Protein AF-I1R8L7-F1 (afdb_monomer)

Structure (mmCIF, N/CA/C/O backbone):
data_AF-I1R8L7-F1
#
_entry.id   AF-I1R8L7-F1
#
loop_
_atom_site.group_PDB
_atom_site.id
_atom_site.type_symbol
_atom_site.label_atom_id
_atom_site.label_alt_id
_atom_site.label_comp_id
_atom_site.label_asym_id
_atom_site.label_entity_id
_atom_site.label_seq_id
_atom_site.pdbx_PDB_ins_code
_atom_site.Cartn_x
_atom_site.Cartn_y
_atom_site.Cartn_z
_atom_site.occupancy
_atom_site.B_iso_or_equiv
_atom_site.auth_seq_id
_atom_site.auth_comp_id
_atom_site.auth_asym_id
_atom_site.auth_atom_id
_atom_site.pdbx_PDB_model_num
ATOM 1 N N . ASP A 1 1 ? -25.380 24.419 4.194 1.00 56.62 1 ASP A N 1
ATOM 2 C CA . ASP A 1 1 ? -24.292 23.497 4.570 1.00 56.62 1 ASP A CA 1
ATOM 3 C C . ASP A 1 1 ? -24.714 22.057 4.341 1.00 56.62 1 ASP A C 1
ATOM 5 O O . ASP A 1 1 ? -25.683 21.620 4.941 1.00 56.62 1 ASP A O 1
ATOM 9 N N . SER A 1 2 ? -24.036 21.341 3.439 1.00 80.56 2 SER A N 1
ATOM 10 C CA . SER A 1 2 ? -24.295 19.921 3.131 1.00 80.56 2 SER A CA 1
ATOM 11 C C . SER A 1 2 ? -23.604 18.944 4.094 1.00 80.56 2 SER A C 1
ATOM 13 O O . SER A 1 2 ? -23.828 17.738 4.009 1.00 80.56 2 SER A O 1
ATOM 15 N N . LEU A 1 3 ? -22.758 19.451 4.999 1.00 86.12 3 LEU A N 1
ATOM 16 C CA . LEU A 1 3 ? -22.021 18.658 5.979 1.00 86.12 3 LEU A CA 1
ATOM 17 C C . LEU A 1 3 ? -22.866 18.420 7.235 1.00 86.12 3 LEU A C 1
ATOM 19 O O . LEU A 1 3 ? -23.141 19.354 7.990 1.00 86.12 3 LEU A O 1
ATOM 23 N N . LEU A 1 4 ? -23.190 17.156 7.490 1.00 86.50 4 LEU A N 1
ATOM 24 C CA . LEU A 1 4 ? -23.992 16.711 8.630 1.00 86.50 4 LEU A CA 1
ATOM 25 C C . LEU A 1 4 ? -23.162 16.061 9.744 1.00 86.50 4 LEU A C 1
ATOM 27 O O . LEU A 1 4 ? -23.645 15.945 10.868 1.00 86.50 4 LEU A O 1
ATOM 31 N N . TYR A 1 5 ? -21.930 15.633 9.455 1.00 88.12 5 TYR A N 1
ATOM 32 C CA . TYR A 1 5 ? -21.085 14.926 10.419 1.00 88.12 5 TYR A CA 1
ATOM 33 C C . TYR A 1 5 ? -19.592 15.167 10.157 1.00 88.12 5 TYR A C 1
ATOM 35 O O . TYR A 1 5 ? -19.156 15.071 9.011 1.00 88.12 5 TYR A O 1
ATOM 43 N N . GLY A 1 6 ? -18.812 15.453 11.200 1.00 87.25 6 GLY A N 1
ATOM 44 C CA . GLY A 1 6 ? -17.361 15.663 11.118 1.00 87.25 6 GLY A CA 1
ATOM 45 C C . GLY A 1 6 ? -16.967 17.098 10.747 1.00 87.25 6 GLY A C 1
ATOM 46 O O . GLY A 1 6 ? -17.663 18.041 11.121 1.00 87.25 6 GLY A O 1
ATOM 47 N N . SER A 1 7 ? -15.830 17.306 10.075 1.00 85.56 7 SER A N 1
ATOM 48 C CA . SER A 1 7 ? -15.250 18.647 9.881 1.00 85.56 7 SER A CA 1
ATOM 49 C C . SER A 1 7 ? -14.568 18.833 8.524 1.00 85.56 7 SER A C 1
ATOM 51 O O . SER A 1 7 ? -13.854 17.955 8.048 1.00 85.56 7 SER A O 1
ATOM 53 N N . VAL A 1 8 ? -14.724 20.022 7.923 1.00 83.12 8 VAL A N 1
ATOM 54 C CA . VAL A 1 8 ? -13.956 20.445 6.730 1.00 83.12 8 VAL A CA 1
ATOM 55 C C . VAL A 1 8 ? -12.687 21.222 7.104 1.00 83.12 8 VAL A C 1
ATOM 57 O O . VAL A 1 8 ? -11.701 21.174 6.376 1.00 83.12 8 VAL A O 1
ATOM 60 N N . ASP A 1 9 ? -12.678 21.881 8.265 1.00 81.06 9 ASP A N 1
ATOM 61 C CA . ASP A 1 9 ? -11.648 22.856 8.652 1.00 81.06 9 ASP A CA 1
ATOM 62 C C . ASP A 1 9 ? -10.661 22.295 9.682 1.00 81.06 9 ASP A C 1
ATOM 64 O O . ASP A 1 9 ? -10.224 23.004 10.592 1.00 81.06 9 ASP A O 1
ATOM 68 N N . ASN A 1 10 ? -10.342 21.001 9.578 1.00 76.19 10 ASN A N 1
ATOM 69 C CA . ASN A 1 10 ? -9.488 20.293 10.532 1.00 76.19 10 ASN A CA 1
ATOM 70 C C . ASN A 1 10 ? -9.929 20.527 11.989 1.00 76.19 10 ASN A C 1
ATOM 72 O O . ASN A 1 10 ? -9.122 20.925 12.824 1.00 76.19 10 ASN A O 1
ATOM 76 N N . GLY A 1 11 ? -11.207 20.303 12.300 1.00 73.25 11 GLY A N 1
ATOM 77 C CA . GLY A 1 11 ? -11.725 20.319 13.672 1.00 73.25 11 GLY A CA 1
ATOM 78 C C . GLY A 1 11 ? -12.078 21.696 14.240 1.00 73.25 11 GLY A C 1
ATOM 79 O O . GLY A 1 11 ? -12.562 21.760 15.364 1.00 73.25 11 GLY A O 1
ATOM 80 N N . LYS A 1 12 ? -11.905 22.797 13.489 1.00 78.50 12 LYS A N 1
ATOM 81 C CA . LYS A 1 12 ? -12.332 24.134 13.953 1.00 78.50 12 LYS A CA 1
ATOM 82 C C . LYS A 1 12 ? -13.843 24.216 14.168 1.00 78.50 12 LYS A C 1
ATOM 84 O O . LYS A 1 12 ? -14.284 24.654 15.223 1.00 78.50 12 LYS A O 1
ATOM 89 N N . LYS A 1 13 ? -14.615 2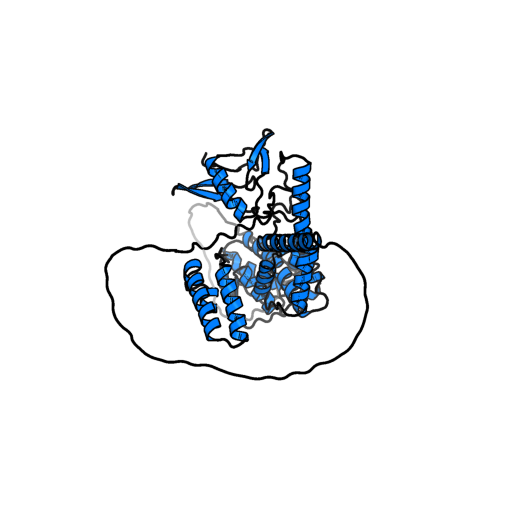3.766 13.177 1.00 82.94 13 LYS A N 1
ATOM 90 C CA . LYS A 1 13 ? -16.070 23.597 13.248 1.00 82.94 13 LYS A CA 1
ATOM 91 C C . LYS A 1 13 ? -16.383 22.127 13.010 1.00 82.94 13 LYS A C 1
ATOM 93 O O . LYS A 1 13 ? -15.984 21.580 11.978 1.00 82.94 13 LYS A O 1
ATOM 98 N N . ILE A 1 14 ? -17.060 21.494 13.960 1.00 83.94 14 ILE A N 1
ATOM 99 C CA . ILE A 1 14 ? -17.494 20.101 13.853 1.00 83.94 14 ILE A CA 1
ATOM 100 C C . ILE A 1 14 ? -19.013 20.108 13.692 1.00 83.94 14 ILE A C 1
ATOM 102 O O . ILE A 1 14 ? -19.733 20.564 14.576 1.00 83.94 14 ILE A O 1
ATOM 106 N N . SER A 1 15 ? -19.491 19.635 12.545 1.00 85.75 15 SER A N 1
ATOM 107 C CA . SER A 1 15 ? -20.911 19.377 12.322 1.00 85.75 15 SER A CA 1
ATOM 108 C C . SER A 1 15 ? -21.284 18.048 12.966 1.00 85.75 15 SER A C 1
ATOM 110 O O . SER A 1 15 ? -20.552 17.063 12.853 1.00 85.75 15 SER A O 1
ATOM 112 N N . TRP A 1 16 ? -22.442 18.008 13.614 1.00 89.62 16 TRP A N 1
ATOM 113 C CA . TRP A 1 16 ? -22.954 16.803 14.247 1.00 89.62 16 TRP A CA 1
ATOM 114 C C . TRP A 1 16 ? -24.470 16.723 14.089 1.00 89.62 16 TRP A C 1
ATOM 116 O O . TRP A 1 16 ? -25.177 17.717 14.259 1.00 89.62 16 TRP A O 1
ATOM 126 N N . ASN A 1 17 ? -24.962 15.531 13.763 1.00 91.00 17 ASN A N 1
ATOM 127 C CA . ASN A 1 17 ? -26.377 15.226 13.626 1.00 91.00 17 ASN A CA 1
ATOM 128 C C . ASN A 1 17 ? -26.656 13.857 14.250 1.00 91.00 17 ASN A C 1
ATOM 130 O O . ASN A 1 17 ? -25.975 12.886 13.924 1.00 91.00 17 ASN A O 1
ATOM 134 N N . GLU A 1 18 ? -27.676 13.778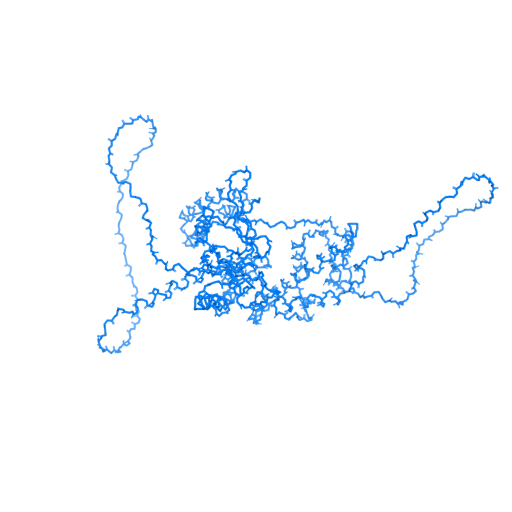 15.100 1.00 89.69 18 GLU A N 1
ATOM 135 C CA . GLU A 1 18 ? -28.021 12.574 15.859 1.00 89.69 18 GLU A CA 1
ATOM 136 C C . GLU A 1 18 ? -28.397 11.386 14.961 1.00 89.69 18 GLU A C 1
ATOM 138 O O . GLU A 1 18 ? -27.826 10.304 15.088 1.00 89.69 18 GLU A O 1
ATOM 143 N N . SER A 1 19 ? -29.284 11.597 13.982 1.00 88.56 19 SER A N 1
ATOM 144 C CA . SER A 1 19 ? -29.730 10.533 13.070 1.00 88.56 19 SER A CA 1
ATOM 145 C C . SER A 1 19 ? -28.588 9.969 12.218 1.00 88.56 19 SER A C 1
ATOM 147 O O . SER A 1 19 ? -28.521 8.766 11.957 1.00 88.56 19 SER A O 1
ATOM 149 N N . PHE A 1 20 ? -27.657 10.837 11.808 1.00 90.19 20 PHE A N 1
ATOM 150 C CA . PHE A 1 20 ? -26.463 10.432 11.078 1.00 90.19 20 PHE A CA 1
ATOM 151 C C . PHE A 1 20 ? -25.499 9.691 12.009 1.00 90.19 20 PHE A C 1
ATOM 153 O O . PHE A 1 20 ? -24.962 8.649 11.643 1.00 90.19 20 PHE A O 1
ATOM 160 N N . HIS A 1 21 ? -25.322 10.187 13.235 1.00 90.75 21 HIS A N 1
ATOM 161 C CA . HIS A 1 21 ? -24.439 9.598 14.229 1.00 90.75 21 HIS A CA 1
ATOM 162 C C . HIS A 1 21 ? -24.811 8.153 14.569 1.00 90.75 21 HIS A C 1
ATOM 164 O O . HIS A 1 21 ? -23.918 7.310 14.584 1.00 90.75 21 HIS A O 1
ATOM 170 N N . SER A 1 22 ? -26.096 7.833 14.752 1.00 91.00 22 SER A N 1
ATOM 171 C CA . SER A 1 22 ? -26.537 6.453 15.012 1.00 91.00 22 SER A CA 1
ATOM 172 C C . SER A 1 22 ? -26.107 5.486 13.903 1.00 91.00 22 SER A C 1
ATOM 174 O O . SER A 1 22 ? -25.618 4.394 14.192 1.00 91.00 22 SER A O 1
ATOM 176 N N . LYS A 1 23 ? -26.200 5.908 12.633 1.00 90.62 23 LYS A N 1
ATOM 177 C CA . LYS A 1 23 ? -25.726 5.117 11.482 1.00 90.62 23 LYS A CA 1
ATOM 178 C C . LYS A 1 23 ? -24.203 4.971 11.478 1.00 90.62 23 LYS A C 1
ATOM 180 O O . LYS A 1 23 ? -23.685 3.897 11.184 1.00 90.62 23 LYS A O 1
ATOM 185 N N . VAL A 1 24 ? -23.478 6.038 11.828 1.00 89.75 24 VAL A N 1
ATOM 186 C CA . VAL A 1 24 ? -22.011 5.998 11.944 1.00 89.75 24 VAL A CA 1
ATOM 187 C C . VAL A 1 24 ? -21.584 5.044 13.055 1.00 89.75 24 VAL A C 1
ATOM 189 O O . VAL A 1 24 ? -20.639 4.298 12.849 1.00 89.75 24 VAL A O 1
ATOM 192 N N . VAL A 1 25 ? -22.274 5.020 14.198 1.00 90.12 25 VAL A N 1
ATOM 193 C CA . VAL A 1 25 ? -21.976 4.098 15.307 1.00 90.12 25 VAL A CA 1
ATOM 194 C C . VAL A 1 25 ? -22.152 2.642 14.872 1.00 90.12 25 VAL A C 1
ATOM 196 O O . VAL A 1 25 ? -21.301 1.809 15.174 1.00 90.12 25 VAL A O 1
ATOM 199 N N . GLU A 1 26 ? -23.206 2.325 14.117 1.00 90.12 26 GLU A N 1
ATOM 200 C CA . GLU A 1 26 ? -23.405 0.974 13.579 1.00 90.12 26 GLU A CA 1
ATOM 201 C C . GLU A 1 26 ? -22.275 0.559 12.618 1.00 90.12 26 GLU A C 1
ATOM 203 O O . GLU A 1 26 ? -21.771 -0.565 12.679 1.00 90.12 26 GLU A O 1
ATOM 208 N N . ALA A 1 27 ? -21.830 1.479 11.758 1.00 88.31 27 ALA A N 1
ATOM 209 C CA . ALA A 1 27 ? -20.686 1.249 10.878 1.00 88.31 27 ALA A CA 1
ATOM 210 C C . ALA A 1 27 ? -19.361 1.144 11.660 1.00 88.31 27 ALA A C 1
ATOM 212 O O . ALA A 1 27 ? -18.524 0.300 11.349 1.00 88.31 27 ALA A O 1
ATOM 213 N N . ALA A 1 28 ? -19.182 1.966 12.695 1.00 87.38 28 ALA A N 1
ATOM 214 C CA . ALA A 1 28 ? -17.986 2.022 13.529 1.00 87.38 28 ALA A CA 1
ATOM 215 C C . ALA A 1 28 ? -17.741 0.708 14.273 1.00 87.38 28 ALA A C 1
ATOM 217 O O . ALA A 1 28 ? -16.599 0.257 14.330 1.00 87.38 28 ALA A O 1
ATOM 218 N N . LYS A 1 29 ? -18.802 0.043 14.752 1.00 86.88 29 LYS A N 1
ATOM 219 C CA . LYS A 1 29 ? -18.706 -1.293 15.365 1.00 86.88 29 LYS A CA 1
ATOM 220 C C . LYS A 1 29 ? -18.066 -2.314 14.424 1.00 86.88 29 LYS A C 1
ATOM 222 O O . LYS A 1 29 ? -17.128 -2.999 14.815 1.00 86.88 29 LYS A O 1
ATOM 227 N N . ARG A 1 30 ? -18.494 -2.345 13.155 1.00 84.00 30 ARG A N 1
ATOM 228 C CA . ARG A 1 30 ? -17.922 -3.237 12.124 1.00 84.00 30 ARG A CA 1
ATOM 229 C C . ARG A 1 30 ? -16.482 -2.886 11.740 1.00 84.00 30 ARG A C 1
ATOM 231 O O . ARG A 1 30 ? -15.777 -3.721 11.190 1.00 84.00 30 ARG A O 1
ATOM 238 N N . LEU A 1 31 ? -16.054 -1.653 12.000 1.00 84.19 31 LEU A N 1
ATOM 239 C CA . LEU A 1 31 ? -14.703 -1.160 11.719 1.00 84.19 31 LEU A CA 1
ATOM 240 C C . LEU A 1 31 ? -13.800 -1.158 12.964 1.00 84.19 31 LEU A C 1
ATOM 242 O O . LEU A 1 31 ? -12.667 -0.686 12.885 1.00 84.19 31 LEU A O 1
ATOM 246 N N . HIS A 1 32 ? -14.294 -1.661 14.101 1.00 86.12 32 HIS A N 1
ATOM 247 C CA . HIS A 1 32 ? -13.622 -1.629 15.402 1.00 86.12 32 HIS A CA 1
ATOM 248 C C . HIS A 1 32 ? -13.222 -0.214 15.856 1.00 86.12 32 HIS A C 1
ATOM 250 O O . HIS A 1 32 ? -12.179 -0.009 16.479 1.00 86.12 32 HIS A O 1
ATOM 256 N N . VAL A 1 33 ? -14.052 0.784 15.550 1.00 87.56 33 VAL A N 1
ATOM 257 C CA . VAL A 1 33 ? -13.832 2.188 15.912 1.00 87.56 33 VAL A CA 1
ATOM 258 C C . VAL A 1 33 ? -14.628 2.539 17.169 1.00 87.56 33 VAL A C 1
ATOM 260 O O . VAL A 1 33 ? -15.844 2.369 17.225 1.00 87.56 33 VAL A O 1
ATOM 263 N N . LYS A 1 34 ? -13.932 3.064 18.181 1.00 87.31 34 LYS A N 1
ATOM 264 C CA . LYS A 1 34 ? -14.505 3.515 19.451 1.00 87.31 34 LYS A CA 1
ATOM 265 C C . LYS A 1 34 ? -15.176 4.873 19.282 1.00 87.31 34 LYS A C 1
ATOM 267 O O . LYS A 1 34 ? -14.618 5.804 18.691 1.00 87.31 34 LYS A O 1
ATOM 272 N N . GLU A 1 35 ? -16.350 5.005 19.879 1.00 88.19 35 GLU A N 1
ATOM 273 C CA . GLU A 1 35 ? -16.992 6.295 20.076 1.00 88.19 35 GLU A CA 1
ATOM 274 C C . GLU A 1 35 ? -16.224 7.115 21.124 1.00 88.19 35 GLU A C 1
ATOM 276 O O . GLU A 1 35 ? -15.928 6.640 22.219 1.00 88.19 35 GLU A O 1
ATOM 281 N N . HIS A 1 36 ? -15.865 8.345 20.784 1.00 86.94 36 HIS A N 1
ATOM 282 C CA . HIS A 1 36 ? -14.993 9.187 21.594 1.00 86.94 36 HIS A CA 1
ATOM 283 C C . HIS A 1 36 ? -15.408 10.654 21.488 1.00 86.94 36 HIS A C 1
ATOM 285 O O . HIS A 1 36 ? -16.078 11.070 20.542 1.00 86.94 36 HIS A O 1
ATOM 291 N N . VAL A 1 37 ? -15.014 11.454 22.477 1.00 86.19 37 VAL A N 1
ATOM 292 C CA . VAL A 1 37 ? -15.381 12.871 22.548 1.00 86.19 37 VAL A CA 1
ATOM 293 C C . VAL A 1 37 ? -14.187 13.735 22.157 1.00 86.19 37 VAL A C 1
ATOM 295 O O . VAL A 1 37 ? -13.090 13.590 22.702 1.00 86.19 37 VAL A O 1
ATOM 298 N N . VAL A 1 38 ? -14.404 14.645 21.213 1.00 85.06 38 VAL A N 1
ATOM 299 C CA . VAL A 1 38 ? -13.412 15.610 20.725 1.00 85.06 38 VAL A CA 1
ATOM 300 C C . VAL A 1 38 ? -13.868 17.027 21.040 1.00 85.06 38 VAL A C 1
ATOM 302 O O . VAL A 1 38 ? -15.064 17.299 21.052 1.00 85.06 38 VAL A O 1
ATOM 305 N N . LEU A 1 39 ? -12.928 17.934 21.286 1.00 82.31 39 LEU A N 1
ATOM 306 C CA . LEU A 1 39 ? -13.227 19.357 21.425 1.00 82.31 39 LEU A CA 1
ATOM 307 C C . LEU A 1 39 ? -13.156 20.039 20.056 1.00 82.31 39 LEU A C 1
ATOM 309 O O . LEU A 1 39 ? -12.192 19.839 19.311 1.00 82.31 39 LEU A O 1
ATOM 313 N N . ASP A 1 40 ? -14.156 20.858 19.739 1.00 83.31 40 ASP A N 1
ATOM 314 C CA . ASP A 1 40 ? -14.099 21.756 18.585 1.00 83.31 40 ASP A CA 1
ATOM 315 C C . ASP A 1 40 ? -13.110 22.925 18.817 1.00 83.31 40 ASP A C 1
ATOM 317 O O . ASP A 1 40 ? -12.516 23.081 19.891 1.00 83.31 40 ASP A O 1
ATOM 321 N N . GLY A 1 41 ? -12.925 23.784 17.808 1.00 75.75 41 GLY A N 1
ATOM 322 C CA . GLY A 1 41 ? -12.065 24.970 17.913 1.00 75.75 41 GLY A CA 1
ATOM 323 C C . GLY A 1 41 ? -12.534 26.005 18.947 1.00 75.75 41 GLY A C 1
ATOM 324 O O . GLY A 1 41 ? -11.754 26.879 19.323 1.00 75.75 41 GLY A O 1
ATOM 325 N N . SER A 1 42 ? -13.778 25.899 19.414 1.00 77.44 42 SER A N 1
ATOM 326 C CA . SER A 1 42 ? -14.390 26.730 20.452 1.00 77.44 42 SER A CA 1
ATOM 327 C C . SER A 1 42 ? -14.374 26.070 21.839 1.00 77.44 42 SER A C 1
ATOM 329 O O . SER A 1 42 ? -14.767 26.710 22.811 1.00 77.44 42 SER A O 1
ATOM 331 N N . GLY A 1 43 ? -13.877 24.834 21.956 1.00 78.81 43 GLY A N 1
ATOM 332 C CA . GLY A 1 43 ? -13.814 24.074 23.203 1.00 78.81 43 GLY A CA 1
ATOM 333 C C . GLY A 1 43 ? -15.090 23.304 23.561 1.00 78.81 43 GLY A C 1
ATOM 334 O O . GLY A 1 43 ? -15.183 22.814 24.683 1.00 78.81 43 GLY A O 1
ATOM 335 N N . ASN A 1 44 ? -16.060 23.169 22.652 1.00 82.88 44 ASN A N 1
ATOM 336 C CA . ASN A 1 44 ? -17.268 22.381 22.892 1.00 82.88 44 ASN A CA 1
ATOM 337 C C . ASN A 1 44 ? -17.000 20.884 22.661 1.00 82.88 44 ASN A C 1
ATOM 339 O O . ASN A 1 44 ? -16.426 20.521 21.628 1.00 82.88 44 ASN A O 1
ATOM 343 N N . PRO A 1 45 ? -17.437 20.000 23.575 1.00 85.69 45 PRO A N 1
ATOM 344 C CA . PRO A 1 45 ? -17.317 18.559 23.400 1.00 85.69 45 PRO A CA 1
ATOM 345 C C . PRO A 1 45 ? -18.330 18.033 22.376 1.00 85.69 45 PRO A C 1
ATOM 347 O O . PRO A 1 45 ? -19.536 18.221 22.522 1.00 85.69 45 PRO A O 1
ATOM 350 N N . VAL A 1 46 ? -17.842 17.318 21.363 1.00 85.38 46 VAL A N 1
ATOM 351 C CA . VAL A 1 46 ? -18.648 16.638 20.343 1.00 85.38 46 VAL A CA 1
ATOM 352 C C . VAL A 1 46 ? -18.318 15.151 20.343 1.00 85.38 46 VAL A C 1
ATOM 354 O O . VAL A 1 46 ? -17.152 14.757 20.281 1.00 85.38 46 VAL A O 1
ATOM 357 N N . LYS A 1 47 ? -19.352 14.310 20.405 1.00 88.62 47 LYS A N 1
ATOM 358 C CA . LYS A 1 47 ? -19.216 12.852 20.426 1.00 88.62 47 LYS A CA 1
ATOM 359 C C . LYS A 1 47 ? -19.175 12.299 19.002 1.00 88.62 47 LYS A C 1
ATOM 361 O O . LYS A 1 47 ? -20.126 12.463 18.237 1.00 88.62 47 LYS A O 1
ATOM 366 N N . LEU A 1 48 ? -18.066 11.661 18.636 1.00 87.44 48 LEU A N 1
ATOM 367 C CA . LEU A 1 48 ? -17.836 11.108 17.307 1.00 87.44 48 LEU A CA 1
ATOM 368 C C . LEU A 1 48 ? -17.515 9.611 17.363 1.00 87.44 48 LEU A C 1
ATOM 370 O O . LEU A 1 48 ? -16.808 9.140 18.244 1.00 87.44 48 LEU A O 1
ATOM 374 N N . ALA A 1 49 ? -17.990 8.867 16.369 1.00 85.94 49 ALA A N 1
ATOM 375 C CA . ALA A 1 49 ? -17.648 7.463 16.123 1.00 85.94 49 ALA A CA 1
ATOM 376 C C . ALA A 1 49 ? -16.822 7.301 14.831 1.00 85.94 49 ALA A C 1
ATOM 378 O O . ALA A 1 49 ? -16.753 6.229 14.241 1.00 85.94 49 ALA A O 1
ATOM 379 N N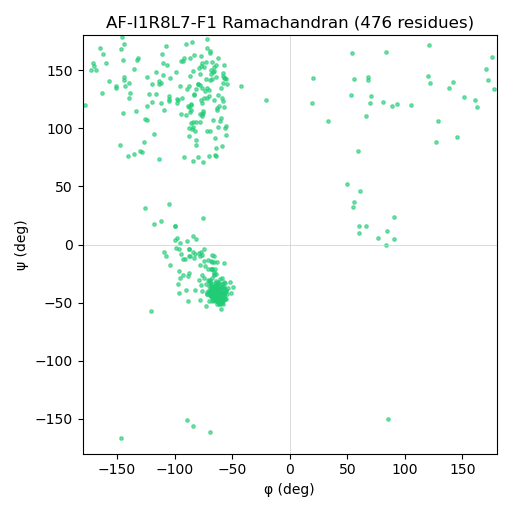 . ALA A 1 50 ? -16.203 8.391 14.373 1.00 86.75 50 ALA A N 1
ATOM 380 C CA . ALA A 1 50 ? -15.314 8.438 13.220 1.00 86.75 50 ALA A CA 1
ATOM 381 C C . ALA A 1 50 ? -14.202 9.473 13.458 1.00 86.75 50 ALA A C 1
ATOM 383 O O . ALA A 1 50 ? -14.153 10.146 14.489 1.00 86.75 50 ALA A O 1
ATOM 384 N N . THR A 1 51 ? -13.286 9.611 12.506 1.00 86.19 51 THR A N 1
ATOM 385 C CA . THR A 1 51 ? -12.223 10.621 12.562 1.00 86.19 51 THR A CA 1
ATOM 386 C C . THR A 1 51 ? -12.799 12.036 12.486 1.00 86.19 51 THR A C 1
ATOM 388 O O . THR A 1 51 ? -13.804 12.266 11.820 1.00 86.19 51 THR A O 1
ATOM 391 N N . VAL A 1 52 ? -12.141 13.021 13.110 1.00 85.75 52 VAL A N 1
ATOM 392 C CA . VAL A 1 52 ? -12.606 14.428 13.062 1.00 85.75 52 VAL A CA 1
ATOM 393 C C . VAL A 1 52 ? -12.684 14.961 11.626 1.00 85.75 52 VAL A C 1
ATOM 395 O O . VAL A 1 52 ? -13.553 15.760 11.300 1.00 85.75 52 VAL A O 1
ATOM 398 N N . GLU A 1 53 ? -11.775 14.501 10.768 1.00 86.44 53 GLU A N 1
ATOM 399 C CA . GLU A 1 53 ? -11.646 14.918 9.366 1.00 86.44 53 GLU A CA 1
ATOM 400 C C . GLU A 1 53 ? -12.675 14.264 8.435 1.00 86.44 53 GLU A C 1
ATOM 402 O O . GLU A 1 53 ? -12.718 14.611 7.258 1.00 86.44 53 GLU A O 1
ATOM 407 N N . CYS A 1 54 ? -13.469 13.300 8.918 1.00 88.38 54 CYS A N 1
ATOM 408 C CA . CYS A 1 54 ? -14.478 12.674 8.073 1.00 88.38 54 CYS A CA 1
ATOM 409 C C . CYS A 1 54 ? -15.555 13.690 7.675 1.00 88.38 54 CYS A C 1
ATOM 411 O O . CYS A 1 54 ? -15.819 14.659 8.394 1.00 88.38 54 CYS A O 1
ATOM 413 N N . LYS A 1 55 ? -16.193 13.461 6.526 1.00 90.06 55 LYS A N 1
ATOM 414 C CA . LYS A 1 55 ? -17.299 14.300 6.056 1.00 90.06 55 LYS A CA 1
ATOM 415 C C . LYS A 1 55 ? -18.529 13.453 5.794 1.00 90.06 55 LYS A C 1
ATOM 417 O O . LYS A 1 55 ? -18.572 12.711 4.817 1.00 90.06 55 LYS A O 1
ATOM 422 N N . GLY A 1 56 ? -19.522 13.576 6.665 1.00 91.38 56 GLY A N 1
ATOM 423 C CA . GLY A 1 56 ? -20.843 12.992 6.481 1.00 91.38 56 GLY A CA 1
ATOM 424 C C . GLY A 1 56 ? -21.737 13.908 5.659 1.00 91.38 56 GLY A C 1
ATOM 425 O O . GLY A 1 56 ? -21.988 15.042 6.072 1.00 91.38 56 GLY A O 1
ATOM 426 N N . ILE A 1 57 ? -22.219 13.425 4.519 1.00 92.38 57 ILE A N 1
ATOM 427 C CA . ILE A 1 57 ? -23.134 14.147 3.628 1.00 92.38 57 ILE A CA 1
ATOM 428 C C . ILE A 1 57 ? -24.310 13.250 3.228 1.00 92.38 57 ILE A C 1
ATOM 430 O O . ILE A 1 57 ? -24.221 12.023 3.302 1.00 92.38 57 ILE A O 1
ATOM 434 N N . VAL A 1 58 ? -25.400 13.861 2.768 1.00 91.81 58 VAL A N 1
ATOM 435 C CA . VAL A 1 58 ? -26.489 13.159 2.074 1.00 91.81 58 VAL A CA 1
ATOM 436 C C . VAL A 1 58 ? -26.370 13.473 0.586 1.00 91.81 58 VAL A C 1
ATOM 438 O O . VAL A 1 58 ? -26.253 14.638 0.204 1.00 91.81 58 VAL A O 1
ATOM 441 N N . GLY A 1 59 ? -26.300 12.425 -0.233 1.00 88.62 59 GLY A N 1
ATOM 442 C CA . GLY A 1 59 ? -26.227 12.539 -1.685 1.00 88.62 59 GLY A CA 1
ATOM 443 C C . GLY A 1 59 ? -27.556 12.983 -2.291 1.00 88.62 59 GLY A C 1
ATOM 444 O O . GLY A 1 59 ? -28.592 12.977 -1.634 1.00 88.62 59 GLY A O 1
ATOM 445 N N . SER A 1 60 ? -27.539 13.335 -3.577 1.00 89.81 60 SER A N 1
ATOM 446 C CA . SER A 1 60 ? -28.756 13.661 -4.340 1.00 89.81 60 SER A CA 1
ATOM 447 C C . SER A 1 60 ? -29.709 12.474 -4.523 1.00 89.81 60 SER A C 1
ATOM 449 O O . SER A 1 60 ? -30.804 12.639 -5.042 1.00 89.81 60 SER A O 1
ATOM 451 N N . ASP A 1 61 ? -29.258 11.277 -4.167 1.00 92.19 61 ASP A N 1
ATOM 452 C CA . ASP A 1 61 ? -29.998 10.020 -4.179 1.00 92.19 61 ASP A CA 1
ATOM 453 C C . ASP A 1 61 ? -30.514 9.627 -2.784 1.00 92.19 61 ASP A C 1
ATOM 455 O O . ASP A 1 61 ? -30.823 8.460 -2.545 1.00 92.19 61 ASP A O 1
ATOM 459 N N . ASP A 1 62 ? -30.533 10.579 -1.847 1.00 88.56 62 ASP A N 1
ATOM 460 C CA . ASP A 1 62 ? -30.948 10.423 -0.449 1.00 88.56 62 ASP A CA 1
ATOM 461 C C . ASP A 1 62 ? -30.123 9.402 0.363 1.00 88.56 62 ASP A C 1
ATOM 463 O O . ASP A 1 62 ? -30.429 9.087 1.522 1.00 88.56 62 ASP A O 1
ATOM 467 N N . ARG A 1 63 ? -29.008 8.908 -0.195 1.00 90.44 63 ARG A N 1
ATOM 468 C CA . ARG A 1 63 ? -28.093 8.009 0.514 1.00 90.44 63 ARG A CA 1
ATOM 469 C C . ARG A 1 63 ? -27.106 8.792 1.368 1.00 90.44 63 ARG A C 1
ATOM 471 O O . ARG A 1 63 ? -26.723 9.921 1.073 1.00 90.44 63 ARG A O 1
ATOM 478 N N . HIS A 1 64 ? -26.705 8.172 2.472 1.00 90.06 64 HIS A N 1
ATOM 479 C CA . HIS A 1 64 ? -25.791 8.764 3.443 1.00 90.06 64 HIS A CA 1
ATOM 480 C C . HIS A 1 64 ? -24.364 8.333 3.110 1.00 90.06 64 HIS A C 1
ATOM 482 O O . HIS A 1 64 ? -24.085 7.139 3.013 1.00 90.06 64 HIS A O 1
ATOM 488 N N . TYR A 1 65 ? -23.465 9.298 2.956 1.00 90.94 65 TYR A N 1
ATOM 489 C CA . TYR A 1 65 ? -22.075 9.065 2.585 1.00 90.94 65 TYR A CA 1
ATOM 490 C C . TYR A 1 65 ? -21.139 9.587 3.660 1.00 90.94 65 TYR A C 1
ATOM 492 O O . TYR A 1 65 ? -21.329 10.691 4.166 1.00 90.94 65 TYR A O 1
ATOM 500 N N . ILE A 1 66 ? -20.095 8.815 3.955 1.00 90.19 66 ILE A N 1
ATOM 501 C CA . ILE A 1 66 ? -18.953 9.271 4.744 1.00 90.19 66 ILE A CA 1
ATOM 502 C C . ILE A 1 66 ? -17.748 9.335 3.813 1.00 90.19 66 ILE A C 1
ATOM 504 O O . ILE A 1 66 ? -17.367 8.341 3.196 1.00 90.19 66 ILE A O 1
ATOM 508 N N . LEU A 1 67 ? -17.162 10.519 3.710 1.00 89.44 67 LEU A N 1
ATOM 509 C CA . LEU A 1 67 ? -15.974 10.800 2.916 1.00 89.44 67 LEU A CA 1
ATOM 510 C C . LEU A 1 67 ? -14.762 11.008 3.836 1.00 89.44 67 LEU A C 1
ATOM 512 O O . LEU A 1 67 ? -14.900 11.123 5.055 1.00 89.44 67 LEU A O 1
ATOM 516 N N . ASP A 1 68 ? -13.574 11.077 3.234 1.00 87.94 68 ASP A N 1
ATOM 517 C CA . ASP A 1 68 ? -12.297 11.328 3.917 1.00 87.94 68 ASP A CA 1
ATOM 518 C C . ASP A 1 68 ? -11.931 10.265 4.974 1.00 87.94 68 ASP A C 1
ATOM 520 O O . ASP A 1 68 ? -11.440 10.537 6.069 1.00 87.94 68 ASP A O 1
ATOM 524 N N . LEU A 1 69 ? -12.097 8.996 4.588 1.00 87.19 69 LEU A N 1
ATOM 525 C CA . LEU A 1 69 ? -11.831 7.792 5.388 1.00 87.19 69 LEU A CA 1
ATOM 526 C C . LEU A 1 69 ? -10.334 7.442 5.553 1.00 87.19 69 LEU A C 1
ATOM 528 O O . LEU A 1 69 ? -9.972 6.296 5.815 1.00 87.19 69 LEU A O 1
ATOM 532 N N . MET A 1 70 ? -9.429 8.410 5.405 1.00 84.19 70 MET A N 1
ATOM 533 C CA . MET A 1 70 ? -7.981 8.150 5.360 1.00 84.19 70 MET A CA 1
ATOM 534 C C . MET A 1 70 ? -7.400 7.586 6.667 1.00 84.19 70 MET A C 1
ATOM 536 O O . MET A 1 70 ? -6.318 7.001 6.646 1.00 84.19 70 MET A O 1
ATOM 540 N N . ARG A 1 71 ? -8.086 7.785 7.801 1.00 86.75 71 ARG A N 1
ATOM 541 C CA . ARG A 1 71 ? -7.655 7.338 9.137 1.00 86.75 71 ARG A CA 1
ATOM 542 C C . ARG A 1 71 ? -8.698 6.476 9.858 1.00 86.75 71 ARG A C 1
ATOM 544 O O . ARG A 1 71 ? -8.822 6.557 11.072 1.00 86.75 71 ARG A O 1
ATOM 551 N N . VAL A 1 72 ? -9.486 5.702 9.109 1.00 86.06 72 VAL A N 1
ATOM 552 C CA . VAL A 1 72 ? -10.519 4.829 9.699 1.00 86.06 72 VAL A CA 1
ATOM 553 C C . VAL A 1 72 ? -9.921 3.793 10.647 1.00 86.06 72 VAL A C 1
ATOM 555 O O . VAL A 1 72 ? -10.506 3.521 11.687 1.00 86.06 72 VAL A O 1
ATOM 558 N N . THR A 1 73 ? -8.758 3.239 10.312 1.00 88.75 73 THR A N 1
ATOM 559 C CA . THR A 1 73 ? -8.058 2.289 11.176 1.00 88.75 73 THR A CA 1
ATOM 560 C C . THR A 1 73 ? -7.157 2.989 12.197 1.00 88.75 73 THR A C 1
ATOM 562 O O . THR A 1 73 ? -6.782 4.153 12.002 1.00 88.75 73 THR A O 1
ATOM 565 N N . PRO A 1 74 ? -6.776 2.294 13.287 1.00 89.50 74 PRO A N 1
ATOM 566 C CA . PRO A 1 74 ? -5.944 2.868 14.338 1.00 89.50 74 PRO A CA 1
ATOM 567 C C . PRO A 1 74 ? -4.608 3.374 13.798 1.00 89.50 74 PRO A C 1
ATOM 569 O O . PRO A 1 74 ? -4.035 2.813 12.856 1.00 89.50 74 PRO A O 1
ATOM 572 N N . ARG A 1 75 ? -4.089 4.439 14.412 1.00 90.19 75 ARG A N 1
ATOM 573 C CA . ARG A 1 75 ? -2.780 4.979 14.047 1.00 90.19 75 ARG A CA 1
ATOM 574 C C . ARG A 1 75 ? -1.671 4.002 14.435 1.00 90.19 75 ARG A C 1
ATOM 576 O O . ARG A 1 75 ? -1.749 3.317 15.445 1.00 90.19 75 ARG A O 1
ATOM 583 N N . ASP A 1 76 ? -0.618 3.981 13.636 1.00 90.56 76 ASP A N 1
ATOM 584 C CA . ASP A 1 76 ? 0.600 3.252 13.941 1.00 90.56 76 ASP A CA 1
ATOM 585 C C . ASP A 1 76 ? 1.421 4.001 15.004 1.00 90.56 76 ASP A C 1
ATOM 587 O O . ASP A 1 76 ? 1.971 5.075 14.743 1.00 90.56 76 ASP A O 1
ATOM 591 N N . SER A 1 77 ? 1.500 3.443 16.214 1.00 89.25 77 SER A N 1
ATOM 592 C CA . SER A 1 77 ? 2.249 4.034 17.330 1.00 89.25 77 SER A CA 1
ATOM 593 C C . SER A 1 77 ? 3.761 4.072 17.101 1.00 89.25 77 SER A C 1
ATOM 595 O O . SER A 1 77 ? 4.459 4.787 17.813 1.00 89.25 77 SER A O 1
ATOM 597 N N . ASN A 1 78 ? 4.283 3.329 16.121 1.00 88.75 78 ASN A N 1
ATOM 598 C CA . ASN A 1 78 ? 5.709 3.324 15.794 1.00 88.75 78 ASN A CA 1
ATOM 599 C C . ASN A 1 78 ? 6.107 4.490 14.873 1.00 88.75 78 ASN A C 1
ATOM 601 O O . ASN A 1 78 ? 7.293 4.758 14.692 1.00 88.75 78 ASN A O 1
ATOM 605 N N . TYR A 1 79 ? 5.126 5.195 14.298 1.00 86.81 79 TYR A N 1
ATOM 606 C CA . TYR A 1 79 ? 5.328 6.327 13.395 1.00 86.81 79 TYR A CA 1
ATOM 607 C C . TYR A 1 79 ? 4.478 7.517 13.853 1.00 86.81 79 TYR A C 1
ATOM 609 O O . TYR A 1 79 ? 3.396 7.786 13.328 1.00 86.81 79 TYR A O 1
ATOM 617 N N . ILE A 1 80 ? 4.985 8.245 14.849 1.00 83.06 80 ILE A N 1
ATOM 618 C CA . ILE A 1 80 ? 4.323 9.417 15.436 1.00 83.06 80 ILE A CA 1
ATOM 619 C C . ILE A 1 80 ? 4.909 10.704 14.843 1.00 83.06 80 ILE A C 1
ATOM 621 O O . ILE A 1 80 ? 6.085 10.774 14.496 1.00 83.06 80 ILE A O 1
ATOM 625 N N . GLY A 1 81 ? 4.081 11.741 14.735 1.00 79.50 81 GLY A N 1
ATOM 626 C CA . GLY A 1 81 ? 4.488 13.080 14.317 1.00 79.50 81 GLY A CA 1
ATOM 627 C C . GLY A 1 81 ? 3.755 13.568 13.072 1.00 79.50 81 GLY A C 1
ATOM 628 O O . GLY A 1 81 ? 3.028 12.827 12.409 1.00 79.50 81 GLY A O 1
ATOM 629 N N . LEU A 1 82 ? 3.965 14.843 12.747 1.00 77.06 82 LEU A N 1
ATOM 630 C CA . LEU A 1 82 ? 3.308 15.530 11.631 1.00 77.06 82 LEU A CA 1
ATOM 631 C C . LEU A 1 82 ? 3.544 14.840 10.281 1.00 77.06 82 LEU A C 1
ATOM 633 O O . LEU A 1 82 ? 2.604 14.642 9.511 1.00 77.06 82 LEU A O 1
ATOM 637 N N . GLN A 1 83 ? 4.775 14.384 10.038 1.00 80.44 83 GLN A N 1
ATOM 638 C CA . GLN A 1 83 ? 5.156 13.682 8.805 1.00 80.44 83 GLN A CA 1
ATOM 639 C C . GLN A 1 83 ? 4.505 12.297 8.672 1.00 80.44 83 GLN A C 1
ATOM 641 O O . GLN A 1 83 ? 4.488 11.701 7.594 1.00 80.44 83 GLN A O 1
ATOM 646 N N . HIS A 1 84 ? 3.940 11.786 9.766 1.00 84.44 84 HIS A N 1
ATOM 647 C CA . HIS A 1 84 ? 3.349 10.461 9.862 1.00 84.44 84 HIS A CA 1
ATOM 648 C C . HIS A 1 84 ? 1.846 10.496 10.174 1.00 84.44 84 HIS A C 1
ATOM 650 O O . HIS A 1 84 ? 1.270 9.466 10.510 1.00 84.44 84 HIS A O 1
ATOM 656 N N . ARG A 1 85 ? 1.173 11.642 9.976 1.00 81.44 85 ARG A N 1
ATOM 657 C CA . ARG A 1 85 ? -0.267 11.830 10.257 1.00 81.44 85 ARG A CA 1
ATOM 658 C C . ARG A 1 85 ? -1.167 10.731 9.671 1.00 81.44 85 ARG A C 1
ATOM 660 O O . ARG A 1 85 ? -2.143 10.346 10.310 1.00 81.44 85 ARG A O 1
ATOM 667 N N . PHE A 1 86 ? -0.826 10.226 8.483 1.00 85.94 86 PHE A N 1
ATOM 668 C CA . PHE A 1 86 ? -1.569 9.187 7.750 1.00 85.94 86 PHE A CA 1
ATOM 669 C C . PHE A 1 86 ? -0.970 7.779 7.895 1.00 85.94 86 PHE A C 1
ATOM 671 O O . PHE A 1 86 ? -1.267 6.874 7.113 1.00 85.94 86 PHE A O 1
ATOM 678 N N . CYS A 1 87 ? -0.087 7.574 8.872 1.00 90.38 87 CYS A N 1
ATOM 679 C CA . CYS A 1 87 ? 0.453 6.259 9.176 1.00 90.38 87 CYS A CA 1
ATOM 680 C C . CYS A 1 87 ? -0.541 5.490 10.042 1.00 90.38 87 CYS A C 1
ATOM 682 O O . CYS A 1 87 ? -0.510 5.582 11.261 1.00 90.38 87 CYS A O 1
ATOM 684 N N . VAL A 1 88 ? -1.441 4.758 9.391 1.00 92.25 88 VAL A N 1
ATOM 685 C CA . VAL A 1 88 ? -2.394 3.861 10.052 1.00 92.25 88 VAL A CA 1
ATOM 686 C C . VAL A 1 88 ? -2.023 2.397 9.852 1.00 92.25 88 VAL A C 1
ATOM 688 O O . VAL A 1 88 ? -1.352 2.049 8.867 1.00 92.25 88 VAL A O 1
ATOM 691 N N . LEU A 1 89 ? -2.469 1.576 10.799 1.00 92.75 89 LEU A N 1
ATOM 692 C CA . LEU A 1 89 ? -2.374 0.121 10.793 1.00 92.75 89 LEU A CA 1
ATOM 693 C C . LEU A 1 89 ? -3.392 -0.477 9.815 1.00 92.75 89 LEU A C 1
ATOM 695 O O . LEU A 1 89 ? -4.423 0.136 9.523 1.00 92.75 89 LEU A O 1
ATOM 699 N N . ARG A 1 90 ? -3.106 -1.661 9.266 1.00 91.69 90 ARG A N 1
ATOM 700 C CA . ARG A 1 90 ? -4.021 -2.318 8.320 1.00 91.69 90 ARG A CA 1
ATOM 701 C C . ARG A 1 90 ? -5.197 -2.991 9.053 1.00 91.69 90 ARG A C 1
ATOM 703 O O . ARG A 1 90 ? -4.982 -3.503 10.150 1.00 91.69 90 ARG A O 1
ATOM 710 N N . PRO A 1 91 ? -6.405 -3.043 8.460 1.00 89.38 91 PRO A N 1
ATOM 711 C CA . PRO A 1 91 ? -7.547 -3.758 9.043 1.00 89.38 91 PRO A CA 1
ATOM 712 C C . PRO A 1 91 ? -7.245 -5.222 9.386 1.00 89.38 91 PRO A C 1
ATOM 714 O O . PRO A 1 91 ? -7.675 -5.713 10.421 1.00 89.38 91 PRO A O 1
ATOM 717 N N . GLU A 1 92 ? -6.454 -5.899 8.556 1.00 90.50 92 GLU A N 1
ATOM 718 C CA . GLU A 1 92 ? -6.083 -7.306 8.722 1.00 90.50 92 GLU A CA 1
ATOM 719 C C . GLU A 1 92 ? -5.248 -7.529 9.997 1.00 90.50 92 GLU A C 1
ATOM 721 O O . GLU A 1 92 ? -5.424 -8.529 10.686 1.00 90.50 92 GLU A O 1
ATOM 726 N N . LEU A 1 93 ? -4.401 -6.559 10.373 1.00 92.81 93 LEU A N 1
ATOM 727 C CA . LEU A 1 93 ? -3.671 -6.595 11.647 1.00 92.81 93 LEU A CA 1
ATOM 728 C C . LEU A 1 93 ? -4.615 -6.411 12.836 1.00 92.81 93 LEU A C 1
ATOM 730 O O . LEU A 1 93 ? -4.450 -7.067 13.859 1.00 92.81 93 LEU A O 1
ATOM 734 N N . VAL A 1 94 ? -5.583 -5.499 12.708 1.00 90.69 94 VAL A N 1
ATOM 735 C CA . VAL A 1 94 ? -6.570 -5.236 13.761 1.00 90.69 94 VAL A CA 1
ATOM 736 C C . VAL A 1 94 ? -7.406 -6.488 14.015 1.00 90.69 94 VAL A C 1
ATOM 738 O O . VAL A 1 94 ? -7.530 -6.894 15.164 1.00 90.69 94 VAL A O 1
ATOM 741 N N . ALA A 1 95 ? -7.898 -7.138 12.956 1.00 88.88 95 ALA A N 1
ATOM 742 C CA . ALA A 1 95 ? -8.635 -8.395 13.058 1.00 88.88 95 ALA A CA 1
ATOM 743 C C . ALA A 1 95 ? -7.797 -9.490 13.744 1.00 88.88 95 ALA A C 1
ATOM 745 O O . ALA A 1 95 ? -8.217 -10.040 14.760 1.00 88.88 95 ALA A O 1
ATOM 746 N N . SER A 1 96 ? -6.564 -9.715 13.273 1.00 90.06 96 SER A N 1
ATOM 747 C CA . SER A 1 96 ? -5.655 -10.712 13.857 1.00 90.06 96 SER A CA 1
ATOM 748 C C . SER A 1 96 ? -5.325 -10.435 15.333 1.00 90.06 96 SER A C 1
ATOM 750 O O . SER A 1 96 ? -5.253 -11.362 16.139 1.00 90.06 96 SER A O 1
ATOM 752 N N . PHE A 1 97 ? -5.169 -9.167 15.723 1.00 91.38 97 PHE A N 1
ATOM 753 C CA . PHE A 1 97 ? -4.947 -8.792 17.120 1.00 91.38 97 PHE A CA 1
ATOM 754 C C . PHE A 1 97 ? -6.166 -9.084 18.006 1.00 91.38 97 PHE A C 1
ATOM 756 O O . PHE A 1 97 ? -6.008 -9.564 19.129 1.00 91.38 97 PHE A O 1
ATOM 763 N N . ILE A 1 98 ? -7.379 -8.811 17.515 1.00 89.00 98 ILE A N 1
ATOM 764 C CA . ILE A 1 98 ? -8.620 -9.078 18.254 1.00 89.00 98 ILE A CA 1
ATOM 765 C C . ILE A 1 98 ? -8.782 -10.582 18.506 1.00 89.00 98 ILE A C 1
ATOM 767 O O . ILE A 1 98 ? -9.097 -10.980 19.629 1.00 89.00 98 ILE A O 1
ATOM 771 N N . GLU A 1 99 ? -8.501 -11.410 17.499 1.00 87.44 99 GLU A N 1
ATOM 772 C CA . GLU A 1 99 ? -8.506 -12.875 17.610 1.00 87.44 99 GLU A CA 1
ATOM 773 C C . GLU A 1 99 ? -7.443 -13.399 18.593 1.00 87.44 99 GLU A C 1
ATOM 775 O O . GLU A 1 99 ? -7.695 -14.306 19.392 1.00 87.44 99 GLU A O 1
ATOM 780 N N . ALA A 1 100 ? -6.244 -12.811 18.588 1.00 87.44 100 ALA A N 1
ATOM 781 C CA . ALA A 1 100 ? -5.191 -13.183 19.530 1.00 87.44 100 ALA A CA 1
ATOM 782 C C . ALA A 1 100 ? -5.569 -12.833 20.983 1.00 87.44 100 ALA A C 1
ATOM 784 O O . ALA A 1 100 ? -5.372 -13.633 21.901 1.00 87.44 100 ALA A O 1
ATOM 785 N N . GLU A 1 101 ? -6.152 -11.655 21.209 1.00 86.88 101 GLU A N 1
ATOM 786 C CA . GLU A 1 101 ? -6.590 -11.223 22.539 1.00 86.88 101 GLU A CA 1
ATOM 787 C C . GLU A 1 101 ? -7.777 -12.037 23.066 1.00 86.88 101 GLU A C 1
ATOM 789 O O . GLU A 1 101 ? -7.830 -12.324 24.265 1.00 86.88 101 GLU A O 1
ATOM 794 N N . SER A 1 102 ? -8.719 -12.433 22.204 1.00 83.56 102 SER A N 1
ATOM 795 C CA . SER A 1 102 ? -9.842 -13.290 22.604 1.00 83.56 102 SER A CA 1
ATOM 796 C C . SER A 1 102 ? -9.359 -14.685 23.019 1.00 83.56 102 SER A C 1
ATOM 798 O O . SER A 1 102 ? -9.766 -15.195 24.067 1.00 83.56 102 SER A O 1
ATOM 800 N N . THR A 1 103 ? -8.401 -15.250 22.279 1.00 83.12 103 THR A N 1
ATOM 801 C CA . THR A 1 103 ? -7.769 -16.543 22.592 1.00 83.12 103 THR A CA 1
ATOM 802 C C . THR A 1 103 ? -7.003 -16.500 23.920 1.00 83.12 103 THR A C 1
ATOM 804 O O . THR A 1 103 ? -7.124 -17.407 24.752 1.00 83.12 103 THR A O 1
ATOM 807 N N . ASN A 1 104 ? -6.263 -15.416 24.176 1.00 78.94 104 ASN A N 1
ATOM 808 C CA . ASN A 1 104 ? -5.529 -15.233 25.430 1.00 78.94 104 ASN A CA 1
ATOM 809 C C . ASN A 1 104 ? -6.472 -15.101 26.639 1.00 78.94 104 ASN A C 1
ATOM 811 O O . ASN A 1 104 ? -6.237 -15.720 27.681 1.00 78.94 104 ASN A O 1
ATOM 815 N N . LYS A 1 105 ? -7.574 -14.350 26.506 1.00 72.88 105 LYS A N 1
ATOM 816 C CA . LYS A 1 105 ? -8.589 -14.212 27.567 1.00 72.88 105 LYS A CA 1
ATOM 817 C C . LYS A 1 105 ? -9.283 -15.541 27.886 1.00 72.88 105 LYS A C 1
ATOM 819 O O . LYS A 1 105 ? -9.411 -15.875 29.062 1.00 72.88 105 LYS A O 1
ATOM 824 N N . SER A 1 106 ? -9.649 -16.321 26.866 1.00 61.12 106 SER A N 1
ATOM 825 C CA . SER A 1 106 ? -10.233 -17.665 27.024 1.00 61.12 106 SER A CA 1
ATOM 826 C C . SER A 1 106 ? -9.291 -18.624 27.761 1.00 61.12 106 SER A C 1
ATOM 828 O O . SER A 1 106 ? -9.698 -19.316 28.695 1.00 61.12 106 SER A O 1
ATOM 830 N N . THR A 1 107 ? -8.005 -18.617 27.401 1.00 59.94 107 THR A N 1
ATOM 831 C CA . THR A 1 107 ? -6.992 -19.461 28.054 1.00 59.94 107 THR A CA 1
ATOM 832 C C . THR A 1 107 ? -6.784 -19.056 29.514 1.00 59.94 107 THR A C 1
ATOM 834 O O . THR A 1 107 ? -6.652 -19.917 30.376 1.00 59.94 107 THR A O 1
ATOM 837 N N . THR A 1 108 ? -6.832 -17.757 29.821 1.00 49.22 108 THR A N 1
ATOM 838 C CA . THR A 1 108 ? -6.654 -17.252 31.193 1.00 49.22 108 THR A CA 1
ATOM 839 C C . THR A 1 108 ? -7.871 -17.556 32.077 1.00 49.22 108 THR A C 1
ATOM 841 O O . THR A 1 108 ? -7.712 -17.861 33.255 1.00 49.22 108 THR A O 1
ATOM 844 N N . GLN A 1 109 ? -9.084 -17.556 31.513 1.00 48.19 109 GLN A N 1
ATOM 845 C CA . GLN A 1 109 ? -10.302 -17.960 32.227 1.00 48.19 109 GLN A CA 1
ATOM 846 C C . GLN A 1 109 ? -10.371 -19.469 32.501 1.00 48.19 109 GLN A C 1
ATOM 848 O O . GLN A 1 109 ? -10.883 -19.864 33.543 1.00 48.19 109 GLN A O 1
ATOM 853 N N . LYS A 1 110 ? -9.792 -20.320 31.641 1.00 44.72 110 LYS A N 1
ATOM 854 C CA . LYS A 1 110 ? -9.723 -21.776 31.882 1.00 44.72 110 LYS A CA 1
ATOM 855 C C . LYS A 1 110 ? -8.757 -22.188 33.001 1.00 44.72 110 LYS A C 1
ATOM 857 O O . LYS A 1 110 ? -8.823 -23.324 33.450 1.00 44.72 110 LYS A O 1
ATOM 862 N N . VAL A 1 111 ? -7.879 -21.293 33.460 1.00 45.22 111 VAL A N 1
ATOM 863 C CA . VAL A 1 111 ? -6.922 -21.569 34.553 1.00 45.22 111 VAL A CA 1
ATOM 864 C C . VAL A 1 111 ? -7.465 -21.120 35.924 1.00 45.22 111 VAL A C 1
ATOM 866 O O . VAL A 1 111 ? -6.885 -21.457 36.951 1.00 45.22 111 VAL A O 1
ATOM 869 N N . ALA A 1 112 ? -8.597 -20.407 35.973 1.00 35.81 112 ALA A N 1
ATOM 870 C CA . ALA A 1 112 ? -9.172 -19.894 37.221 1.00 35.81 112 ALA A CA 1
ATOM 871 C C . ALA A 1 112 ? -10.123 -20.868 37.950 1.00 35.81 112 ALA A C 1
ATOM 873 O O . ALA A 1 112 ? -10.542 -20.554 39.060 1.00 35.81 112 ALA A O 1
ATOM 874 N N . ASP A 1 113 ? -10.423 -22.040 37.377 1.00 34.12 113 ASP A N 1
ATOM 875 C CA . ASP A 1 113 ? -11.257 -23.075 38.008 1.00 34.12 113 ASP A CA 1
ATOM 876 C C . ASP A 1 113 ? -10.543 -24.437 37.994 1.00 34.12 113 ASP A C 1
ATOM 878 O O . ASP A 1 113 ? -10.780 -25.309 37.158 1.00 34.12 113 ASP A O 1
ATOM 882 N N . ALA A 1 114 ? -9.624 -24.619 38.939 1.00 29.42 114 ALA A N 1
ATOM 883 C CA . ALA A 1 114 ? -9.163 -25.935 39.364 1.00 29.42 114 ALA A CA 1
ATOM 884 C C . ALA A 1 114 ? -8.878 -25.888 40.876 1.00 29.42 114 ALA A C 1
ATOM 886 O O . ALA A 1 114 ? -7.950 -25.187 41.292 1.00 29.42 114 ALA A O 1
ATOM 887 N N . PRO A 1 115 ? -9.643 -26.601 41.726 1.00 35.47 115 PRO A N 1
ATOM 888 C CA . PRO A 1 115 ? -9.273 -26.785 43.121 1.00 35.47 115 PRO A CA 1
ATOM 889 C C . PRO A 1 115 ? -8.083 -27.744 43.201 1.00 35.47 115 PRO A C 1
ATOM 891 O O . PRO A 1 115 ? -8.049 -28.774 42.527 1.00 35.47 115 PRO A O 1
ATOM 894 N N . GLY A 1 116 ? -7.098 -27.380 44.019 1.00 28.02 116 GLY A N 1
ATOM 895 C CA . GLY A 1 116 ? -5.904 -28.179 44.255 1.00 28.02 116 GLY A CA 1
ATOM 896 C C . GLY A 1 116 ? -6.125 -29.368 45.190 1.00 28.02 116 GLY A C 1
ATOM 897 O O . GLY A 1 116 ? -6.990 -29.330 46.057 1.00 28.02 116 GLY A O 1
ATOM 898 N N . GLU A 1 117 ? -5.273 -30.376 44.974 1.00 28.61 117 GLU A N 1
ATOM 899 C CA . GLU A 1 117 ? -4.711 -31.416 45.863 1.00 28.61 117 GLU A CA 1
ATOM 900 C C . GLU A 1 117 ? -4.634 -32.739 45.075 1.00 28.61 117 GLU A C 1
ATOM 902 O O . GLU A 1 117 ? -5.559 -33.088 44.359 1.00 28.61 117 GLU A O 1
ATOM 907 N N . SER A 1 118 ? -3.619 -33.594 45.148 1.00 25.56 118 SER A N 1
ATOM 908 C CA . SER A 1 118 ? -2.224 -33.538 45.580 1.00 25.56 118 SER A CA 1
ATOM 909 C C . SER A 1 118 ? -1.572 -34.855 45.100 1.00 25.56 118 SER A C 1
ATOM 911 O O . SER A 1 118 ? -2.245 -35.875 45.008 1.00 25.56 118 SER A O 1
ATOM 913 N N . ASN A 1 119 ? -0.266 -34.806 44.816 1.00 24.66 119 ASN A N 1
ATOM 914 C CA . ASN A 1 119 ? 0.723 -35.901 44.787 1.00 24.66 119 ASN A CA 1
ATOM 915 C C . ASN A 1 119 ? 0.507 -37.199 43.970 1.00 24.66 119 ASN A C 1
ATOM 917 O O . ASN A 1 119 ? -0.367 -38.005 44.261 1.00 24.66 119 ASN A O 1
ATOM 921 N N . GLY A 1 120 ? 1.529 -37.537 43.163 1.00 23.58 120 GLY A N 1
ATOM 922 C CA . GLY A 1 120 ? 2.058 -38.912 43.156 1.00 23.58 120 GLY A CA 1
ATOM 923 C C . GLY A 1 120 ? 2.560 -39.508 41.834 1.00 23.58 120 GLY A C 1
ATOM 924 O O . GLY A 1 120 ? 1.830 -40.230 41.177 1.00 23.58 120 GLY A O 1
ATOM 925 N N . GLN A 1 121 ? 3.866 -39.348 41.588 1.00 25.67 121 GLN A N 1
ATOM 926 C CA . GLN A 1 121 ? 4.796 -40.332 40.992 1.00 25.67 121 GLN A CA 1
ATOM 927 C C . GLN A 1 121 ? 4.912 -40.584 39.468 1.00 25.67 121 GLN A C 1
ATOM 929 O O . GLN A 1 121 ? 4.013 -41.026 38.766 1.00 25.67 121 GLN A O 1
ATOM 934 N N . LEU A 1 122 ? 6.171 -40.391 39.045 1.00 26.33 122 LEU A N 1
ATOM 935 C CA . LEU A 1 122 ? 6.909 -40.933 37.901 1.00 26.33 122 LEU A CA 1
ATOM 936 C C . LEU A 1 122 ? 6.678 -42.439 37.658 1.00 26.33 122 LEU A C 1
ATOM 938 O O . LEU A 1 122 ? 6.885 -43.229 38.577 1.00 26.33 122 LEU A O 1
ATOM 942 N N . ALA A 1 123 ? 6.483 -42.829 36.393 1.00 25.81 123 ALA A N 1
ATOM 943 C CA . ALA A 1 123 ? 7.144 -43.991 35.785 1.00 25.81 123 ALA A CA 1
ATOM 944 C C . ALA A 1 123 ? 7.055 -43.954 34.245 1.00 25.81 123 ALA A C 1
ATOM 946 O O . ALA A 1 123 ? 5.999 -43.753 33.657 1.00 25.81 123 ALA A O 1
ATOM 947 N N . THR A 1 124 ? 8.209 -44.153 33.617 1.00 22.91 124 THR A N 1
ATOM 948 C CA . THR A 1 124 ? 8.479 -44.364 32.186 1.00 22.91 124 THR A CA 1
ATOM 949 C C . THR A 1 124 ? 8.148 -45.783 31.704 1.00 22.91 124 THR A C 1
ATOM 951 O O . THR A 1 124 ? 8.191 -46.699 32.522 1.00 22.91 124 THR A O 1
ATOM 954 N N . THR A 1 125 ? 8.013 -45.939 30.370 1.00 23.23 125 THR A N 1
ATOM 955 C CA . THR A 1 125 ? 8.069 -47.134 29.461 1.00 23.23 125 THR A CA 1
ATOM 956 C C . THR A 1 125 ? 6.751 -47.334 28.694 1.00 23.23 125 THR A C 1
ATOM 958 O O . THR A 1 125 ? 5.699 -47.065 29.251 1.00 23.23 125 THR A O 1
ATOM 961 N N . ALA A 1 126 ? 6.656 -47.800 27.444 1.00 25.14 126 ALA A N 1
ATOM 962 C CA . ALA A 1 126 ? 7.513 -47.967 26.263 1.00 25.14 126 ALA A CA 1
ATOM 963 C C . ALA A 1 126 ? 6.560 -48.367 25.092 1.00 25.14 126 ALA A C 1
ATOM 965 O O . ALA A 1 126 ? 5.487 -48.893 25.360 1.00 25.14 126 ALA A O 1
ATOM 966 N N . GLU A 1 127 ? 6.956 -48.061 23.850 1.00 22.70 127 GLU A N 1
ATOM 967 C CA . GLU A 1 127 ? 6.605 -48.601 22.504 1.00 22.70 127 GLU A CA 1
ATOM 968 C C . GLU A 1 127 ? 5.305 -49.422 22.212 1.00 22.70 127 GLU A C 1
ATOM 970 O O . GLU A 1 127 ? 4.878 -50.273 22.981 1.00 22.70 127 GLU A O 1
ATOM 975 N N . GLY A 1 128 ? 4.721 -49.191 21.011 1.00 21.11 128 GLY A N 1
ATOM 976 C CA . GLY A 1 128 ? 3.529 -49.865 20.418 1.00 21.11 128 GLY A CA 1
ATOM 977 C C . GLY A 1 128 ? 3.728 -51.345 20.002 1.00 21.11 128 GLY A C 1
ATOM 978 O O . GLY A 1 128 ? 4.705 -51.932 20.460 1.00 21.11 128 GLY A O 1
ATOM 979 N N . PRO A 1 129 ? 2.888 -51.989 19.132 1.00 35.22 129 PRO A N 1
ATOM 980 C CA . PRO A 1 129 ? 2.251 -51.462 17.905 1.00 35.22 129 PRO A CA 1
ATOM 981 C C . PRO A 1 129 ? 0.823 -52.020 17.547 1.00 35.22 129 PRO A C 1
ATOM 983 O O . PRO A 1 129 ? 0.138 -52.626 18.360 1.00 35.22 129 PRO A O 1
ATOM 986 N N . ALA A 1 130 ? 0.395 -51.755 16.299 1.00 24.61 130 ALA A N 1
ATOM 987 C CA . ALA A 1 130 ? -0.923 -51.839 15.628 1.00 24.61 130 ALA A CA 1
ATOM 988 C C . ALA A 1 130 ? -1.591 -53.215 15.328 1.00 24.61 130 ALA A C 1
ATOM 990 O O . ALA A 1 130 ? -0.886 -54.219 15.241 1.00 24.61 130 ALA A O 1
ATOM 991 N N . LYS A 1 131 ? -2.918 -53.190 15.011 1.00 25.17 131 LYS A N 1
ATOM 992 C CA . LYS A 1 131 ? -3.675 -53.817 13.862 1.00 25.17 131 LYS A CA 1
ATOM 993 C C . LYS A 1 131 ? -5.210 -53.891 14.137 1.00 25.17 131 LYS A C 1
ATOM 995 O O . LYS A 1 131 ? -5.582 -54.271 15.236 1.00 25.17 131 LYS A O 1
ATOM 1000 N N . SER A 1 132 ? -6.083 -53.242 13.341 1.00 22.97 132 SER A N 1
ATOM 1001 C CA . SER A 1 132 ? -6.917 -53.705 12.184 1.00 22.97 132 SER A CA 1
A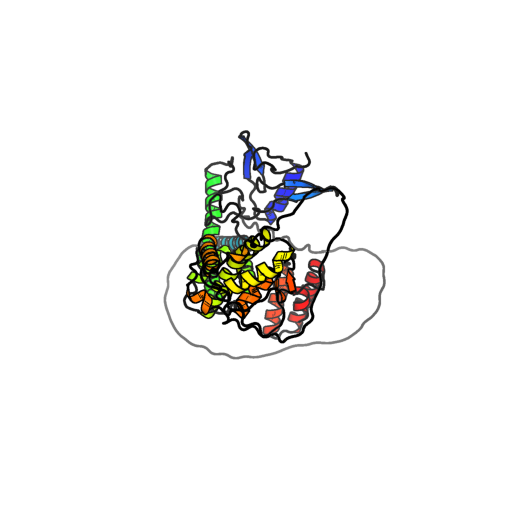TOM 1002 C C . SER A 1 132 ? -8.090 -54.663 12.495 1.00 22.97 132 SER A C 1
ATOM 1004 O O . SER A 1 132 ? -7.832 -55.742 13.010 1.00 22.97 132 SER A O 1
ATOM 1006 N N . ASP A 1 133 ? -9.339 -54.295 12.139 1.00 23.73 133 ASP A N 1
ATOM 1007 C CA . ASP A 1 133 ? -10.226 -55.053 11.214 1.00 23.73 133 ASP A CA 1
ATOM 1008 C C . ASP A 1 133 ? -11.656 -54.472 11.040 1.00 23.73 133 ASP A C 1
ATOM 1010 O O . ASP A 1 133 ? -12.121 -53.628 11.802 1.00 23.73 133 ASP A O 1
ATOM 1014 N N . GLU A 1 134 ? -12.274 -54.914 9.939 1.00 24.34 134 GLU A N 1
ATOM 1015 C CA . GLU A 1 134 ? -13.342 -54.373 9.083 1.00 24.34 134 GLU A CA 1
ATOM 1016 C C . GLU A 1 134 ? -14.831 -54.611 9.470 1.00 24.34 134 GLU A C 1
ATOM 1018 O O . GLU A 1 134 ? -15.172 -55.462 10.286 1.00 24.34 134 GLU A O 1
ATOM 1023 N N . ASN A 1 135 ? -15.696 -53.959 8.662 1.00 23.98 135 ASN A N 1
ATOM 1024 C CA . ASN A 1 135 ? -16.982 -54.408 8.075 1.00 23.98 135 ASN A CA 1
ATOM 1025 C C . ASN A 1 135 ? -18.317 -54.227 8.830 1.00 23.98 135 ASN A C 1
ATOM 1027 O O . ASN A 1 135 ? -18.621 -54.919 9.794 1.00 23.98 135 ASN A O 1
ATOM 1031 N N . SER A 1 136 ? -19.248 -53.463 8.232 1.00 25.66 136 SER A N 1
ATOM 1032 C CA . SER A 1 136 ? -20.306 -54.025 7.352 1.00 25.66 136 SER A CA 1
ATOM 1033 C C . SER A 1 136 ? -21.370 -52.989 6.926 1.00 25.66 136 SER A C 1
ATOM 1035 O O . SER A 1 136 ? -21.788 -52.125 7.690 1.00 25.66 136 SER A O 1
ATOM 1037 N N . VAL A 1 137 ? -21.798 -53.102 5.663 1.00 27.92 137 VAL A N 1
ATOM 1038 C CA . VAL A 1 137 ? -22.893 -52.373 4.984 1.00 27.92 137 VAL A CA 1
ATOM 1039 C C . VAL A 1 137 ? -24.180 -53.215 5.075 1.00 27.92 137 VAL A C 1
ATOM 1041 O O . VAL A 1 137 ? -24.076 -54.437 5.198 1.00 27.92 137 VAL A O 1
ATOM 1044 N N . PRO A 1 138 ? -25.389 -52.629 4.951 1.00 29.36 138 PRO A N 1
ATOM 1045 C CA . PRO A 1 138 ? -26.210 -52.998 3.782 1.00 29.36 138 PRO A CA 1
ATOM 1046 C C . PRO A 1 138 ? -27.059 -51.852 3.168 1.00 29.36 138 PRO A C 1
ATOM 1048 O O . PRO A 1 138 ? -27.625 -51.021 3.874 1.00 29.36 138 PRO A O 1
ATOM 1051 N N . ARG A 1 139 ? -27.193 -51.870 1.827 1.00 26.00 139 ARG A N 1
ATOM 1052 C CA . ARG A 1 139 ? -28.283 -51.252 1.021 1.00 26.00 139 ARG A CA 1
ATOM 1053 C C . ARG A 1 139 ? -29.506 -52.199 0.963 1.00 26.00 139 ARG A C 1
ATOM 1055 O O . ARG A 1 139 ? -29.320 -53.385 1.240 1.00 26.00 139 ARG A O 1
ATOM 1062 N N . PRO A 1 140 ? -30.724 -51.736 0.599 1.00 34.06 140 PRO A N 1
ATOM 1063 C CA . PRO A 1 140 ? -31.194 -51.690 -0.814 1.00 34.06 140 PRO A CA 1
ATOM 1064 C C . PRO A 1 140 ? -31.989 -50.389 -1.145 1.00 34.06 140 PRO A C 1
ATOM 1066 O O . PRO A 1 140 ? -32.611 -49.821 -0.261 1.00 34.06 140 PRO A O 1
ATOM 1069 N N . ASP A 1 141 ? -31.857 -49.707 -2.292 1.00 25.50 141 ASP A N 1
ATOM 1070 C CA . ASP A 1 141 ? -32.253 -49.986 -3.696 1.00 25.50 141 ASP A CA 1
ATOM 1071 C C . ASP A 1 141 ? -33.646 -49.407 -4.100 1.00 25.50 141 ASP A C 1
ATOM 1073 O O . ASP A 1 141 ? -34.660 -49.826 -3.551 1.00 25.50 141 ASP A O 1
ATOM 1077 N N . LYS A 1 142 ? -33.637 -48.533 -5.139 1.00 28.41 142 LYS A N 1
ATOM 1078 C CA . LYS A 1 142 ? -34.638 -48.283 -6.226 1.00 28.41 142 LYS A CA 1
ATOM 1079 C C . LYS A 1 142 ? -35.575 -47.036 -6.280 1.00 28.41 142 LYS A C 1
ATOM 1081 O O . LYS A 1 142 ? -36.463 -46.916 -5.451 1.00 28.41 142 LYS A O 1
ATOM 1086 N N . PHE A 1 143 ? -35.396 -46.276 -7.396 1.00 24.47 143 PHE A N 1
ATOM 1087 C CA . PHE A 1 143 ? -36.334 -45.594 -8.353 1.00 24.47 143 PHE A CA 1
ATOM 1088 C C . PHE A 1 143 ? -37.377 -44.573 -7.801 1.00 24.47 143 PHE A C 1
ATOM 1090 O O . PHE A 1 143 ? -37.895 -44.780 -6.717 1.00 24.47 143 PHE A O 1
ATOM 1097 N N . ASP A 1 144 ? -37.760 -43.434 -8.409 1.00 24.89 144 ASP A N 1
ATOM 1098 C CA . ASP A 1 144 ? -37.883 -42.963 -9.810 1.00 24.89 144 ASP A CA 1
ATOM 1099 C C . ASP A 1 144 ? -37.970 -41.404 -9.884 1.00 24.89 144 ASP A C 1
ATOM 1101 O O . ASP A 1 144 ? -38.268 -40.744 -8.885 1.00 24.89 144 ASP A O 1
ATOM 1105 N N . GLU A 1 145 ? -37.747 -40.830 -11.076 1.00 25.05 145 GLU A N 1
ATOM 1106 C CA . GLU A 1 145 ? -38.001 -39.424 -11.471 1.00 25.05 145 GLU A CA 1
ATOM 1107 C C . GLU A 1 145 ? -39.492 -39.144 -11.798 1.00 25.05 145 GLU A C 1
ATOM 1109 O O . GLU A 1 145 ? -40.181 -40.021 -12.309 1.00 25.05 145 GLU A O 1
ATOM 1114 N N . ASP A 1 146 ? -39.936 -37.887 -11.596 1.00 24.86 146 ASP A N 1
ATOM 1115 C CA . ASP A 1 146 ? -40.667 -37.025 -12.568 1.00 24.86 146 ASP A CA 1
ATOM 1116 C C . ASP A 1 146 ? -41.868 -36.191 -12.025 1.00 24.86 146 ASP A C 1
ATOM 1118 O O . ASP A 1 146 ? -42.791 -36.694 -11.391 1.00 24.86 146 ASP A O 1
ATOM 1122 N N . SER A 1 147 ? -41.878 -34.912 -12.442 1.00 27.55 147 SER A N 1
ATOM 1123 C CA . SER A 1 147 ? -43.000 -33.970 -12.688 1.00 27.55 147 SER A CA 1
ATOM 1124 C C . SER A 1 147 ? -43.866 -33.354 -11.548 1.00 27.55 147 SER A C 1
ATOM 1126 O O . SER A 1 147 ? -44.450 -34.029 -10.711 1.00 27.55 147 SER A O 1
ATOM 1128 N N . GLY A 1 148 ? -43.997 -32.006 -11.555 1.00 23.33 148 GLY A N 1
ATOM 1129 C CA . GLY A 1 148 ? -44.923 -31.186 -10.717 1.00 23.33 148 GLY A CA 1
ATOM 1130 C C . GLY A 1 148 ? -46.357 -31.065 -11.298 1.00 23.33 148 GLY A C 1
ATOM 1131 O O . GLY A 1 148 ? -46.686 -31.903 -12.131 1.00 23.33 148 GLY A O 1
ATOM 1132 N N . PRO A 1 149 ? -47.216 -30.036 -11.010 1.00 35.56 149 PRO A N 1
ATOM 1133 C CA . PRO A 1 149 ? -47.181 -28.919 -10.029 1.00 35.56 149 PRO A CA 1
ATOM 1134 C C . PRO A 1 149 ? -48.512 -28.622 -9.225 1.00 35.56 149 PRO A C 1
ATOM 1136 O O . PRO A 1 149 ? -49.587 -28.703 -9.799 1.00 35.56 149 PRO A O 1
ATOM 1139 N N . ARG A 1 150 ? -48.408 -28.090 -7.972 1.00 27.97 150 ARG A N 1
ATOM 1140 C CA . ARG A 1 150 ? -49.362 -27.238 -7.143 1.00 27.97 150 ARG A CA 1
ATOM 1141 C C . ARG A 1 150 ? -50.832 -27.721 -6.882 1.00 27.97 150 ARG A C 1
ATOM 1143 O O . ARG A 1 150 ? -51.305 -28.542 -7.649 1.00 27.97 150 ARG A O 1
ATOM 1150 N N . PRO A 1 151 ? -51.651 -27.175 -5.923 1.00 32.78 151 PRO A N 1
ATOM 1151 C CA . PRO A 1 151 ? -51.446 -26.250 -4.777 1.00 32.78 151 PRO A CA 1
ATOM 1152 C C . PRO A 1 151 ? -52.087 -26.673 -3.403 1.00 32.78 151 PRO A C 1
ATOM 1154 O O . PRO A 1 151 ? -53.086 -27.372 -3.363 1.00 32.78 151 PRO A O 1
ATOM 1157 N N . GLY A 1 152 ? -51.567 -26.112 -2.295 1.00 22.41 152 GLY A N 1
ATOM 1158 C CA . GLY A 1 152 ? -52.288 -25.640 -1.084 1.00 22.41 152 GLY A CA 1
ATOM 1159 C C . GLY A 1 152 ? -53.024 -26.610 -0.135 1.00 22.41 152 GLY A C 1
ATOM 1160 O O . GLY 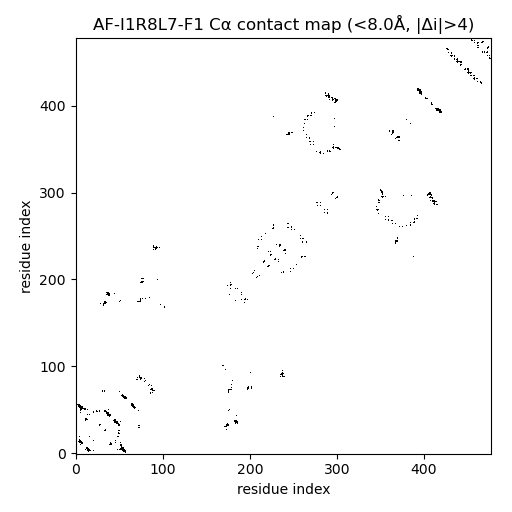A 1 152 ? -54.123 -27.027 -0.454 1.00 22.41 152 GLY A O 1
ATOM 1161 N N . THR A 1 153 ? -52.506 -26.793 1.091 1.00 25.27 153 THR A N 1
ATOM 1162 C CA . THR A 1 153 ? -53.148 -26.443 2.390 1.00 25.27 153 THR A CA 1
ATOM 1163 C C . THR A 1 153 ? -52.151 -26.639 3.544 1.00 25.27 153 THR A C 1
ATOM 1165 O O . THR A 1 153 ? -51.232 -27.444 3.447 1.00 25.27 153 THR A O 1
ATOM 1168 N N . SER A 1 154 ? -52.326 -25.835 4.589 1.00 24.81 154 SER A N 1
ATOM 1169 C CA . SER A 1 154 ? -51.551 -25.701 5.829 1.00 24.81 154 SER A CA 1
ATOM 1170 C C . SER A 1 154 ? -51.375 -26.991 6.637 1.00 24.81 154 SER A C 1
ATOM 1172 O O . SER A 1 154 ? -52.333 -27.743 6.767 1.00 24.81 154 SER A O 1
ATOM 1174 N N . ASP A 1 155 ? -50.199 -27.186 7.246 1.00 22.94 155 ASP A N 1
ATOM 1175 C CA . ASP A 1 155 ? -50.076 -27.210 8.711 1.00 22.94 155 ASP A CA 1
ATOM 1176 C C . ASP A 1 155 ? -48.612 -27.216 9.198 1.00 22.94 155 ASP A C 1
ATOM 1178 O O . ASP A 1 155 ? -47.662 -27.532 8.487 1.00 22.94 155 ASP A O 1
ATOM 1182 N N . ASP A 1 156 ? -48.512 -26.736 10.427 1.00 22.06 156 ASP A N 1
ATOM 1183 C CA . ASP A 1 156 ? -47.419 -26.276 11.276 1.00 22.06 156 ASP A CA 1
ATOM 1184 C C . ASP A 1 156 ? -46.286 -27.294 11.563 1.00 22.06 156 ASP A C 1
ATOM 1186 O O . ASP A 1 156 ? -46.555 -28.463 11.835 1.00 22.06 156 ASP A O 1
ATOM 1190 N N . SER A 1 157 ? -45.015 -26.849 11.555 1.00 24.36 157 SER A N 1
ATOM 1191 C CA . SER A 1 157 ? -44.029 -27.051 12.649 1.00 24.36 157 SER A CA 1
ATOM 1192 C C . SER A 1 157 ? -42.550 -26.858 12.235 1.00 24.36 157 SER A C 1
ATOM 1194 O O . SER A 1 157 ? -42.004 -27.505 11.347 1.00 24.36 157 SER A O 1
ATOM 1196 N N . SER A 1 158 ? -41.892 -25.954 12.972 1.00 24.52 158 SER A N 1
ATOM 1197 C CA . SER A 1 158 ? -40.441 -25.818 13.210 1.00 24.52 158 SER A CA 1
ATOM 1198 C C . SER A 1 158 ? -39.487 -25.604 12.021 1.00 24.52 158 SER A C 1
ATOM 1200 O O . SER A 1 158 ? -38.717 -26.484 11.645 1.00 24.52 158 SER A O 1
ATOM 1202 N N . ALA A 1 159 ? -39.408 -24.358 11.544 1.00 23.94 159 ALA A N 1
ATOM 1203 C CA . ALA A 1 159 ? -38.179 -23.825 10.955 1.00 23.94 159 ALA A CA 1
ATOM 1204 C C . ALA A 1 159 ? -37.268 -23.298 12.078 1.00 23.94 159 ALA A C 1
ATOM 1206 O O . ALA A 1 159 ? -37.519 -22.242 12.668 1.00 23.94 159 ALA A O 1
ATOM 1207 N N . THR A 1 160 ? -36.213 -24.047 12.390 1.00 24.50 160 THR A N 1
ATOM 1208 C CA . THR A 1 160 ? -35.139 -23.620 13.290 1.00 24.50 160 THR A CA 1
ATOM 1209 C C . THR A 1 160 ? -34.383 -22.471 12.627 1.00 24.50 160 THR A C 1
ATOM 1211 O O . THR A 1 160 ? -33.659 -22.661 11.652 1.00 24.50 160 THR A O 1
ATOM 1214 N N . LYS A 1 161 ? -34.588 -21.255 13.138 1.00 24.95 161 LYS A N 1
ATOM 1215 C CA . LYS A 1 161 ? -33.759 -20.085 12.825 1.00 24.95 161 LYS A CA 1
ATOM 1216 C C . LYS A 1 161 ? -32.291 -20.434 13.125 1.00 24.95 161 LYS A C 1
ATOM 1218 O O . LYS A 1 161 ? -32.054 -21.045 14.170 1.00 24.95 161 LYS A O 1
ATOM 1223 N N . PRO A 1 162 ? -31.313 -20.056 12.283 1.00 26.83 162 PRO A N 1
ATOM 1224 C CA . PRO A 1 162 ? -29.915 -20.192 12.657 1.00 26.83 162 PRO A CA 1
ATOM 1225 C C . PRO A 1 162 ? -29.696 -19.320 13.890 1.00 26.83 162 PRO A C 1
ATOM 1227 O O . PRO A 1 162 ? -29.976 -18.120 13.865 1.00 26.83 162 PRO A O 1
ATOM 1230 N N . ALA A 1 163 ? -29.289 -19.955 14.984 1.00 24.73 163 ALA A N 1
ATOM 1231 C CA . ALA A 1 163 ? -28.977 -19.284 16.225 1.00 24.73 163 ALA A CA 1
ATOM 1232 C C . ALA A 1 163 ? -27.886 -18.242 15.961 1.00 24.73 163 ALA A C 1
ATOM 1234 O O . ALA A 1 163 ? -26.775 -18.573 15.545 1.00 24.73 163 ALA A O 1
ATOM 1235 N N . GLU A 1 164 ? -28.225 -16.981 16.206 1.00 29.03 164 GLU A N 1
ATOM 1236 C CA . GLU A 1 164 ? -27.253 -15.931 16.453 1.00 29.03 164 GLU A CA 1
ATOM 1237 C C . GLU A 1 164 ? -26.391 -16.385 17.636 1.00 29.03 164 GLU A C 1
ATOM 1239 O O . GLU A 1 164 ? -26.803 -16.301 18.795 1.00 29.03 164 GLU A O 1
ATOM 1244 N N . HIS A 1 165 ? -25.193 -16.894 17.354 1.00 27.23 165 HIS A N 1
ATOM 1245 C CA . HIS A 1 165 ? -24.138 -17.000 18.353 1.00 27.23 165 HIS A CA 1
ATOM 1246 C C . HIS A 1 165 ? -23.648 -15.580 18.673 1.00 27.23 165 HIS A C 1
ATOM 1248 O O . HIS A 1 165 ? -22.595 -15.139 18.228 1.00 27.23 165 HIS A O 1
ATOM 1254 N N . ASN A 1 166 ? -24.445 -14.849 19.455 1.00 34.66 166 ASN A N 1
ATOM 1255 C CA . ASN A 1 166 ? -23.984 -13.717 20.250 1.00 34.66 166 ASN A CA 1
ATOM 1256 C C . ASN A 1 166 ? -23.220 -14.275 21.458 1.00 34.66 166 ASN A C 1
ATOM 1258 O O . ASN A 1 166 ? -23.690 -14.229 22.594 1.00 34.66 166 ASN A O 1
ATOM 1262 N N . GLU A 1 167 ? -22.034 -14.831 21.216 1.00 34.06 167 GLU A N 1
ATOM 1263 C CA . GLU A 1 167 ? -21.023 -14.867 22.264 1.00 34.06 167 GLU A CA 1
ATOM 1264 C C . GLU A 1 167 ? -20.463 -13.453 22.356 1.00 34.06 167 GLU A C 1
ATOM 1266 O O . GLU A 1 167 ? -19.863 -12.945 21.412 1.00 34.06 167 GLU A O 1
ATOM 1271 N N . SER A 1 168 ? -20.721 -12.786 23.479 1.00 41.66 168 SER A N 1
ATOM 1272 C CA . SER A 1 168 ? -20.200 -11.461 23.792 1.00 41.66 168 SER A CA 1
ATOM 1273 C C . SER A 1 168 ? -18.675 -11.515 23.912 1.00 41.66 168 SER A C 1
ATOM 1275 O O . SER A 1 168 ? -18.112 -11.509 25.009 1.00 41.66 168 SER A O 1
ATOM 1277 N N . THR A 1 169 ? -17.983 -11.578 22.777 1.00 43.12 169 THR A N 1
ATOM 1278 C CA . THR A 1 169 ? -16.577 -11.218 22.680 1.00 43.12 169 THR A CA 1
ATOM 1279 C C . THR A 1 169 ? -16.485 -9.778 23.155 1.00 43.12 169 THR A C 1
ATOM 1281 O O . THR A 1 169 ? -17.198 -8.925 22.631 1.00 43.12 169 THR A O 1
ATOM 1284 N N . ALA A 1 170 ? -15.670 -9.490 24.169 1.00 52.62 170 ALA A N 1
ATOM 1285 C CA . ALA A 1 170 ? -15.428 -8.114 24.585 1.00 52.62 170 ALA A CA 1
ATOM 1286 C C . ALA A 1 170 ? -14.929 -7.323 23.363 1.00 52.62 170 ALA A C 1
ATOM 1288 O O . ALA A 1 170 ? -13.779 -7.501 22.962 1.00 52.62 170 ALA A O 1
ATOM 1289 N N . GLU A 1 171 ? -15.808 -6.525 22.746 1.00 68.31 171 GLU A N 1
ATOM 1290 C CA . GLU A 1 171 ? -15.523 -5.793 21.513 1.00 68.31 171 GLU A CA 1
ATOM 1291 C C . GLU A 1 171 ? -14.359 -4.836 21.781 1.00 68.31 171 GLU A C 1
ATOM 1293 O O . GLU A 1 171 ? -14.492 -3.833 22.484 1.00 68.31 171 GLU A O 1
ATOM 1298 N N . ILE A 1 172 ? -13.177 -5.171 21.265 1.00 82.00 172 ILE A N 1
ATOM 1299 C CA . ILE A 1 172 ? -12.018 -4.287 21.343 1.00 82.00 172 ILE A CA 1
ATOM 1300 C C . ILE A 1 172 ? -12.243 -3.191 20.303 1.00 82.00 172 ILE A C 1
ATOM 1302 O O . ILE A 1 172 ? -12.241 -3.451 19.100 1.00 82.00 172 ILE A O 1
ATOM 1306 N N . LEU A 1 173 ? -12.455 -1.968 20.779 1.00 85.19 173 LEU A N 1
ATOM 1307 C CA . LEU A 1 173 ? -12.686 -0.790 19.950 1.00 85.19 173 LEU A CA 1
ATOM 1308 C C . LEU A 1 173 ? -11.522 0.189 20.101 1.00 85.19 173 LEU A C 1
ATOM 1310 O O . LEU A 1 173 ? -11.023 0.417 21.202 1.00 85.19 173 LEU A O 1
ATOM 1314 N N . PHE A 1 174 ? -11.122 0.814 18.998 1.00 86.75 174 PHE A N 1
ATOM 1315 C CA . PHE A 1 174 ? -9.971 1.707 18.948 1.00 86.75 174 PHE A CA 1
ATOM 1316 C C . PHE A 1 174 ? -10.377 3.147 18.678 1.00 86.75 174 PHE A C 1
ATOM 1318 O O . PHE A 1 174 ? -11.190 3.424 17.798 1.00 86.75 174 PHE A O 1
ATOM 1325 N N . ASN A 1 175 ? -9.755 4.088 19.381 1.00 85.06 175 ASN A N 1
ATOM 1326 C CA . ASN A 1 175 ? -9.945 5.507 19.116 1.00 85.06 175 ASN A CA 1
ATOM 1327 C C . ASN A 1 175 ? -8.969 5.987 18.010 1.00 85.06 175 ASN A C 1
ATOM 1329 O O . ASN A 1 175 ? -7.753 6.016 18.225 1.00 85.06 175 ASN A O 1
ATOM 1333 N N . PRO A 1 176 ? -9.463 6.390 16.822 1.00 81.25 176 PRO A N 1
ATOM 1334 C CA . PRO A 1 176 ? -8.625 6.730 15.670 1.00 81.25 176 PRO A CA 1
ATOM 1335 C C . PRO A 1 176 ? -7.983 8.122 15.778 1.00 81.25 176 PRO A C 1
ATOM 1337 O O . PRO A 1 176 ? -7.126 8.478 14.962 1.00 81.25 176 PRO A O 1
ATOM 1340 N N . ASN A 1 177 ? -8.397 8.937 16.755 1.00 81.38 177 ASN A N 1
ATOM 1341 C CA . ASN A 1 177 ? -7.854 10.277 16.983 1.00 81.38 177 ASN A CA 1
ATOM 1342 C C . ASN A 1 177 ? -6.779 10.321 18.078 1.00 81.38 177 ASN A C 1
ATOM 1344 O O . ASN A 1 177 ? -6.244 11.386 18.385 1.00 81.38 177 ASN A O 1
ATOM 1348 N N . VAL A 1 178 ? -6.388 9.168 18.610 1.00 81.88 178 VAL A N 1
ATOM 1349 C CA . VAL A 1 178 ? -5.232 9.049 19.497 1.00 81.88 178 VAL A CA 1
ATOM 1350 C C . VAL A 1 178 ? -3.936 9.413 18.754 1.00 81.88 178 VAL A C 1
ATOM 1352 O O . VAL A 1 178 ? -3.794 9.167 17.552 1.00 81.88 178 VAL A O 1
ATOM 1355 N N . PHE A 1 179 ? -2.997 10.053 19.461 1.00 79.88 179 PHE A N 1
ATOM 1356 C CA . PHE A 1 179 ? -1.758 10.639 18.923 1.00 79.88 179 PHE A CA 1
ATOM 1357 C C . PHE A 1 179 ? -1.961 11.731 17.854 1.00 79.88 179 PHE A C 1
ATOM 1359 O O . PHE A 1 179 ? -1.025 12.061 17.124 1.00 79.88 179 PHE A O 1
ATOM 1366 N N . THR A 1 180 ? -3.161 12.300 17.710 1.00 78.31 180 THR A N 1
ATOM 1367 C CA . THR A 1 180 ? -3.403 13.441 16.810 1.00 78.31 180 THR A CA 1
ATOM 1368 C C . THR A 1 180 ? -3.207 14.785 17.516 1.00 78.31 180 THR A C 1
ATOM 1370 O O . THR A 1 180 ? -3.026 14.851 18.724 1.00 78.31 180 THR A O 1
ATOM 1373 N N . GLU A 1 181 ? -3.261 15.872 16.748 1.00 76.38 181 GLU A N 1
ATOM 1374 C CA . GLU A 1 181 ? -3.244 17.246 17.273 1.00 76.38 181 GLU A CA 1
ATOM 1375 C C . GLU A 1 181 ? -4.600 17.669 17.867 1.00 76.38 181 GLU A C 1
ATOM 1377 O O . GLU A 1 181 ? -4.724 18.764 18.417 1.00 76.38 181 GLU A O 1
ATOM 1382 N N . TYR A 1 182 ? -5.634 16.831 17.729 1.00 77.25 182 TYR A N 1
ATOM 1383 C CA . TYR A 1 182 ? -6.975 17.126 18.217 1.00 77.25 182 TYR A CA 1
ATOM 1384 C C . TYR A 1 182 ? -7.044 16.952 19.730 1.00 77.25 182 TYR A C 1
ATOM 1386 O O . TYR A 1 182 ? -6.593 15.946 20.277 1.00 77.25 182 TYR A O 1
ATOM 1394 N N . LYS A 1 183 ? -7.659 17.922 20.410 1.00 73.00 183 LYS A N 1
ATOM 1395 C CA . LYS A 1 183 ? -7.897 17.835 21.850 1.00 73.00 183 LYS A CA 1
ATOM 1396 C C . LYS A 1 183 ? -9.047 16.863 22.110 1.00 73.00 183 LYS A C 1
ATOM 1398 O O . LYS A 1 183 ? -10.183 17.117 21.711 1.00 73.00 183 LYS A O 1
ATOM 1403 N N . LEU A 1 184 ? -8.741 15.750 22.765 1.00 78.81 184 LEU A N 1
ATOM 1404 C CA . LEU A 1 184 ? -9.730 14.790 23.249 1.00 78.81 184 LEU A CA 1
ATOM 1405 C C . LEU A 1 184 ? -10.340 15.318 24.555 1.00 78.81 184 LEU A C 1
ATOM 1407 O O . LEU A 1 184 ? -9.623 15.858 25.393 1.00 78.81 184 LEU A O 1
ATOM 1411 N N . ALA A 1 185 ? -11.657 15.182 24.712 1.00 72.00 185 ALA A N 1
ATOM 1412 C CA . ALA A 1 185 ? -12.392 15.667 25.886 1.00 72.00 185 ALA A CA 1
ATOM 1413 C C . ALA A 1 185 ? -12.615 14.587 26.966 1.00 72.00 185 ALA A C 1
ATOM 1415 O O . ALA A 1 185 ? -13.302 14.850 27.950 1.00 72.00 185 ALA A O 1
ATOM 1416 N N . GLY A 1 186 ? -12.109 13.365 26.754 1.00 70.19 186 GLY A N 1
ATOM 1417 C CA . GLY A 1 186 ? -12.262 12.242 27.687 1.00 70.19 186 GLY A CA 1
ATOM 1418 C C . GLY A 1 186 ? -11.472 12.427 28.984 1.00 70.19 186 GLY A C 1
ATOM 1419 O O . GLY A 1 186 ? -10.588 13.285 29.067 1.00 70.19 186 GLY A O 1
ATOM 1420 N N . SER A 1 187 ? -11.773 11.606 29.995 1.00 77.38 187 SER A N 1
ATOM 1421 C CA . SER A 1 187 ? -10.959 11.566 31.212 1.00 77.38 187 SER A CA 1
ATOM 1422 C C . SER A 1 187 ? -9.499 11.224 30.852 1.00 77.38 187 SER A C 1
ATOM 1424 O O . SER A 1 187 ? -9.254 10.466 29.906 1.00 77.38 187 SER A O 1
ATOM 1426 N N . PRO A 1 188 ? -8.495 11.780 31.558 1.00 78.38 188 PRO A N 1
ATOM 1427 C CA . PRO A 1 188 ? -7.089 11.510 31.244 1.00 78.38 188 PRO A CA 1
ATOM 1428 C C . PRO A 1 188 ? -6.751 10.013 31.332 1.00 78.38 188 PRO A C 1
ATOM 1430 O O . PRO A 1 188 ? -5.890 9.533 30.598 1.00 78.38 188 PRO A O 1
ATOM 1433 N N . GLU A 1 189 ? -7.466 9.269 32.177 1.00 82.88 189 GLU A N 1
ATOM 1434 C CA . GLU A 1 189 ? -7.347 7.816 32.317 1.00 82.88 189 GLU A CA 1
ATOM 1435 C C . GLU A 1 189 ? -7.875 7.066 31.086 1.00 82.88 189 GLU A C 1
ATOM 1437 O O . GLU A 1 189 ? -7.202 6.166 30.587 1.00 82.88 189 GLU A O 1
ATOM 1442 N N . GLU A 1 190 ? -9.026 7.465 30.533 1.00 81.50 190 GLU A N 1
ATOM 1443 C CA . GLU A 1 190 ? -9.564 6.879 29.296 1.00 81.50 190 GLU A CA 1
ATOM 1444 C C . GLU A 1 190 ? -8.655 7.134 28.093 1.00 81.50 190 GLU A C 1
ATOM 1446 O O . GLU A 1 190 ? -8.436 6.234 27.282 1.00 81.50 190 GLU A O 1
ATOM 1451 N N . ILE A 1 191 ? -8.105 8.347 27.980 1.00 82.12 191 ILE A N 1
ATOM 1452 C CA . ILE A 1 191 ? -7.180 8.697 26.894 1.00 82.12 191 ILE A CA 1
ATOM 1453 C C . ILE A 1 191 ? -5.897 7.870 27.018 1.00 82.12 191 ILE A C 1
ATOM 1455 O O . ILE A 1 191 ? -5.426 7.318 26.024 1.00 82.12 191 ILE A O 1
ATOM 1459 N N . ALA A 1 192 ? -5.356 7.731 28.232 1.00 85.62 192 ALA A N 1
ATOM 1460 C CA . ALA A 1 192 ? -4.178 6.907 28.482 1.00 85.62 192 ALA A CA 1
ATOM 1461 C C . ALA A 1 192 ? -4.436 5.418 28.189 1.00 85.62 192 ALA A C 1
ATOM 1463 O O . ALA A 1 192 ? -3.565 4.746 27.634 1.00 85.62 192 ALA A O 1
ATOM 1464 N N . ALA A 1 193 ? -5.629 4.905 28.506 1.00 86.88 193 ALA A N 1
ATOM 1465 C CA . ALA A 1 193 ? -6.029 3.540 28.175 1.00 86.88 193 ALA A CA 1
ATOM 1466 C C . ALA A 1 193 ? -6.141 3.326 26.655 1.00 86.88 193 ALA A C 1
ATOM 1468 O O . ALA A 1 193 ? -5.622 2.335 26.136 1.00 86.88 193 ALA A O 1
ATOM 1469 N N . ASP A 1 194 ? -6.743 4.273 25.929 1.00 85.19 194 ASP A N 1
ATOM 1470 C CA . ASP A 1 194 ? -6.837 4.230 24.466 1.00 85.19 194 ASP A CA 1
ATOM 1471 C C . ASP A 1 194 ? -5.439 4.306 23.812 1.00 85.19 194 ASP A C 1
ATOM 1473 O O . ASP A 1 194 ? -5.140 3.561 22.875 1.00 85.19 194 ASP A O 1
ATOM 1477 N N . GLU A 1 195 ? -4.543 5.149 24.336 1.00 87.94 195 GLU A N 1
ATOM 1478 C CA . GLU A 1 195 ? -3.134 5.213 23.924 1.00 87.94 195 GLU A CA 1
ATOM 1479 C C . GLU A 1 195 ? -2.379 3.912 24.170 1.00 87.94 195 GLU A C 1
ATOM 1481 O O . GLU A 1 195 ? -1.622 3.463 23.303 1.00 87.94 195 GLU A O 1
ATOM 1486 N N . ALA A 1 196 ? -2.565 3.307 25.343 1.00 89.62 196 ALA A N 1
ATOM 1487 C CA . ALA A 1 196 ? -1.944 2.041 25.694 1.00 89.62 196 ALA A CA 1
ATOM 1488 C C . ALA A 1 196 ? -2.432 0.914 24.777 1.00 89.62 196 ALA A C 1
ATOM 1490 O O . ALA A 1 196 ? -1.623 0.105 24.326 1.00 89.62 196 ALA A O 1
ATOM 1491 N N . LEU A 1 197 ? -3.723 0.895 24.437 1.00 89.50 197 LEU A N 1
ATOM 1492 C CA . LEU A 1 197 ? -4.296 -0.092 23.528 1.00 89.50 197 LEU A CA 1
ATOM 1493 C C . LEU A 1 197 ? -3.713 0.035 22.112 1.00 89.50 197 LEU A C 1
ATOM 1495 O O . LEU A 1 197 ? -3.272 -0.961 21.542 1.00 89.50 197 LEU A O 1
ATOM 1499 N N . VAL A 1 198 ? -3.637 1.250 21.557 1.00 89.31 198 VAL A N 1
ATOM 1500 C CA . VAL A 1 198 ? -3.027 1.478 20.232 1.00 89.31 198 VAL A CA 1
ATOM 1501 C C . VAL A 1 198 ? -1.538 1.106 20.237 1.00 89.31 198 VAL A C 1
ATOM 1503 O O . VAL A 1 198 ? -1.067 0.452 19.305 1.00 89.31 198 VAL A O 1
ATOM 1506 N N . LYS A 1 199 ? -0.803 1.447 21.306 1.00 91.38 199 LYS A N 1
ATOM 1507 C CA . LYS A 1 199 ? 0.595 1.022 21.492 1.00 91.38 199 LYS A CA 1
ATOM 1508 C C . LYS A 1 199 ? 0.728 -0.498 21.556 1.00 91.38 199 LYS A C 1
ATOM 1510 O O . LYS A 1 199 ? 1.633 -1.042 20.934 1.00 91.38 199 LYS A O 1
ATOM 1515 N N . LYS A 1 200 ? -0.191 -1.187 22.238 1.00 92.25 200 LYS A N 1
ATOM 1516 C CA . LYS A 1 200 ? -0.202 -2.652 22.342 1.00 92.25 200 LYS A CA 1
ATOM 1517 C C . LYS A 1 200 ? -0.313 -3.317 20.967 1.00 92.25 200 LYS A C 1
ATOM 1519 O O . LYS A 1 200 ? 0.434 -4.254 20.701 1.00 92.25 200 LYS A O 1
ATOM 1524 N N . VAL A 1 201 ? -1.161 -2.805 20.068 1.00 91.81 201 VAL A N 1
ATOM 1525 C CA . VAL A 1 201 ? -1.244 -3.314 18.680 1.00 91.81 201 VAL A CA 1
ATOM 1526 C C . VAL A 1 201 ? 0.034 -3.015 17.895 1.00 91.81 201 VAL A C 1
ATOM 1528 O O . VAL A 1 201 ? 0.529 -3.871 17.163 1.00 91.81 201 VAL A O 1
ATOM 1531 N N . GLY A 1 202 ? 0.601 -1.818 18.061 1.00 91.44 202 GLY A N 1
ATOM 1532 C CA . GLY A 1 202 ? 1.870 -1.454 17.429 1.00 91.44 202 GLY A CA 1
ATOM 1533 C C . GLY A 1 202 ? 3.041 -2.341 17.866 1.00 91.44 202 GLY A C 1
ATOM 1534 O O . GLY A 1 202 ? 3.862 -2.708 17.025 1.00 91.44 202 GLY A O 1
ATOM 1535 N N . SER A 1 203 ? 3.093 -2.726 19.144 1.00 93.56 203 SER A N 1
ATOM 1536 C CA . SER A 1 203 ? 4.050 -3.705 19.674 1.00 93.56 203 SER A CA 1
ATOM 1537 C C . SER A 1 203 ? 3.758 -5.115 19.170 1.00 93.56 203 SER A C 1
ATOM 1539 O O . SER A 1 203 ? 4.670 -5.787 18.706 1.00 93.56 203 SER A O 1
ATOM 1541 N N . TYR A 1 204 ? 2.493 -5.546 19.144 1.00 94.00 204 TYR A N 1
ATOM 1542 C CA . TYR A 1 204 ? 2.101 -6.851 18.595 1.00 94.00 204 TYR A CA 1
ATOM 1543 C C . TYR A 1 204 ? 2.570 -7.043 17.142 1.00 94.00 204 TYR A C 1
ATOM 1545 O O . TYR A 1 204 ? 3.076 -8.108 16.777 1.00 94.00 204 TYR A O 1
ATOM 1553 N N . LEU A 1 205 ? 2.488 -5.990 16.322 1.00 94.38 205 LEU A N 1
ATOM 1554 C CA . LEU A 1 205 ? 3.021 -6.003 14.960 1.00 94.38 205 LEU A CA 1
ATOM 1555 C C . LEU A 1 205 ? 4.533 -6.277 14.923 1.00 94.38 205 LEU A C 1
ATOM 1557 O O . LEU A 1 205 ? 4.989 -7.093 14.122 1.00 94.38 205 LEU A O 1
ATOM 1561 N N . LEU A 1 206 ? 5.307 -5.585 15.763 1.00 93.81 206 LEU A N 1
ATOM 1562 C CA . LEU A 1 206 ? 6.770 -5.671 15.785 1.00 93.81 206 LEU A CA 1
ATOM 1563 C C . LEU A 1 206 ? 7.292 -6.951 16.441 1.00 93.81 206 LEU A C 1
ATOM 1565 O O . LEU A 1 206 ? 8.261 -7.524 15.948 1.00 93.81 206 LEU A O 1
ATOM 1569 N N . ASP A 1 207 ? 6.658 -7.376 17.529 1.00 93.56 207 ASP A N 1
ATOM 1570 C CA . ASP A 1 207 ? 7.170 -8.418 18.419 1.00 93.56 207 ASP A CA 1
ATOM 1571 C C . ASP A 1 207 ? 6.597 -9.799 18.089 1.00 93.56 207 ASP A C 1
ATOM 1573 O O . ASP A 1 207 ? 7.201 -10.813 18.425 1.00 93.56 207 ASP A O 1
ATOM 1577 N N . THR A 1 208 ? 5.435 -9.867 17.429 1.00 93.56 208 THR A N 1
ATOM 1578 C CA . THR A 1 208 ? 4.763 -11.138 17.107 1.00 93.56 208 THR A CA 1
ATOM 1579 C C . THR A 1 208 ? 4.570 -11.326 15.607 1.00 93.56 208 THR A C 1
ATOM 1581 O O . THR A 1 208 ? 5.071 -12.297 15.043 1.00 93.56 208 THR A O 1
ATOM 1584 N N . VAL A 1 209 ? 3.887 -10.395 14.934 1.00 94.88 209 VAL A N 1
ATOM 1585 C CA . VAL A 1 209 ? 3.462 -10.590 13.534 1.00 94.88 209 VAL A CA 1
ATOM 1586 C C . VAL A 1 209 ? 4.640 -10.569 12.563 1.00 94.88 209 VAL A C 1
ATOM 1588 O O . VAL A 1 209 ? 4.764 -11.471 11.740 1.00 94.88 209 VAL A O 1
ATOM 1591 N N . ILE A 1 210 ? 5.529 -9.575 12.653 1.00 95.38 210 ILE A N 1
ATOM 1592 C CA . ILE A 1 210 ? 6.703 -9.491 11.770 1.00 95.38 210 ILE A CA 1
ATOM 1593 C C . ILE A 1 210 ? 7.663 -10.677 11.982 1.00 95.38 210 ILE A C 1
ATOM 1595 O O . ILE A 1 210 ? 8.064 -11.271 10.981 1.00 95.38 210 ILE A O 1
ATOM 1599 N N . PRO A 1 211 ? 8.031 -11.067 13.220 1.00 94.94 211 PRO A N 1
ATOM 1600 C CA . PRO A 1 211 ? 8.863 -12.247 13.446 1.00 94.94 211 PRO A CA 1
ATOM 1601 C C . PRO A 1 211 ? 8.235 -13.537 12.918 1.00 94.94 211 PRO A C 1
ATOM 1603 O O . PRO A 1 211 ? 8.927 -14.289 12.235 1.00 94.94 211 PRO A O 1
ATOM 1606 N N . LYS A 1 212 ? 6.933 -13.757 13.154 1.00 94.19 212 LYS A N 1
ATOM 1607 C CA . LYS A 1 212 ? 6.203 -14.905 12.599 1.00 94.19 212 LYS A CA 1
ATOM 1608 C C . LYS A 1 212 ? 6.240 -14.897 11.072 1.00 94.19 212 LYS A C 1
ATOM 1610 O O . LYS A 1 212 ? 6.635 -15.877 10.461 1.00 94.19 212 LYS A O 1
ATOM 1615 N N . PHE A 1 213 ? 5.951 -13.754 10.456 1.00 94.25 213 PHE A N 1
ATOM 1616 C CA . PHE A 1 213 ? 6.012 -13.608 9.005 1.00 94.25 213 PHE A CA 1
ATOM 1617 C C . PHE A 1 213 ? 7.410 -13.903 8.435 1.00 94.25 213 PHE A C 1
ATOM 1619 O O . PHE A 1 213 ? 7.549 -14.542 7.395 1.00 94.25 213 PHE A O 1
ATOM 1626 N N . VAL A 1 214 ? 8.468 -13.451 9.113 1.00 92.81 214 VAL A N 1
ATOM 1627 C CA . VAL A 1 214 ? 9.852 -13.759 8.726 1.00 92.81 214 VAL A CA 1
ATOM 1628 C C . VAL A 1 214 ? 10.139 -15.254 8.857 1.00 92.81 214 VAL A C 1
ATOM 1630 O O . VAL A 1 214 ? 10.804 -15.811 7.984 1.00 92.81 214 VAL A O 1
ATOM 1633 N N . GLN A 1 215 ? 9.636 -15.905 9.906 1.00 92.19 215 GLN A N 1
ATOM 1634 C CA . GLN A 1 215 ? 9.742 -17.351 10.074 1.00 92.19 215 GLN A CA 1
ATOM 1635 C C . GLN A 1 215 ? 9.042 -18.098 8.931 1.00 92.19 215 GLN A C 1
ATOM 1637 O O . GLN A 1 215 ? 9.686 -18.947 8.323 1.00 92.19 215 GLN A O 1
ATOM 1642 N N . ASP A 1 216 ? 7.814 -17.713 8.576 1.00 91.56 216 ASP A N 1
ATOM 1643 C CA . ASP A 1 216 ? 7.027 -18.319 7.487 1.00 91.56 216 ASP A CA 1
ATOM 1644 C C . ASP A 1 216 ? 7.714 -18.159 6.112 1.00 91.56 216 ASP A C 1
ATOM 1646 O O . ASP A 1 216 ? 7.666 -19.036 5.246 1.00 91.56 216 ASP A O 1
ATOM 1650 N N . LEU A 1 217 ? 8.411 -17.035 5.901 1.00 90.25 217 LEU A N 1
ATOM 1651 C CA . LEU A 1 217 ? 9.261 -16.832 4.723 1.00 90.25 217 LEU A CA 1
ATOM 1652 C C . LEU A 1 217 ? 10.500 -17.744 4.732 1.00 90.25 217 LEU A C 1
ATOM 1654 O O . LEU A 1 217 ? 10.963 -18.165 3.672 1.00 90.25 217 LEU A O 1
ATOM 1658 N N . CYS A 1 218 ? 11.069 -18.024 5.908 1.00 88.25 218 CYS A N 1
ATOM 1659 C CA . CYS A 1 218 ? 12.247 -18.884 6.047 1.00 88.25 218 CYS A CA 1
ATOM 1660 C C . CYS A 1 218 ? 11.907 -20.375 5.931 1.00 88.25 218 CYS A C 1
ATOM 1662 O O . CYS A 1 218 ? 12.717 -21.127 5.391 1.00 88.25 218 CYS A O 1
ATOM 1664 N N . SER A 1 219 ? 10.733 -20.795 6.410 1.00 89.44 219 SER A N 1
ATOM 1665 C CA . SER A 1 219 ? 10.213 -22.163 6.272 1.00 89.44 219 SER A CA 1
ATOM 1666 C C . SER A 1 219 ? 9.672 -22.464 4.873 1.00 89.44 219 SER A C 1
ATOM 1668 O O . SER A 1 219 ? 9.430 -23.626 4.564 1.00 89.44 219 SER A O 1
ATOM 1670 N N . LEU A 1 220 ? 9.551 -21.443 4.011 1.00 85.38 220 LEU A N 1
ATOM 1671 C CA . LEU A 1 220 ? 8.954 -21.517 2.673 1.00 85.38 220 LEU A CA 1
ATOM 1672 C C . LEU A 1 220 ? 7.446 -21.812 2.675 1.00 85.38 220 LEU A C 1
ATOM 1674 O O . LEU A 1 220 ? 6.895 -22.104 1.613 1.00 85.38 220 LEU A O 1
ATOM 1678 N N . ASP A 1 221 ? 6.773 -21.649 3.817 1.00 83.56 221 ASP A N 1
ATOM 1679 C CA . ASP A 1 221 ? 5.307 -21.695 3.898 1.00 83.56 221 ASP A CA 1
ATOM 1680 C C . ASP A 1 221 ? 4.692 -20.572 3.057 1.00 83.56 221 ASP A C 1
ATOM 1682 O O . ASP A 1 221 ? 3.656 -20.735 2.409 1.00 83.56 221 ASP A O 1
ATOM 1686 N N . VAL A 1 222 ? 5.393 -19.434 2.996 1.00 84.50 222 VAL A N 1
ATOM 1687 C CA . VAL A 1 222 ? 5.077 -18.344 2.084 1.00 84.50 222 VAL A CA 1
ATOM 1688 C C . VAL A 1 222 ? 6.289 -18.016 1.222 1.00 84.50 222 VAL A C 1
ATOM 1690 O O . VAL A 1 222 ? 7.337 -17.609 1.713 1.00 84.50 222 VAL A O 1
ATOM 1693 N N . SER A 1 223 ? 6.148 -18.149 -0.098 1.00 86.56 223 SER A N 1
ATOM 1694 C CA . SER A 1 223 ? 7.242 -17.899 -1.044 1.00 86.56 223 SER A CA 1
ATOM 1695 C C . SER A 1 223 ? 6.821 -16.901 -2.128 1.00 86.56 223 SER A C 1
ATOM 1697 O O . SER A 1 223 ? 6.285 -17.286 -3.172 1.00 86.56 223 SER A O 1
ATOM 1699 N N . PRO A 1 224 ? 6.999 -15.586 -1.895 1.00 89.00 224 PRO A N 1
ATOM 1700 C CA . PRO A 1 224 ? 6.669 -14.586 -2.896 1.00 89.00 224 PRO A CA 1
ATOM 1701 C C . PRO A 1 224 ? 7.680 -14.621 -4.047 1.00 89.00 224 PRO A C 1
ATOM 1703 O O . PRO A 1 224 ? 8.886 -14.484 -3.848 1.00 89.00 224 PRO A O 1
ATOM 1706 N N . MET A 1 225 ? 7.173 -14.749 -5.273 1.00 86.88 225 MET A N 1
ATOM 1707 C CA . MET A 1 225 ? 8.007 -14.850 -6.478 1.00 86.88 225 MET A CA 1
ATOM 1708 C C . MET A 1 225 ? 8.375 -13.488 -7.077 1.00 86.88 225 MET A C 1
ATOM 1710 O O . MET A 1 225 ? 9.379 -13.357 -7.779 1.00 86.88 225 MET A O 1
ATOM 1714 N N . ASP A 1 226 ? 7.564 -12.464 -6.814 1.00 89.06 226 ASP A N 1
ATOM 1715 C CA . ASP A 1 226 ? 7.757 -11.108 -7.310 1.00 89.06 226 ASP A CA 1
ATOM 1716 C C . ASP A 1 226 ? 7.335 -10.050 -6.277 1.00 89.06 226 ASP A C 1
ATOM 1718 O O . ASP A 1 226 ? 6.792 -10.344 -5.210 1.00 89.06 226 ASP A O 1
ATOM 1722 N N . GLY A 1 227 ? 7.617 -8.784 -6.591 1.00 89.00 227 GLY A N 1
ATOM 1723 C CA . GLY A 1 227 ? 7.333 -7.665 -5.694 1.00 89.00 227 GLY A CA 1
ATOM 1724 C C . GLY A 1 227 ? 5.839 -7.421 -5.451 1.00 89.00 227 GLY A C 1
ATOM 1725 O O . GLY A 1 227 ? 5.467 -6.875 -4.408 1.00 89.00 227 GLY A O 1
ATOM 1726 N N . GLN A 1 228 ? 4.978 -7.824 -6.392 1.00 89.44 228 GLN A N 1
ATOM 1727 C CA . GLN A 1 228 ? 3.527 -7.720 -6.245 1.00 89.44 228 GLN A CA 1
ATOM 1728 C C . GLN A 1 228 ? 3.018 -8.764 -5.250 1.00 89.44 228 GLN A C 1
ATOM 1730 O O . GLN A 1 228 ? 2.433 -8.384 -4.241 1.00 89.44 228 GLN A O 1
ATOM 1735 N N . THR A 1 229 ? 3.362 -10.037 -5.455 1.00 91.19 229 THR A N 1
ATOM 1736 C CA . THR A 1 229 ? 3.028 -11.138 -4.541 1.00 91.19 229 THR A CA 1
ATOM 1737 C C . THR A 1 229 ? 3.568 -10.868 -3.140 1.00 91.19 229 THR A C 1
ATOM 1739 O O . THR A 1 229 ? 2.845 -11.025 -2.164 1.00 91.19 229 THR A O 1
ATOM 1742 N N . LEU A 1 230 ? 4.804 -10.369 -3.027 1.00 93.31 230 LEU A N 1
ATOM 1743 C CA . LEU A 1 230 ? 5.388 -9.959 -1.746 1.00 93.31 230 LEU A CA 1
ATOM 1744 C C . LEU A 1 230 ? 4.542 -8.892 -1.037 1.00 93.31 230 LEU A C 1
ATOM 1746 O O . LEU A 1 230 ? 4.337 -8.959 0.172 1.00 93.31 230 LEU A O 1
ATOM 1750 N N . THR A 1 231 ? 4.052 -7.902 -1.784 1.00 93.06 231 THR A N 1
ATOM 1751 C CA . THR A 1 231 ? 3.198 -6.842 -1.233 1.00 93.06 231 THR A CA 1
ATOM 1752 C C . THR A 1 231 ? 1.859 -7.393 -0.767 1.00 93.06 231 THR A C 1
ATOM 1754 O O . THR A 1 231 ? 1.396 -7.013 0.305 1.00 93.06 231 THR A O 1
ATOM 1757 N N . ASP A 1 232 ? 1.250 -8.265 -1.564 1.00 90.06 232 ASP A N 1
ATOM 1758 C CA . ASP A 1 232 ? -0.061 -8.842 -1.273 1.00 90.06 232 ASP A CA 1
ATOM 1759 C C . ASP A 1 232 ? 0.001 -9.746 -0.038 1.00 90.06 232 ASP A C 1
ATOM 1761 O O . ASP A 1 232 ? -0.855 -9.649 0.834 1.00 90.06 232 ASP A O 1
ATOM 1765 N N . VAL A 1 233 ? 1.077 -10.521 0.095 1.00 92.12 233 VAL A N 1
ATOM 1766 C CA . VAL A 1 233 ? 1.374 -11.355 1.263 1.00 92.12 233 VAL A CA 1
ATOM 1767 C C . VAL A 1 233 ? 1.643 -10.525 2.527 1.00 92.12 233 VAL A C 1
ATOM 1769 O O . VAL A 1 233 ? 1.138 -10.840 3.603 1.00 92.12 233 VAL A O 1
ATOM 1772 N N . LEU A 1 234 ? 2.436 -9.451 2.434 1.00 94.25 234 LEU A N 1
ATOM 1773 C CA . LEU A 1 234 ? 2.646 -8.536 3.567 1.00 94.25 234 LEU A CA 1
ATOM 1774 C C . LEU A 1 234 ? 1.308 -7.969 4.041 1.00 94.25 234 LEU A C 1
ATOM 1776 O O . LEU A 1 234 ? 1.004 -7.952 5.231 1.00 94.25 234 LEU A O 1
ATOM 1780 N N . HIS A 1 235 ? 0.495 -7.534 3.083 1.00 92.69 235 HIS A N 1
ATOM 1781 C CA . HIS A 1 235 ? -0.824 -6.991 3.331 1.00 92.69 235 HIS A CA 1
ATOM 1782 C C . HIS A 1 235 ? -1.770 -8.019 3.962 1.00 92.69 235 HIS A C 1
ATOM 1784 O O . HIS A 1 235 ? -2.399 -7.679 4.964 1.00 92.69 235 HIS A O 1
ATOM 1790 N N . SER A 1 236 ? -1.845 -9.251 3.454 1.00 89.25 236 SER A N 1
ATOM 1791 C CA . SER A 1 236 ? -2.709 -10.290 4.030 1.00 89.25 236 SER A CA 1
ATOM 1792 C C . SER A 1 236 ? -2.344 -10.619 5.479 1.00 89.25 236 SER A C 1
ATOM 1794 O O . SER A 1 236 ? -3.228 -10.918 6.267 1.00 89.25 236 SER A O 1
ATOM 1796 N N . ASN A 1 237 ? -1.068 -10.473 5.854 1.00 91.75 237 ASN A N 1
ATOM 1797 C CA . ASN A 1 237 ? -0.586 -10.602 7.235 1.00 91.75 237 ASN A CA 1
ATOM 1798 C C . ASN A 1 237 ? -0.739 -9.312 8.072 1.00 91.75 237 ASN A C 1
ATOM 1800 O O . ASN A 1 237 ? -0.207 -9.213 9.173 1.00 91.75 237 ASN A O 1
ATOM 1804 N N . GLY A 1 238 ? -1.407 -8.277 7.555 1.00 92.94 238 GLY A N 1
ATOM 1805 C CA . GLY A 1 238 ? -1.607 -7.007 8.260 1.00 92.94 238 GLY A CA 1
ATOM 1806 C C . GLY A 1 238 ? -0.386 -6.078 8.294 1.00 92.94 238 GLY A C 1
ATOM 1807 O O . GLY A 1 238 ? -0.436 -5.006 8.897 1.00 92.94 238 GLY A O 1
ATOM 1808 N N . ILE A 1 239 ? 0.698 -6.419 7.598 1.00 95.62 239 ILE A N 1
ATOM 1809 C CA . ILE A 1 239 ? 1.948 -5.658 7.610 1.00 95.62 239 ILE A CA 1
ATOM 1810 C C . ILE A 1 239 ? 1.907 -4.576 6.525 1.00 95.62 239 ILE A C 1
ATOM 1812 O O . ILE A 1 239 ? 1.816 -4.840 5.324 1.00 95.62 239 ILE A O 1
ATOM 1816 N N . ASN A 1 240 ? 2.014 -3.306 6.921 1.00 94.38 240 ASN A N 1
ATOM 1817 C CA . ASN A 1 240 ? 2.187 -2.219 5.959 1.00 94.38 240 ASN A CA 1
ATOM 1818 C C . ASN A 1 240 ? 3.556 -2.307 5.268 1.00 94.38 240 ASN A C 1
ATOM 1820 O O . ASN A 1 240 ? 4.582 -2.486 5.916 1.00 94.38 240 ASN A O 1
ATOM 1824 N N . VAL A 1 241 ? 3.607 -1.989 3.969 1.00 93.69 241 VAL A N 1
ATOM 1825 C CA . VAL A 1 241 ? 4.860 -1.952 3.182 1.00 93.69 241 VAL A CA 1
ATOM 1826 C C . VAL A 1 241 ? 5.919 -0.995 3.758 1.00 93.69 241 VAL A C 1
ATOM 1828 O O . VAL A 1 241 ? 7.084 -1.096 3.402 1.00 93.69 241 VAL A O 1
ATOM 1831 N N . ARG A 1 242 ? 5.563 -0.072 4.664 1.00 93.62 242 ARG A N 1
ATOM 1832 C CA . ARG A 1 242 ? 6.544 0.754 5.398 1.00 93.62 242 ARG A CA 1
ATOM 1833 C C . ARG A 1 242 ? 7.567 -0.102 6.170 1.00 93.62 242 ARG A C 1
ATOM 1835 O O . ARG A 1 242 ? 8.732 0.261 6.224 1.00 93.62 242 ARG A O 1
ATOM 1842 N N . TYR A 1 243 ? 7.151 -1.273 6.658 1.00 94.69 243 TYR A N 1
ATOM 1843 C CA . TYR A 1 243 ? 7.980 -2.214 7.417 1.00 94.69 243 TYR A CA 1
ATOM 1844 C C . TYR A 1 243 ? 8.871 -3.109 6.547 1.00 94.69 243 TYR A C 1
ATOM 1846 O O . TYR A 1 243 ? 9.569 -3.973 7.071 1.00 94.69 243 TYR A O 1
ATOM 1854 N N . LEU A 1 244 ? 8.892 -2.900 5.226 1.00 93.62 244 LEU A N 1
ATOM 1855 C CA . LEU A 1 244 ? 9.691 -3.705 4.301 1.00 93.62 244 LEU A CA 1
ATOM 1856 C C . LEU A 1 244 ? 11.185 -3.704 4.659 1.00 93.62 244 LEU A C 1
ATOM 1858 O O . LEU A 1 244 ? 11.833 -4.740 4.547 1.00 93.62 244 LEU A O 1
ATOM 1862 N N . GLY A 1 245 ? 11.715 -2.568 5.130 1.00 92.06 245 GLY A N 1
ATOM 1863 C CA . GLY A 1 245 ? 13.102 -2.481 5.588 1.00 92.06 245 GLY A CA 1
ATOM 1864 C C . GLY A 1 245 ? 13.366 -3.308 6.843 1.00 92.06 245 GLY A C 1
ATOM 1865 O O . GLY A 1 245 ? 14.311 -4.086 6.863 1.00 92.06 245 GLY A O 1
ATOM 1866 N N . LYS A 1 246 ? 12.465 -3.253 7.834 1.00 92.62 246 LYS A N 1
ATOM 1867 C CA . LYS A 1 246 ? 12.559 -4.076 9.051 1.00 92.62 246 LYS A CA 1
ATOM 1868 C C . LYS A 1 246 ? 12.558 -5.574 8.728 1.00 92.62 246 LYS A C 1
ATOM 1870 O O . LYS A 1 246 ? 13.377 -6.313 9.265 1.00 92.62 246 LYS A O 1
ATOM 1875 N N . VAL A 1 247 ? 11.684 -6.007 7.816 1.00 93.06 247 VAL A N 1
ATOM 1876 C CA . VAL A 1 247 ? 11.640 -7.399 7.330 1.00 93.06 247 VAL A CA 1
ATOM 1877 C C . VAL A 1 247 ? 12.951 -7.771 6.623 1.00 93.06 247 VAL A C 1
ATOM 1879 O O . VAL A 1 247 ? 13.520 -8.830 6.887 1.00 93.06 247 VAL A O 1
ATOM 1882 N N . ALA A 1 248 ? 13.481 -6.888 5.772 1.00 90.81 248 ALA A N 1
ATOM 1883 C CA . ALA A 1 248 ? 14.753 -7.101 5.078 1.00 90.81 248 ALA A CA 1
ATOM 1884 C C . ALA A 1 248 ? 15.967 -7.178 6.022 1.00 90.81 248 ALA A C 1
ATOM 1886 O O . ALA A 1 248 ? 16.921 -7.906 5.738 1.00 90.81 248 ALA A O 1
ATOM 1887 N N . ASP A 1 249 ? 15.931 -6.465 7.147 1.00 90.44 249 ASP A N 1
ATOM 1888 C CA . ASP A 1 249 ? 16.984 -6.503 8.162 1.00 90.44 249 ASP A CA 1
ATOM 1889 C C . ASP A 1 249 ? 16.968 -7.784 8.993 1.00 90.44 249 ASP A C 1
ATOM 1891 O O . ASP A 1 249 ? 18.023 -8.221 9.456 1.00 90.44 249 ASP A O 1
ATOM 1895 N N . MET A 1 250 ? 15.800 -8.404 9.167 1.00 89.88 250 MET A N 1
ATOM 1896 C CA . MET A 1 250 ? 15.666 -9.686 9.863 1.00 89.88 250 MET A CA 1
ATOM 1897 C C . MET A 1 250 ? 16.070 -10.866 8.966 1.00 89.88 250 MET A C 1
ATOM 1899 O O . MET A 1 250 ? 16.628 -11.849 9.449 1.00 89.88 250 MET A O 1
ATOM 1903 N N . ILE A 1 251 ? 15.885 -10.750 7.647 1.00 86.06 251 ILE A N 1
ATOM 1904 C CA . ILE A 1 251 ? 16.256 -11.781 6.667 1.00 86.06 251 ILE A CA 1
ATOM 1905 C C . ILE A 1 251 ? 17.681 -11.523 6.155 1.00 86.06 251 ILE A C 1
ATOM 1907 O O . ILE A 1 251 ? 17.912 -11.048 5.040 1.00 86.06 251 ILE A O 1
ATOM 1911 N N . LYS A 1 252 ? 18.679 -11.834 6.991 1.00 78.12 252 LYS A N 1
ATOM 1912 C CA . LYS A 1 252 ? 20.103 -11.757 6.597 1.00 78.12 252 LYS A CA 1
ATOM 1913 C C . LYS A 1 252 ? 20.622 -13.044 5.960 1.00 78.12 252 LYS A C 1
ATOM 1915 O O . LYS A 1 252 ? 21.530 -12.992 5.139 1.00 78.12 252 LYS A O 1
ATOM 1920 N N . HIS A 1 253 ? 20.033 -14.184 6.311 1.00 80.44 253 HIS A N 1
ATOM 1921 C CA . HIS A 1 253 ? 20.569 -15.505 5.971 1.00 80.44 253 HIS A CA 1
ATOM 1922 C C . HIS A 1 253 ? 20.110 -16.044 4.606 1.00 80.44 253 HIS A C 1
ATOM 1924 O O . HIS A 1 253 ? 20.673 -17.024 4.128 1.00 80.44 253 HIS A O 1
ATOM 1930 N N . LEU A 1 254 ? 19.131 -15.402 3.952 1.00 83.56 254 LEU A N 1
ATOM 1931 C CA . LEU A 1 254 ? 18.568 -15.836 2.665 1.00 83.56 254 LEU A CA 1
ATOM 1932 C C . LEU A 1 254 ? 18.803 -14.771 1.575 1.00 83.56 254 LEU A C 1
ATOM 1934 O O . LEU A 1 254 ? 18.000 -13.843 1.427 1.00 83.56 254 LEU A O 1
ATOM 1938 N N . PRO A 1 255 ? 19.883 -14.892 0.771 1.00 83.38 255 PRO A N 1
ATOM 1939 C CA . PRO A 1 255 ? 20.254 -13.887 -0.230 1.00 83.38 255 PRO A CA 1
ATOM 1940 C C . PRO A 1 255 ? 19.171 -13.628 -1.283 1.00 83.38 255 PRO A C 1
ATOM 1942 O O . PRO A 1 255 ? 19.001 -12.498 -1.737 1.00 83.38 255 PRO A O 1
ATOM 1945 N N . HIS A 1 256 ? 18.414 -14.660 -1.662 1.00 83.56 256 HIS A N 1
ATOM 1946 C CA . HIS A 1 256 ? 17.374 -14.554 -2.685 1.00 83.56 256 HIS A CA 1
ATOM 1947 C C . HIS A 1 256 ? 16.189 -13.689 -2.222 1.00 83.56 256 HIS A C 1
ATOM 1949 O O . HIS A 1 256 ? 15.766 -12.802 -2.967 1.00 83.56 256 HIS A O 1
ATOM 1955 N N . LEU A 1 257 ? 15.706 -13.875 -0.986 1.00 86.31 257 LEU A N 1
ATOM 1956 C CA . LEU A 1 257 ? 14.646 -13.046 -0.398 1.00 86.31 257 LEU A CA 1
ATOM 1957 C C . LEU A 1 257 ? 15.131 -11.626 -0.124 1.00 86.31 257 LEU A C 1
ATOM 1959 O O . LEU A 1 257 ? 14.434 -10.664 -0.445 1.00 86.31 257 LEU A O 1
ATOM 1963 N N . ARG A 1 258 ? 16.355 -11.475 0.397 1.00 87.44 258 ARG A N 1
ATOM 1964 C CA . ARG A 1 258 ? 16.966 -10.156 0.604 1.00 87.44 258 ARG A CA 1
ATOM 1965 C C . ARG A 1 258 ? 17.076 -9.380 -0.711 1.00 87.44 258 ARG A C 1
ATOM 1967 O O . ARG A 1 258 ? 16.757 -8.194 -0.748 1.00 87.44 258 ARG A O 1
ATOM 1974 N N . GLY A 1 259 ? 17.460 -10.052 -1.797 1.00 87.44 259 GLY A N 1
ATOM 1975 C CA . GLY A 1 259 ? 17.495 -9.472 -3.139 1.00 87.44 259 GLY A CA 1
ATOM 1976 C C . GLY A 1 259 ? 16.116 -9.021 -3.629 1.00 87.44 259 GLY A C 1
ATOM 1977 O O . GLY A 1 259 ? 16.001 -7.929 -4.189 1.00 87.44 259 GLY A O 1
ATOM 1978 N N . LEU A 1 260 ? 15.065 -9.811 -3.383 1.00 89.56 260 LEU A N 1
ATOM 1979 C CA . LEU A 1 260 ? 13.684 -9.451 -3.725 1.00 89.56 260 LEU A CA 1
ATOM 1980 C C . LEU A 1 260 ? 13.190 -8.235 -2.923 1.00 89.56 260 LEU A C 1
ATOM 1982 O O . LEU A 1 260 ? 12.684 -7.281 -3.513 1.00 89.56 260 LEU A O 1
ATOM 1986 N N . LEU A 1 261 ? 13.383 -8.245 -1.601 1.00 91.38 261 LEU A N 1
ATOM 1987 C CA . LEU A 1 261 ? 13.003 -7.157 -0.692 1.00 91.38 261 LEU A CA 1
ATOM 1988 C C . LEU A 1 261 ? 13.723 -5.853 -1.050 1.00 91.38 261 LEU A C 1
ATOM 1990 O O . LEU A 1 261 ? 13.086 -4.813 -1.212 1.00 91.38 261 LEU A O 1
ATOM 1994 N N . SER A 1 262 ? 15.041 -5.924 -1.248 1.00 91.06 262 SER A N 1
ATOM 1995 C CA . SER A 1 262 ? 15.862 -4.785 -1.662 1.00 91.06 262 SER A CA 1
ATOM 1996 C C . SER A 1 262 ? 15.412 -4.235 -3.019 1.00 91.06 262 SER A C 1
ATOM 1998 O O . SER A 1 262 ? 15.181 -3.033 -3.154 1.00 91.06 262 SER A O 1
ATOM 2000 N N . SER A 1 263 ? 15.182 -5.113 -4.002 1.00 91.31 263 SER A N 1
ATOM 2001 C CA . SER A 1 263 ? 14.672 -4.724 -5.323 1.00 91.31 263 SER A CA 1
ATOM 2002 C C . SER A 1 263 ? 13.316 -4.019 -5.228 1.00 91.31 263 SER A C 1
ATOM 2004 O O . SER A 1 263 ? 13.097 -3.013 -5.900 1.00 91.31 263 SER A O 1
ATOM 2006 N N . GLU A 1 264 ? 12.407 -4.504 -4.378 1.00 93.50 264 GLU A N 1
ATOM 2007 C CA . GLU A 1 264 ? 11.091 -3.892 -4.183 1.00 93.50 264 GLU A CA 1
ATOM 2008 C C . GLU A 1 264 ? 11.188 -2.511 -3.509 1.00 93.50 264 GLU A C 1
ATOM 2010 O O . GLU A 1 264 ? 10.482 -1.586 -3.923 1.00 93.50 264 GLU A O 1
ATOM 2015 N N . ILE A 1 265 ? 12.087 -2.333 -2.531 1.00 93.62 265 ILE A N 1
ATOM 2016 C CA . ILE A 1 265 ? 12.380 -1.023 -1.919 1.00 93.62 265 ILE A CA 1
ATOM 2017 C C . ILE A 1 265 ? 12.903 -0.050 -2.983 1.00 93.62 265 ILE A C 1
ATOM 2019 O O . ILE A 1 265 ? 12.350 1.040 -3.146 1.00 93.62 265 ILE A O 1
ATOM 2023 N N . ILE A 1 266 ? 13.913 -0.463 -3.755 1.00 93.31 266 ILE A N 1
ATOM 2024 C CA . ILE A 1 266 ? 14.539 0.355 -4.803 1.00 93.31 266 ILE A CA 1
ATOM 2025 C C . ILE A 1 266 ? 13.506 0.781 -5.846 1.00 93.31 266 ILE A C 1
ATOM 2027 O O . ILE A 1 266 ? 13.384 1.970 -6.134 1.00 93.31 266 ILE A O 1
ATOM 2031 N N . VAL A 1 267 ? 12.710 -0.155 -6.373 1.00 94.62 267 VAL A N 1
ATOM 2032 C CA . VAL A 1 267 ? 11.676 0.137 -7.379 1.00 94.62 267 VAL A CA 1
ATOM 2033 C C . VAL A 1 267 ? 10.625 1.105 -6.834 1.00 94.62 267 VAL A C 1
ATOM 2035 O O . VAL A 1 267 ? 10.183 2.015 -7.541 1.00 94.62 267 VAL A O 1
ATOM 2038 N N . ARG A 1 268 ? 10.206 0.950 -5.572 1.00 94.31 268 ARG A N 1
ATOM 2039 C CA . ARG A 1 268 ? 9.225 1.854 -4.956 1.00 94.31 268 ARG A CA 1
ATOM 2040 C C . ARG A 1 268 ? 9.774 3.257 -4.748 1.00 94.31 268 ARG A C 1
ATOM 2042 O O . ARG A 1 268 ? 9.014 4.202 -4.966 1.00 94.31 268 ARG A O 1
ATOM 2049 N N . SER A 1 269 ? 11.040 3.390 -4.368 1.00 94.88 269 SER A N 1
ATOM 2050 C CA . SER A 1 269 ? 11.727 4.681 -4.268 1.00 94.88 269 SER A CA 1
ATOM 2051 C C . SER A 1 269 ? 11.911 5.315 -5.651 1.00 94.88 269 SER A C 1
ATOM 2053 O O . SER A 1 269 ? 11.488 6.449 -5.865 1.00 94.88 269 SER A O 1
ATOM 2055 N N . ALA A 1 270 ? 12.409 4.556 -6.630 1.00 95.06 270 ALA A N 1
ATOM 2056 C CA . ALA A 1 270 ? 12.586 4.988 -8.019 1.00 95.06 270 ALA A CA 1
ATOM 2057 C C . ALA A 1 270 ? 11.273 5.478 -8.653 1.00 95.06 270 ALA A C 1
ATOM 2059 O O . ALA A 1 270 ? 11.253 6.489 -9.351 1.00 95.06 270 ALA A O 1
ATOM 2060 N N . LYS A 1 271 ? 10.147 4.825 -8.337 1.00 95.12 271 LYS A N 1
ATOM 2061 C CA . LYS A 1 271 ? 8.803 5.256 -8.751 1.00 95.12 271 LYS A CA 1
ATOM 2062 C C . LYS A 1 271 ? 8.470 6.682 -8.290 1.00 95.12 271 LYS A C 1
ATOM 2064 O O . LYS A 1 271 ? 7.767 7.390 -9.002 1.00 95.12 271 LYS A O 1
ATOM 2069 N N . HIS A 1 272 ? 8.901 7.101 -7.100 1.00 93.94 272 HIS A N 1
ATOM 2070 C CA . HIS A 1 272 ? 8.669 8.473 -6.636 1.00 93.94 272 HIS A CA 1
ATOM 2071 C C . HIS A 1 272 ? 9.539 9.471 -7.406 1.00 93.94 272 HIS A C 1
ATOM 2073 O O . HIS A 1 272 ? 9.021 10.497 -7.838 1.00 93.94 272 HIS A O 1
ATOM 2079 N N . VAL A 1 273 ? 10.803 9.121 -7.663 1.00 93.75 273 VAL A N 1
ATOM 2080 C CA . VAL A 1 273 ? 11.737 9.949 -8.442 1.00 93.75 273 VAL A CA 1
ATOM 2081 C C . VAL A 1 273 ? 11.228 10.166 -9.870 1.00 93.75 273 VAL A C 1
ATOM 2083 O O . VAL A 1 273 ? 11.089 11.306 -10.299 1.00 93.75 273 VAL A O 1
ATOM 2086 N N . VAL A 1 274 ? 10.859 9.100 -10.592 1.00 94.31 274 VAL A N 1
ATOM 2087 C CA . VAL A 1 274 ? 10.347 9.233 -11.970 1.00 94.31 274 VAL A CA 1
ATOM 2088 C C . VAL A 1 274 ? 9.029 10.001 -12.027 1.00 94.31 274 VAL A C 1
ATOM 2090 O O . VAL A 1 274 ? 8.828 10.793 -12.938 1.00 94.31 274 VAL A O 1
ATOM 2093 N N . LYS A 1 275 ? 8.135 9.833 -11.043 1.00 93.19 275 LYS A N 1
ATOM 2094 C CA . LYS A 1 275 ? 6.878 10.595 -10.998 1.00 93.19 275 LYS A CA 1
ATOM 2095 C C . LYS A 1 275 ? 7.110 12.088 -10.815 1.00 93.19 275 LYS A C 1
ATOM 2097 O O . LYS A 1 275 ? 6.351 12.870 -11.374 1.00 93.19 275 LYS A O 1
ATOM 2102 N N . GLU A 1 276 ? 8.123 12.472 -10.049 1.00 92.94 276 GLU A N 1
ATOM 2103 C CA . GLU A 1 276 ? 8.478 13.879 -9.887 1.00 92.94 276 GLU A CA 1
ATOM 2104 C C . GLU A 1 276 ? 9.041 14.462 -11.187 1.00 92.94 276 GLU A C 1
ATOM 2106 O O . GLU A 1 276 ? 8.585 15.507 -11.637 1.00 92.94 276 GLU A O 1
ATOM 2111 N N . ILE A 1 277 ? 9.928 13.724 -11.863 1.00 91.81 277 ILE A N 1
ATOM 2112 C CA . ILE A 1 277 ? 10.457 14.109 -13.181 1.00 91.81 277 ILE A CA 1
ATOM 2113 C C . ILE A 1 277 ? 9.318 14.286 -14.192 1.00 91.81 277 ILE A C 1
ATOM 2115 O O . ILE A 1 277 ? 9.267 15.286 -14.904 1.00 91.81 277 ILE A O 1
ATOM 2119 N N . LEU A 1 278 ? 8.372 13.344 -14.225 1.00 92.19 278 LEU A N 1
ATOM 2120 C CA . LEU A 1 278 ? 7.220 13.390 -15.125 1.00 92.19 278 LEU A CA 1
ATOM 2121 C C . LEU A 1 278 ? 6.290 14.576 -14.847 1.00 92.19 278 LEU A C 1
ATOM 2123 O O . LEU A 1 278 ? 5.758 15.143 -15.790 1.00 92.19 278 LEU A O 1
ATOM 2127 N N . ARG A 1 279 ? 6.110 14.980 -13.583 1.00 91.50 279 ARG A N 1
ATOM 2128 C CA . ARG A 1 279 ? 5.301 16.162 -13.225 1.00 91.50 279 ARG A CA 1
ATOM 2129 C C . ARG A 1 279 ? 5.919 17.477 -13.688 1.00 91.50 279 ARG A C 1
ATOM 2131 O O . ARG A 1 279 ? 5.192 18.438 -13.902 1.00 91.50 279 ARG A O 1
ATOM 2138 N N . GLN A 1 280 ? 7.244 17.523 -13.781 1.00 89.88 280 GLN A N 1
ATOM 2139 C CA . GLN A 1 280 ? 7.998 18.712 -14.178 1.00 89.88 280 GLN A CA 1
ATOM 2140 C C . GLN A 1 280 ? 8.279 18.764 -15.687 1.00 89.88 280 GLN A C 1
ATOM 2142 O O . GLN A 1 280 ? 8.724 19.794 -16.190 1.00 89.88 280 GLN A O 1
ATOM 2147 N N . SER A 1 281 ? 8.059 17.659 -16.401 1.00 90.00 281 SER A N 1
ATOM 2148 C CA . SER A 1 281 ? 8.308 17.553 -17.839 1.00 90.00 281 SER A CA 1
ATOM 2149 C C . SER A 1 281 ? 7.093 18.027 -18.635 1.00 90.00 281 SER A C 1
ATOM 2151 O O . SER A 1 281 ? 5.955 17.800 -18.231 1.00 90.00 281 SER A O 1
ATOM 2153 N N . ALA A 1 282 ? 7.330 18.666 -19.780 1.00 90.25 282 ALA A N 1
ATOM 2154 C CA . ALA A 1 282 ? 6.263 18.995 -20.719 1.00 90.25 282 ALA A CA 1
ATOM 2155 C C . ALA A 1 282 ? 5.760 17.733 -21.442 1.00 90.25 282 ALA A C 1
ATOM 2157 O O . ALA A 1 282 ? 6.501 16.762 -21.589 1.00 90.25 282 ALA A O 1
ATOM 2158 N N . ASP A 1 283 ? 4.530 17.763 -21.959 1.00 88.19 283 ASP A N 1
ATOM 2159 C CA . ASP A 1 283 ? 3.889 16.592 -22.580 1.00 88.19 283 ASP A CA 1
ATOM 2160 C C . ASP A 1 283 ? 4.716 15.965 -23.716 1.00 88.19 283 ASP A C 1
ATOM 2162 O O . ASP A 1 283 ? 4.812 14.743 -23.827 1.00 88.19 283 ASP A O 1
ATOM 2166 N N . HIS A 1 284 ? 5.365 16.796 -24.537 1.00 89.00 284 HIS A N 1
ATOM 2167 C CA . HIS A 1 284 ? 6.211 16.345 -25.649 1.00 89.00 284 HIS A CA 1
ATOM 2168 C C . HIS A 1 284 ? 7.553 15.746 -25.195 1.00 89.00 284 HIS A C 1
ATOM 2170 O O . HIS A 1 284 ? 8.181 15.003 -25.947 1.00 89.00 284 HIS A O 1
ATOM 2176 N N . ASP A 1 285 ? 7.964 16.029 -23.960 1.00 90.88 285 ASP A N 1
ATOM 2177 C CA . ASP A 1 285 ? 9.231 15.602 -23.371 1.00 90.88 285 ASP A CA 1
ATOM 2178 C C . ASP A 1 285 ? 9.101 14.330 -22.521 1.00 90.88 285 ASP A C 1
ATOM 2180 O O . ASP A 1 285 ? 10.109 13.790 -22.068 1.00 90.88 285 ASP A O 1
ATOM 2184 N N . ILE A 1 286 ? 7.888 13.798 -22.327 1.00 92.25 286 ILE A N 1
ATOM 2185 C CA . ILE A 1 286 ? 7.639 12.623 -21.475 1.00 92.25 286 ILE A CA 1
ATOM 2186 C C . ILE A 1 286 ? 8.437 11.395 -21.942 1.00 92.25 286 ILE A C 1
ATOM 2188 O O . ILE A 1 286 ? 9.088 10.739 -21.130 1.00 92.25 286 ILE A O 1
ATOM 2192 N N . GLY A 1 287 ? 8.414 11.080 -23.241 1.00 93.81 287 GLY A N 1
ATOM 2193 C CA . GLY A 1 287 ? 9.162 9.947 -23.805 1.00 93.81 287 GLY A CA 1
ATOM 2194 C C . GLY A 1 287 ? 10.676 10.071 -23.574 1.00 93.81 287 GLY A C 1
ATOM 2195 O O . GLY A 1 287 ? 11.267 9.184 -22.947 1.00 93.81 287 GLY A O 1
ATOM 2196 N N . PRO A 1 288 ? 11.308 11.181 -24.007 1.00 94.00 288 PRO A N 1
ATOM 2197 C CA . PRO A 1 288 ? 12.710 11.475 -23.711 1.00 94.00 288 PRO A CA 1
ATOM 2198 C C . PRO A 1 288 ? 13.057 11.456 -22.216 1.00 94.00 288 PRO A C 1
ATOM 2200 O O . PRO A 1 288 ? 14.070 10.865 -21.840 1.00 94.00 288 PRO A O 1
ATOM 2203 N N . ALA A 1 289 ? 12.210 12.027 -21.354 1.00 94.06 289 ALA A N 1
ATOM 2204 C CA . ALA A 1 289 ? 12.427 12.062 -19.910 1.00 94.06 289 ALA A CA 1
ATOM 2205 C C . ALA A 1 289 ? 12.420 10.658 -19.287 1.00 94.06 289 ALA A C 1
ATOM 2207 O O . ALA A 1 289 ? 13.277 10.346 -18.456 1.00 94.06 289 ALA A O 1
ATOM 2208 N N . ILE A 1 290 ? 11.494 9.786 -19.707 1.00 95.19 290 ILE A N 1
ATOM 2209 C CA . ILE A 1 290 ? 11.448 8.388 -19.258 1.00 95.19 290 ILE A CA 1
ATOM 2210 C C . ILE A 1 290 ? 12.693 7.638 -19.732 1.00 95.19 290 ILE A C 1
ATOM 2212 O O . ILE A 1 290 ? 13.325 6.957 -18.926 1.00 95.19 290 ILE A O 1
ATOM 2216 N N . ALA A 1 291 ? 13.070 7.766 -21.008 1.00 94.75 291 ALA A N 1
ATOM 2217 C CA . ALA A 1 291 ? 14.258 7.100 -21.541 1.00 94.75 291 ALA A CA 1
ATOM 2218 C C . ALA A 1 291 ? 15.529 7.535 -20.793 1.00 94.75 291 ALA A C 1
ATOM 2220 O O . ALA A 1 291 ? 16.313 6.688 -20.363 1.00 94.75 291 ALA A O 1
ATOM 2221 N N . HIS A 1 292 ? 15.692 8.841 -20.558 1.00 94.00 292 HIS A N 1
ATOM 2222 C CA . HIS A 1 292 ? 16.811 9.384 -19.785 1.00 94.00 292 HIS A CA 1
ATOM 2223 C C . HIS A 1 292 ? 16.817 8.870 -18.344 1.00 94.00 292 HIS A C 1
ATOM 2225 O O . HIS A 1 292 ? 17.843 8.397 -17.861 1.00 94.00 292 HIS A O 1
ATOM 2231 N N . PHE A 1 293 ? 15.663 8.873 -17.671 1.00 94.81 293 PHE A N 1
ATOM 2232 C CA . PHE A 1 293 ? 15.540 8.312 -16.327 1.00 94.81 293 PHE A CA 1
ATOM 2233 C C . PHE A 1 293 ? 15.945 6.832 -16.283 1.00 94.81 293 PHE A C 1
ATOM 2235 O O . PHE A 1 293 ? 16.711 6.436 -15.406 1.00 94.81 293 PHE A O 1
ATOM 2242 N N . LEU A 1 294 ? 15.466 6.014 -17.226 1.00 94.00 294 LEU A N 1
ATOM 2243 C CA . LEU A 1 294 ? 15.807 4.592 -17.294 1.00 94.00 294 LEU A CA 1
ATOM 2244 C C . LEU A 1 294 ? 17.300 4.371 -17.568 1.00 94.00 294 LEU A C 1
ATOM 2246 O O . LEU A 1 294 ? 17.886 3.452 -16.995 1.00 94.00 294 LEU A O 1
ATOM 2250 N N . ASN A 1 295 ? 17.929 5.231 -18.373 1.00 93.06 295 ASN A N 1
ATOM 2251 C CA . ASN A 1 295 ? 19.374 5.208 -18.601 1.00 93.06 295 ASN A CA 1
ATOM 2252 C C . ASN A 1 295 ? 20.164 5.551 -17.334 1.00 93.06 295 ASN A C 1
ATOM 2254 O O . ASN A 1 295 ? 21.133 4.869 -17.026 1.00 93.06 295 ASN A O 1
ATOM 2258 N N . CYS A 1 296 ? 19.737 6.545 -16.557 1.00 91.38 296 CYS A N 1
ATOM 2259 C CA . CYS A 1 296 ? 20.366 6.860 -15.273 1.00 91.38 296 CYS A CA 1
ATOM 2260 C C . CYS A 1 296 ? 20.107 5.787 -14.199 1.00 91.38 296 CYS A C 1
ATOM 2262 O O . CYS A 1 296 ? 20.932 5.568 -13.310 1.00 91.38 296 CYS A O 1
ATOM 2264 N N . PHE A 1 297 ? 18.948 5.128 -14.254 1.00 91.88 297 PHE A N 1
ATOM 2265 C CA . PHE A 1 297 ? 18.549 4.116 -13.282 1.00 91.88 297 PHE A CA 1
ATOM 2266 C C . PHE A 1 297 ? 19.244 2.769 -13.526 1.00 91.88 297 PHE A C 1
ATOM 2268 O O . PHE A 1 297 ? 19.782 2.193 -12.584 1.00 91.88 297 PHE A O 1
ATOM 2275 N N . ILE A 1 298 ? 19.258 2.281 -14.772 1.00 89.44 298 ILE A N 1
ATOM 2276 C CA . ILE A 1 298 ? 19.827 0.974 -15.145 1.00 89.44 298 ILE A CA 1
ATOM 2277 C C . ILE A 1 298 ? 21.261 1.091 -15.672 1.00 89.44 298 ILE A C 1
ATOM 2279 O O . ILE A 1 298 ? 22.098 0.252 -15.346 1.00 89.44 298 ILE A O 1
ATOM 2283 N N . GLY A 1 299 ? 21.528 2.104 -16.494 1.00 85.19 299 GLY A N 1
ATOM 2284 C CA . GLY A 1 299 ? 22.825 2.333 -17.121 1.00 85.19 299 GLY A CA 1
ATOM 2285 C C . GLY A 1 299 ? 23.761 3.195 -16.270 1.00 85.19 299 GLY A C 1
ATOM 2286 O O . GLY A 1 299 ? 23.724 3.210 -15.032 1.00 85.19 299 GLY A O 1
ATOM 2287 N N . ASN A 1 300 ? 24.645 3.916 -16.956 1.00 83.69 300 ASN A N 1
ATOM 2288 C CA . ASN A 1 300 ? 25.639 4.777 -16.329 1.00 83.69 300 ASN A CA 1
ATOM 2289 C C . ASN A 1 300 ? 25.818 6.084 -17.107 1.00 83.69 300 ASN A C 1
ATOM 2291 O O . ASN A 1 300 ? 26.787 6.278 -17.838 1.00 83.69 300 ASN A O 1
ATOM 2295 N N . VAL A 1 301 ? 24.856 6.985 -16.939 1.00 83.19 301 VAL A N 1
ATOM 2296 C CA . VAL A 1 301 ? 24.907 8.350 -17.466 1.00 83.19 301 VAL A CA 1
ATOM 2297 C C . VAL A 1 301 ? 25.647 9.256 -16.483 1.00 83.19 301 VAL A C 1
ATOM 2299 O O . VAL A 1 301 ? 25.228 9.401 -15.326 1.00 83.19 301 VAL A O 1
ATOM 2302 N N . LEU A 1 302 ? 26.736 9.856 -16.962 1.00 80.81 302 LEU A N 1
ATOM 2303 C CA . LEU A 1 302 ? 27.525 10.874 -16.268 1.00 80.81 302 LEU A CA 1
ATOM 2304 C C . LEU A 1 302 ? 27.031 12.276 -16.643 1.00 80.81 302 LEU A C 1
ATOM 2306 O O . LEU A 1 302 ? 26.420 12.465 -17.696 1.00 80.81 302 LEU A O 1
ATOM 2310 N N . ALA A 1 303 ? 27.305 13.266 -15.789 1.00 69.81 303 ALA A N 1
ATOM 2311 C CA . ALA A 1 303 ? 27.017 14.661 -16.114 1.00 69.81 303 ALA A CA 1
ATOM 2312 C C . ALA A 1 303 ? 27.716 15.055 -17.427 1.00 69.81 303 ALA A C 1
ATOM 2314 O O . ALA A 1 303 ? 28.852 14.623 -17.649 1.00 69.81 303 ALA A O 1
ATOM 2315 N N . PRO A 1 304 ? 27.096 15.897 -18.275 1.00 58.19 304 PRO A N 1
ATOM 2316 C CA . PRO A 1 304 ? 27.792 16.457 -19.421 1.00 58.19 304 PRO A CA 1
ATOM 2317 C C . PRO A 1 304 ? 28.999 17.245 -18.910 1.00 58.19 304 PRO A C 1
ATOM 2319 O O . PRO A 1 304 ? 28.863 18.295 -18.280 1.00 58.19 304 PRO A O 1
ATOM 2322 N N . SER A 1 305 ? 30.196 16.716 -19.150 1.00 40.28 305 SER A N 1
ATOM 2323 C CA . SER A 1 305 ? 31.431 17.432 -18.889 1.00 40.28 305 SER A CA 1
ATOM 2324 C C . SER A 1 305 ? 31.453 18.657 -19.794 1.00 40.28 305 SER A C 1
ATOM 2326 O O . SER A 1 305 ? 31.507 18.536 -21.017 1.00 40.28 305 SER A O 1
ATOM 2328 N N . THR A 1 306 ? 31.437 19.850 -19.208 1.00 38.34 306 THR A N 1
ATOM 2329 C CA . THR A 1 306 ? 31.809 21.097 -19.881 1.00 38.34 306 THR A CA 1
ATOM 2330 C C . THR A 1 306 ? 33.291 21.024 -20.246 1.00 38.34 306 THR A C 1
ATOM 2332 O O . THR A 1 306 ? 34.133 21.564 -19.538 1.00 38.34 306 THR A O 1
ATOM 2335 N N . LYS A 1 307 ? 33.623 20.279 -21.307 1.00 32.84 307 LYS A N 1
ATOM 2336 C CA . LYS A 1 307 ? 34.913 20.258 -22.013 1.00 32.84 307 LYS A CA 1
ATOM 2337 C C . LYS A 1 307 ? 34.828 19.301 -23.206 1.00 32.84 307 LYS A C 1
ATOM 2339 O O . LYS A 1 307 ? 34.664 18.104 -23.010 1.00 32.84 307 LYS A O 1
ATOM 2344 N N . GLY A 1 308 ? 35.039 19.834 -24.410 1.00 27.84 308 GLY A N 1
ATOM 2345 C CA . GLY A 1 308 ? 35.552 19.048 -25.536 1.00 27.84 308 GLY A CA 1
ATOM 2346 C C . GLY A 1 308 ? 34.728 19.103 -26.815 1.00 27.84 308 GLY A C 1
ATOM 2347 O O . GLY A 1 308 ? 33.866 18.269 -27.029 1.00 27.84 308 GLY A O 1
ATOM 2348 N N . SER A 1 309 ? 35.044 20.104 -27.637 1.00 26.06 309 SER A N 1
ATOM 2349 C CA . SER A 1 309 ? 35.169 20.065 -29.099 1.00 26.06 309 SER A CA 1
ATOM 2350 C C . SER A 1 309 ? 34.497 18.922 -29.872 1.00 26.06 309 SER A C 1
ATOM 2352 O O . SER A 1 309 ? 34.857 17.757 -29.749 1.00 26.06 309 SER A O 1
ATOM 2354 N N . VAL A 1 310 ? 33.618 19.353 -30.775 1.00 33.38 310 VAL A N 1
ATOM 2355 C CA . VAL A 1 310 ? 33.291 18.765 -32.079 1.00 33.38 310 VAL A CA 1
ATOM 2356 C C . VAL A 1 310 ? 34.397 17.846 -32.610 1.00 33.38 310 VAL A C 1
ATOM 2358 O O . VAL A 1 310 ? 35.518 18.311 -32.812 1.00 33.38 310 VAL A O 1
ATOM 2361 N N . ASP A 1 311 ? 34.046 16.596 -32.913 1.00 24.17 311 ASP A N 1
ATOM 2362 C CA . ASP A 1 311 ? 34.554 15.937 -34.116 1.00 24.17 311 ASP A CA 1
ATOM 2363 C C . ASP A 1 311 ? 33.490 14.972 -34.663 1.00 24.17 311 ASP A C 1
ATOM 2365 O O . ASP A 1 311 ? 33.411 13.792 -34.316 1.00 24.17 311 ASP A O 1
ATOM 2369 N N . SER A 1 312 ? 32.591 15.530 -35.473 1.00 28.45 312 SER A N 1
ATOM 2370 C CA . SER A 1 312 ? 31.682 14.761 -36.318 1.00 28.45 312 SER A CA 1
ATOM 2371 C C . SER A 1 312 ? 32.449 14.348 -37.571 1.00 28.45 312 SER A C 1
ATOM 2373 O O . SER A 1 312 ? 32.665 15.164 -38.466 1.00 28.45 312 SER A O 1
ATOM 2375 N N . THR A 1 313 ? 32.828 13.077 -37.671 1.00 25.14 313 THR A N 1
ATOM 2376 C CA . THR A 1 313 ? 33.256 12.482 -38.944 1.00 25.14 313 THR A CA 1
ATOM 2377 C C . THR A 1 313 ? 32.022 12.123 -39.773 1.00 25.14 313 THR A C 1
ATOM 2379 O O . THR A 1 313 ? 31.626 10.967 -39.893 1.00 25.14 313 THR A O 1
ATOM 2382 N N . ASP A 1 314 ? 31.395 13.147 -40.354 1.00 29.59 314 ASP A N 1
ATOM 2383 C CA . ASP A 1 314 ? 30.376 12.971 -41.387 1.00 29.59 314 ASP A CA 1
ATOM 2384 C C . ASP A 1 314 ? 31.044 12.648 -42.730 1.00 29.59 314 ASP A C 1
ATOM 2386 O O . ASP A 1 314 ? 31.704 13.473 -43.363 1.00 29.59 314 ASP A O 1
ATOM 2390 N N . THR A 1 315 ? 30.828 11.422 -43.197 1.00 26.23 315 THR A N 1
ATOM 2391 C CA . THR A 1 315 ? 31.072 11.012 -44.579 1.00 26.23 315 THR A CA 1
ATOM 2392 C C . THR A 1 315 ? 29.848 11.354 -45.421 1.00 26.23 315 THR A C 1
ATOM 2394 O O . THR A 1 315 ? 28.897 10.580 -45.455 1.00 26.23 315 THR A O 1
ATOM 2397 N N . LYS A 1 316 ? 29.860 12.471 -46.166 1.00 28.06 316 LYS A N 1
ATOM 2398 C CA . LYS A 1 316 ? 28.984 12.618 -47.343 1.00 28.06 316 LYS A CA 1
ATOM 2399 C C . LYS A 1 316 ? 29.657 13.301 -48.528 1.00 28.06 316 LYS A C 1
ATOM 2401 O O . LYS A 1 316 ? 30.211 14.393 -48.458 1.00 28.06 316 LYS A O 1
ATOM 2406 N N . THR A 1 317 ? 29.557 12.573 -49.627 1.00 25.70 317 THR A N 1
ATOM 2407 C CA . THR A 1 317 ? 29.972 12.829 -50.996 1.00 25.70 317 THR A CA 1
ATOM 2408 C C . THR A 1 317 ? 29.180 13.951 -51.675 1.00 25.70 317 THR A C 1
ATOM 2410 O O . THR A 1 317 ? 28.053 14.283 -51.321 1.00 25.70 317 THR A O 1
ATOM 2413 N N . GLN A 1 318 ? 29.847 14.501 -52.687 1.00 25.83 318 GLN A N 1
ATOM 2414 C CA . GLN A 1 318 ? 29.568 15.660 -53.532 1.00 25.83 318 GLN A CA 1
ATOM 2415 C C . GLN A 1 318 ? 28.239 15.677 -54.311 1.00 25.83 318 GLN A C 1
ATOM 2417 O O . GLN A 1 318 ? 27.766 14.636 -54.766 1.00 25.83 318 GLN A O 1
ATOM 2422 N N . LYS A 1 319 ? 27.790 16.912 -54.606 1.00 27.28 319 LYS A N 1
ATOM 2423 C CA . LYS A 1 319 ? 27.385 17.522 -55.910 1.00 27.28 319 LYS A CA 1
ATOM 2424 C C . LYS A 1 319 ? 26.330 18.603 -55.600 1.00 27.28 319 LYS A C 1
ATOM 2426 O O . LYS A 1 319 ? 25.371 18.304 -54.910 1.00 27.28 319 LYS A O 1
ATOM 2431 N N . GLY A 1 320 ? 26.387 19.873 -55.997 1.00 21.78 320 GLY A N 1
ATOM 2432 C CA . GLY A 1 320 ? 27.130 20.592 -57.030 1.00 21.78 320 GLY A CA 1
ATOM 2433 C C . GLY A 1 320 ? 26.122 21.419 -57.844 1.00 21.78 320 GLY A C 1
ATOM 2434 O O . GLY A 1 320 ? 25.364 20.804 -58.578 1.00 21.78 320 GLY A O 1
ATOM 2435 N N . HIS A 1 321 ? 26.066 22.752 -57.681 1.00 28.03 321 HIS A N 1
ATOM 2436 C CA . HIS A 1 321 ? 26.032 23.773 -58.754 1.00 28.03 321 HIS A CA 1
ATOM 2437 C C . HIS A 1 321 ? 25.733 25.203 -58.252 1.00 28.03 321 HIS A C 1
ATOM 2439 O O . HIS A 1 321 ? 25.096 25.422 -57.228 1.00 28.03 321 HIS A O 1
ATOM 2445 N N . GLU A 1 322 ? 26.270 26.153 -59.016 1.00 23.62 322 GLU A N 1
ATOM 2446 C CA . GLU A 1 322 ? 26.565 27.568 -58.762 1.00 23.62 322 GLU A CA 1
ATOM 2447 C C . GLU A 1 322 ? 25.478 28.612 -59.140 1.00 23.62 322 GLU A C 1
ATOM 2449 O O . GLU A 1 322 ? 24.724 28.385 -60.080 1.00 23.62 322 GLU A O 1
ATOM 2454 N N . LYS A 1 323 ? 25.616 29.819 -58.528 1.00 23.67 323 LYS A N 1
ATOM 2455 C CA . LYS A 1 323 ? 25.358 31.215 -59.022 1.00 23.67 323 LYS A CA 1
ATOM 2456 C C . LYS A 1 323 ? 23.878 31.615 -59.292 1.00 23.67 323 LYS A C 1
ATOM 2458 O O . LYS A 1 323 ? 23.086 30.805 -59.729 1.00 23.67 323 LYS A O 1
ATOM 2463 N N . THR A 1 324 ? 23.366 32.838 -59.071 1.00 24.06 324 THR A N 1
ATOM 2464 C CA . THR A 1 324 ? 23.918 34.212 -59.109 1.00 24.06 324 THR A CA 1
ATOM 2465 C C . THR A 1 324 ? 22.968 35.211 -58.400 1.00 24.06 324 THR A C 1
ATOM 2467 O O . THR A 1 324 ? 21.823 34.900 -58.095 1.00 24.06 324 THR A O 1
ATOM 2470 N N . GLN A 1 325 ? 23.480 36.423 -58.174 1.00 26.11 325 GLN A N 1
ATOM 2471 C CA . GLN A 1 325 ? 22.959 37.602 -57.467 1.00 26.11 325 GLN A CA 1
ATOM 2472 C C . GLN A 1 325 ? 21.671 38.281 -58.002 1.00 26.11 325 GLN A C 1
ATOM 2474 O O . GLN A 1 325 ? 21.408 38.302 -59.199 1.00 26.11 325 GLN A O 1
ATOM 2479 N N . ASN A 1 326 ? 21.064 39.052 -57.084 1.00 23.64 326 ASN A N 1
ATOM 2480 C CA . ASN A 1 326 ? 20.728 40.492 -57.157 1.00 23.64 326 ASN A CA 1
ATOM 2481 C C . ASN A 1 326 ? 19.259 40.952 -57.007 1.00 23.64 326 ASN A C 1
ATOM 2483 O O . ASN A 1 326 ? 18.307 40.364 -57.498 1.00 23.64 326 ASN A O 1
ATOM 2487 N N . GLN A 1 327 ? 19.151 42.054 -56.256 1.00 26.48 327 GLN A N 1
ATOM 2488 C CA . GLN A 1 327 ? 17.996 42.699 -55.622 1.00 26.48 327 GLN A CA 1
ATOM 2489 C C . GLN A 1 327 ? 17.085 43.497 -56.579 1.00 26.48 327 GLN A C 1
ATOM 2491 O O . GLN A 1 327 ? 17.598 44.104 -57.518 1.00 26.48 327 GLN A O 1
ATOM 2496 N N . LYS A 1 328 ? 15.797 43.686 -56.210 1.00 24.08 328 LYS A N 1
ATOM 2497 C CA . LYS A 1 328 ? 15.218 45.003 -55.807 1.00 24.08 328 LYS A CA 1
ATOM 2498 C C . LYS A 1 328 ? 13.702 44.980 -55.480 1.00 24.08 328 LYS A C 1
ATOM 2500 O O . LYS A 1 328 ? 12.913 44.541 -56.301 1.00 24.08 328 LYS A O 1
ATOM 2505 N N . SER A 1 329 ? 13.371 45.629 -54.345 1.00 24.61 329 SER A N 1
ATOM 2506 C CA . SER A 1 329 ? 12.167 46.449 -54.017 1.00 24.61 329 SER A CA 1
ATOM 2507 C C . SER A 1 329 ? 10.785 45.751 -53.891 1.00 24.61 329 SER A C 1
ATOM 2509 O O . SER A 1 329 ? 10.481 44.869 -54.666 1.00 24.61 329 SER A O 1
ATOM 2511 N N . ALA A 1 330 ? 9.847 46.076 -52.983 1.00 25.70 330 ALA A N 1
ATOM 2512 C CA . ALA A 1 330 ? 9.634 47.239 -52.116 1.00 25.70 330 ALA A CA 1
ATOM 2513 C C . ALA A 1 330 ? 8.751 46.918 -50.872 1.00 25.70 330 ALA A C 1
ATOM 2515 O O . ALA A 1 330 ? 7.749 46.223 -50.967 1.00 25.70 330 ALA A O 1
ATOM 2516 N N . LYS A 1 331 ? 9.138 47.501 -49.727 1.00 23.78 331 LYS A N 1
ATOM 2517 C CA . LYS A 1 331 ? 8.337 48.126 -48.643 1.00 23.78 331 LYS A CA 1
ATOM 2518 C C . LYS A 1 331 ? 6.929 47.572 -48.289 1.00 23.78 331 LYS A C 1
ATOM 2520 O O . LYS A 1 331 ? 5.933 47.945 -48.893 1.00 23.78 331 LYS A O 1
ATOM 2525 N N . GLY A 1 332 ? 6.855 46.876 -47.150 1.00 24.67 332 GLY A N 1
ATOM 2526 C CA . GLY A 1 332 ? 5.673 46.706 -46.288 1.00 24.67 332 GLY A CA 1
ATOM 2527 C C . GLY A 1 332 ? 6.140 46.513 -44.836 1.00 24.67 332 GLY A C 1
ATOM 2528 O O . GLY A 1 332 ? 7.173 45.896 -44.608 1.00 24.67 332 GLY A O 1
ATOM 2529 N N . GLN A 1 333 ? 5.486 47.161 -43.875 1.00 29.44 333 GLN A N 1
ATOM 2530 C CA . GLN A 1 333 ? 6.025 47.552 -42.564 1.00 29.44 333 GLN A CA 1
ATOM 2531 C C . GLN A 1 333 ? 6.337 46.416 -41.569 1.00 29.44 333 GLN A C 1
ATOM 2533 O O . GLN A 1 333 ? 5.687 45.379 -41.525 1.00 29.44 333 GLN A O 1
ATOM 2538 N N . LYS A 1 334 ? 7.337 46.690 -40.719 1.00 24.95 334 LYS A N 1
ATOM 2539 C CA . LYS A 1 334 ? 7.808 45.889 -39.583 1.00 24.95 334 LYS A CA 1
ATOM 2540 C C . LYS A 1 334 ? 6.794 45.880 -38.426 1.00 24.95 334 LYS A C 1
ATOM 2542 O O . LYS A 1 334 ? 6.440 46.948 -37.937 1.00 24.95 334 LYS A O 1
ATOM 2547 N N . SER A 1 335 ? 6.509 44.703 -37.872 1.00 24.62 335 SER A N 1
ATOM 2548 C CA . SER A 1 335 ? 6.427 44.510 -36.418 1.00 24.62 335 SER A CA 1
ATOM 2549 C C . SER A 1 335 ? 7.211 43.244 -36.058 1.00 24.62 335 SER A C 1
ATOM 2551 O O . SER A 1 335 ? 6.956 42.142 -36.536 1.00 24.62 335 SER A O 1
ATOM 2553 N N . SER A 1 336 ? 8.285 43.435 -35.301 1.00 24.44 336 SER A N 1
ATOM 2554 C CA . SER A 1 336 ? 9.201 42.387 -34.873 1.00 24.44 336 SER A CA 1
ATOM 2555 C C . SER A 1 336 ? 8.676 41.732 -33.599 1.00 24.44 336 SER A C 1
ATOM 2557 O O . SER A 1 336 ? 8.817 42.292 -32.515 1.00 24.44 336 SER A O 1
ATOM 2559 N N . LEU A 1 337 ? 8.132 40.527 -33.728 1.00 27.62 337 LEU A N 1
ATOM 2560 C CA . LEU A 1 337 ? 8.095 39.538 -32.652 1.00 27.62 337 LEU A CA 1
ATOM 2561 C C . LEU A 1 337 ? 8.981 38.372 -33.091 1.00 27.62 337 LEU A C 1
ATOM 2563 O O . LEU A 1 337 ? 8.517 37.316 -33.506 1.00 27.62 337 LEU A O 1
ATOM 2567 N N . SER A 1 338 ? 10.295 38.600 -33.054 1.00 24.88 338 SER A N 1
ATOM 2568 C CA . SER A 1 338 ? 11.267 37.516 -33.070 1.00 24.88 338 SER A CA 1
ATOM 2569 C C . SER A 1 338 ? 11.152 36.786 -31.734 1.00 24.88 338 SER A C 1
ATOM 2571 O O . SER A 1 338 ? 11.692 37.236 -30.721 1.00 24.88 338 SER A O 1
ATOM 2573 N N . ALA A 1 339 ? 10.417 35.677 -31.724 1.00 31.05 339 ALA A N 1
ATOM 2574 C CA . ALA A 1 339 ? 10.525 34.680 -30.676 1.00 31.05 339 ALA A CA 1
ATOM 2575 C C . ALA A 1 339 ? 11.937 34.088 -30.758 1.00 31.05 339 ALA A C 1
ATOM 2577 O O . ALA A 1 339 ? 12.209 33.172 -31.530 1.00 31.05 339 ALA A O 1
ATOM 2578 N N . SER A 1 340 ? 12.864 34.671 -30.001 1.00 32.25 340 SER A N 1
ATOM 2579 C CA . SER A 1 340 ? 14.151 34.052 -29.732 1.00 32.25 340 SER A CA 1
ATOM 2580 C C . SER A 1 340 ? 13.883 32.756 -28.978 1.00 32.25 340 SER A C 1
ATOM 2582 O O . SER A 1 340 ? 13.628 32.779 -27.773 1.00 32.25 340 SER A O 1
ATOM 2584 N N . SER A 1 341 ? 13.934 31.634 -29.692 1.00 37.94 341 SER A N 1
ATOM 2585 C CA . SER A 1 341 ? 14.054 30.293 -29.133 1.00 37.94 341 SER A CA 1
ATOM 2586 C C . SER A 1 341 ? 15.336 30.227 -28.304 1.00 37.94 341 SER A C 1
ATOM 2588 O O . SER A 1 341 ? 16.399 29.839 -28.781 1.00 37.94 341 SER A O 1
ATOM 2590 N N . LYS A 1 342 ? 15.261 30.659 -27.044 1.00 37.47 342 LYS A N 1
ATOM 2591 C CA . LYS A 1 342 ? 16.215 30.222 -26.032 1.00 37.47 342 LYS A CA 1
ATOM 2592 C C . LYS A 1 342 ? 15.998 28.718 -25.914 1.00 37.47 342 LYS A C 1
ATOM 2594 O O . LYS A 1 342 ? 14.892 28.304 -25.584 1.00 37.47 342 LYS A O 1
ATOM 2599 N N . ASN A 1 343 ? 17.018 27.924 -26.234 1.00 41.09 343 ASN A N 1
ATOM 2600 C CA . ASN A 1 343 ? 17.043 26.491 -25.954 1.00 41.09 343 ASN A CA 1
ATOM 2601 C C . ASN A 1 343 ? 16.809 26.298 -24.450 1.00 41.09 343 ASN A C 1
ATOM 2603 O O . ASN A 1 343 ? 17.742 26.416 -23.656 1.00 41.09 343 ASN A O 1
ATOM 2607 N N . ILE A 1 344 ? 15.556 26.080 -24.050 1.00 51.88 344 ILE A N 1
ATOM 2608 C CA . ILE A 1 344 ? 15.218 25.635 -22.704 1.00 51.88 344 ILE A CA 1
ATOM 2609 C C . ILE A 1 344 ? 15.672 24.184 -22.676 1.00 51.88 344 ILE A C 1
ATOM 2611 O O . ILE A 1 344 ? 15.015 23.309 -23.231 1.00 51.88 344 ILE A O 1
ATOM 2615 N N . VAL A 1 345 ? 16.863 23.950 -22.127 1.00 61.34 345 VAL A N 1
ATOM 2616 C CA . VAL A 1 345 ? 17.343 22.593 -21.883 1.00 61.34 345 VAL A CA 1
ATOM 2617 C C . VAL A 1 345 ? 16.322 21.932 -20.956 1.00 61.34 345 VAL A C 1
ATOM 2619 O O . VAL A 1 345 ? 16.018 22.506 -19.906 1.00 61.34 345 VAL A O 1
ATOM 2622 N N . PRO A 1 346 ? 15.768 20.766 -21.321 1.00 72.19 346 PRO A N 1
ATOM 2623 C CA . PRO A 1 346 ? 14.783 20.110 -20.481 1.00 72.19 346 PRO A CA 1
ATOM 2624 C C . PRO A 1 346 ? 15.384 19.790 -19.110 1.00 72.19 346 PRO A C 1
ATOM 2626 O O . PRO A 1 346 ? 16.494 19.256 -19.038 1.00 72.19 346 PRO A O 1
ATOM 2629 N N . THR A 1 347 ? 14.654 20.073 -18.028 1.00 74.44 347 THR A N 1
ATOM 2630 C CA . THR A 1 347 ? 15.108 19.918 -16.630 1.00 74.44 347 THR A CA 1
ATOM 2631 C C . THR A 1 347 ? 15.669 18.523 -16.329 1.00 74.44 347 THR A C 1
ATOM 2633 O O . THR A 1 347 ? 16.617 18.385 -15.555 1.00 74.44 347 THR A O 1
ATOM 2636 N N . PHE A 1 348 ? 15.144 17.482 -16.986 1.00 77.56 348 PHE A N 1
ATOM 2637 C CA . PHE A 1 348 ? 15.609 16.104 -16.810 1.00 77.56 348 PHE A CA 1
ATOM 2638 C C . PHE A 1 348 ? 17.036 15.864 -17.331 1.00 77.56 348 PHE A C 1
ATOM 2640 O O . PHE A 1 348 ? 17.695 14.933 -16.880 1.00 77.56 348 PHE A O 1
ATOM 2647 N N . SER A 1 349 ? 17.547 16.709 -18.228 1.00 76.75 349 SER A N 1
ATOM 2648 C CA . SER A 1 349 ? 18.860 16.534 -18.869 1.00 76.75 349 SER A CA 1
ATOM 2649 C C . SER A 1 349 ? 20.033 16.715 -17.899 1.00 76.75 349 SER A C 1
ATOM 2651 O O . SER A 1 349 ? 21.132 16.234 -18.156 1.00 76.75 349 SER A O 1
ATOM 2653 N N . HIS A 1 350 ? 19.810 17.396 -16.771 1.00 81.56 350 HIS A N 1
ATOM 2654 C CA . HIS A 1 350 ? 20.808 17.572 -15.713 1.00 81.56 350 HIS A CA 1
ATOM 2655 C C . HIS A 1 350 ?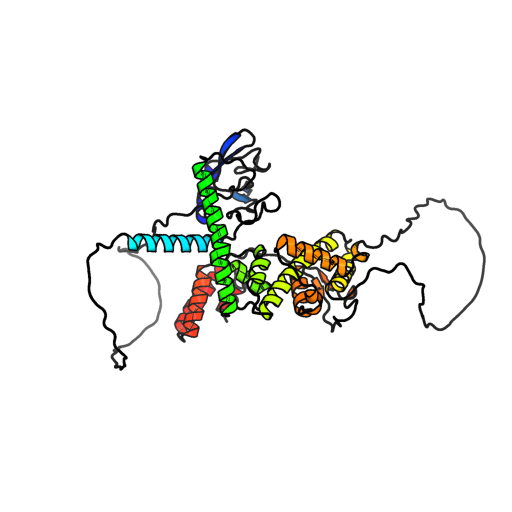 20.892 16.375 -14.756 1.00 81.56 350 HIS A C 1
ATOM 2657 O O . HIS A 1 350 ? 21.783 16.326 -13.908 1.00 81.56 350 HIS A O 1
ATOM 2663 N N . LEU A 1 351 ? 19.972 15.412 -14.867 1.00 85.31 351 LEU A N 1
ATOM 2664 C CA . LEU A 1 351 ? 19.944 14.244 -13.996 1.00 85.31 351 LEU A CA 1
ATOM 2665 C C . LEU A 1 351 ? 21.071 13.282 -14.356 1.00 85.31 351 LEU A C 1
ATOM 2667 O O . LEU A 1 351 ? 21.231 12.903 -15.515 1.00 85.31 351 LEU A O 1
ATOM 2671 N N 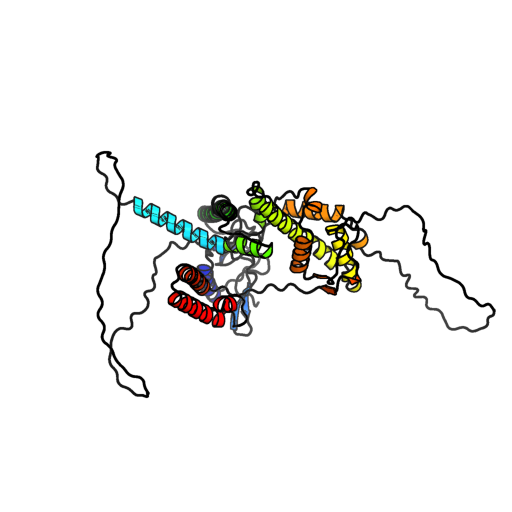. THR A 1 352 ? 21.796 12.843 -13.334 1.00 90.19 352 THR A N 1
ATOM 2672 C CA . THR A 1 352 ? 22.856 11.840 -13.436 1.00 90.19 352 THR A CA 1
ATOM 2673 C C . THR A 1 352 ? 22.443 10.548 -12.746 1.00 90.19 352 THR A C 1
ATOM 2675 O O . THR A 1 352 ? 21.524 10.527 -11.918 1.00 90.19 352 THR A O 1
ATOM 2678 N N . SER A 1 353 ? 23.160 9.465 -13.051 1.00 88.81 353 SER A N 1
ATOM 2679 C CA . SER A 1 353 ? 22.966 8.186 -12.360 1.00 88.81 353 SER A CA 1
ATOM 2680 C C . SER A 1 353 ? 23.171 8.342 -10.851 1.00 88.81 353 SER A C 1
ATOM 2682 O O . SER A 1 353 ? 22.314 7.937 -10.071 1.00 88.81 353 SER A O 1
ATOM 2684 N N . ASP A 1 354 ? 24.250 9.005 -10.431 1.00 89.12 354 ASP A N 1
ATOM 2685 C CA . ASP A 1 354 ? 24.570 9.182 -9.009 1.00 89.12 354 ASP A CA 1
ATOM 2686 C C . ASP A 1 354 ? 23.532 10.039 -8.281 1.00 89.12 354 ASP A C 1
ATOM 2688 O O . ASP A 1 354 ? 23.167 9.729 -7.148 1.00 89.12 354 ASP A O 1
ATOM 2692 N N . GLY A 1 355 ? 22.993 11.072 -8.938 1.00 89.81 355 GLY A N 1
ATOM 2693 C CA . GLY A 1 355 ? 21.923 11.897 -8.378 1.00 89.81 355 GLY A CA 1
ATOM 2694 C C . GLY A 1 355 ? 20.636 11.100 -8.153 1.00 89.81 355 GLY A C 1
ATOM 2695 O O . GLY A 1 355 ? 20.062 11.136 -7.065 1.00 89.81 355 GLY A O 1
ATOM 2696 N N . ILE A 1 356 ? 20.205 10.311 -9.147 1.00 91.19 356 ILE A N 1
ATOM 2697 C CA . ILE A 1 356 ? 19.009 9.463 -9.021 1.00 91.19 356 ILE A CA 1
ATOM 2698 C C . ILE A 1 356 ? 19.202 8.393 -7.943 1.00 91.19 356 ILE A C 1
ATOM 2700 O O . ILE A 1 356 ? 18.311 8.194 -7.116 1.00 91.19 356 ILE A O 1
ATOM 2704 N N . TRP A 1 357 ? 20.358 7.731 -7.908 1.00 91.81 357 TRP A N 1
ATOM 2705 C CA . TRP A 1 357 ? 20.646 6.709 -6.903 1.00 91.81 357 TRP A CA 1
ATOM 2706 C C . TRP A 1 357 ? 20.800 7.289 -5.492 1.00 91.81 357 TRP A C 1
ATOM 2708 O O . TRP A 1 357 ? 20.364 6.650 -4.536 1.00 91.81 357 TRP A O 1
ATOM 2718 N N . SER A 1 358 ? 21.320 8.510 -5.348 1.00 92.19 358 SER A N 1
ATOM 2719 C CA . SER A 1 358 ? 21.349 9.225 -4.063 1.00 92.19 358 SER A CA 1
ATOM 2720 C C . SER A 1 358 ? 19.936 9.520 -3.563 1.00 92.19 358 SER A C 1
ATOM 2722 O O . SER A 1 358 ? 19.611 9.174 -2.429 1.00 92.19 358 SER A O 1
ATOM 2724 N N . ASN A 1 359 ? 19.056 10.024 -4.436 1.00 92.44 359 ASN A N 1
ATOM 2725 C CA . ASN A 1 359 ? 17.648 10.239 -4.097 1.00 92.44 359 ASN A CA 1
ATOM 2726 C C . ASN A 1 359 ? 16.964 8.922 -3.697 1.00 92.44 359 ASN A C 1
ATOM 2728 O O . ASN A 1 359 ? 16.238 8.867 -2.708 1.00 92.44 359 ASN A O 1
ATOM 2732 N N . ILE A 1 360 ? 17.207 7.830 -4.431 1.00 93.25 360 ILE A N 1
ATOM 2733 C CA . ILE A 1 360 ? 16.655 6.504 -4.107 1.00 93.25 360 ILE A CA 1
ATOM 2734 C C . ILE A 1 360 ? 17.114 6.034 -2.721 1.00 93.25 360 ILE A C 1
ATOM 2736 O O . ILE A 1 360 ? 16.282 5.533 -1.960 1.00 93.25 360 ILE A O 1
ATOM 2740 N N . LYS A 1 361 ? 18.401 6.199 -2.390 1.00 93.00 361 LYS A N 1
ATOM 2741 C CA . LYS A 1 361 ? 18.971 5.847 -1.079 1.00 93.00 361 LYS A CA 1
ATOM 2742 C C . LYS A 1 361 ? 18.364 6.684 0.042 1.00 93.00 361 LYS A C 1
ATOM 2744 O O . LYS A 1 361 ? 17.967 6.126 1.062 1.00 93.00 361 LYS A O 1
ATOM 2749 N N . GLU A 1 362 ? 18.229 7.991 -0.158 1.00 93.62 362 GLU A N 1
ATOM 2750 C CA . GLU A 1 362 ? 17.609 8.895 0.813 1.00 93.62 362 GLU A CA 1
ATOM 2751 C C . GLU A 1 362 ? 16.139 8.527 1.060 1.00 93.62 362 GLU A C 1
ATOM 2753 O O . GLU A 1 362 ? 15.726 8.340 2.207 1.00 93.62 362 GLU A O 1
ATOM 2758 N N . PHE A 1 363 ? 15.362 8.308 -0.009 1.00 92.44 363 PHE A N 1
ATOM 2759 C CA . PHE A 1 363 ? 13.980 7.836 0.099 1.00 92.44 363 PHE A CA 1
ATOM 2760 C C . PHE A 1 363 ? 13.890 6.481 0.806 1.00 92.44 363 PHE A C 1
ATOM 2762 O O . PHE A 1 363 ? 12.993 6.281 1.629 1.00 92.44 363 PHE A O 1
ATOM 2769 N N . ALA A 1 364 ? 14.799 5.551 0.498 1.00 93.12 364 ALA A N 1
ATOM 2770 C CA . ALA A 1 364 ? 14.835 4.239 1.130 1.00 93.12 364 ALA A CA 1
ATOM 2771 C C . ALA A 1 364 ? 15.096 4.344 2.639 1.00 93.12 364 ALA A C 1
ATOM 2773 O O . ALA A 1 364 ? 14.350 3.767 3.435 1.00 93.12 364 ALA A O 1
ATOM 2774 N N . LYS A 1 365 ? 16.079 5.160 3.029 1.00 92.94 365 LYS A N 1
ATOM 2775 C CA . LYS A 1 365 ? 16.437 5.409 4.425 1.00 92.94 365 LYS A CA 1
ATOM 2776 C C . LYS A 1 365 ? 15.308 6.094 5.189 1.00 92.94 365 LYS A C 1
ATOM 2778 O O . LYS A 1 365 ? 14.926 5.623 6.252 1.00 92.94 365 LYS A O 1
ATOM 2783 N N . HIS A 1 366 ? 14.718 7.153 4.638 1.00 90.62 366 HIS A N 1
ATOM 2784 C CA . HIS A 1 366 ? 13.671 7.906 5.331 1.00 90.62 366 HIS A CA 1
ATOM 2785 C C . HIS A 1 366 ? 12.355 7.120 5.454 1.00 90.62 366 HIS A C 1
ATOM 2787 O O . HIS A 1 366 ? 11.686 7.172 6.482 1.00 90.62 366 HIS A O 1
ATOM 2793 N N . LYS A 1 367 ? 11.940 6.400 4.402 1.00 90.31 367 LYS A N 1
ATOM 2794 C CA . LYS A 1 367 ? 10.624 5.738 4.366 1.00 90.31 367 LYS A CA 1
ATOM 2795 C C . LYS A 1 367 ? 10.627 4.317 4.914 1.00 90.31 367 LYS A C 1
ATOM 2797 O O . LYS A 1 367 ? 9.642 3.915 5.527 1.00 90.31 367 LYS A O 1
ATOM 2802 N N . TYR A 1 368 ? 11.678 3.556 4.625 1.00 91.69 368 TYR A N 1
ATOM 2803 C CA . TYR A 1 368 ? 11.760 2.134 4.956 1.00 91.69 368 TYR A CA 1
ATOM 2804 C C . TYR A 1 368 ? 12.767 1.846 6.068 1.00 91.69 368 TYR A C 1
ATOM 2806 O O . TYR A 1 368 ? 12.829 0.703 6.504 1.00 91.69 368 TYR A O 1
ATOM 2814 N N . LEU A 1 369 ? 13.534 2.849 6.524 1.00 90.75 369 LEU A N 1
ATOM 2815 C CA . LEU A 1 369 ? 14.634 2.672 7.481 1.00 90.75 369 LEU A CA 1
ATOM 2816 C C . LEU A 1 369 ? 15.655 1.630 6.996 1.00 90.75 369 LEU A C 1
ATOM 2818 O O . LEU A 1 369 ? 16.248 0.918 7.794 1.00 90.75 369 LEU A O 1
ATOM 2822 N N . PHE A 1 370 ? 15.835 1.536 5.675 1.00 89.81 370 PHE A N 1
ATOM 2823 C CA . PHE A 1 370 ? 16.672 0.532 5.028 1.00 89.81 370 PHE A CA 1
ATOM 2824 C C . PHE A 1 370 ? 17.848 1.185 4.309 1.00 89.81 370 PHE A C 1
ATOM 2826 O O . PHE A 1 370 ? 17.658 2.095 3.495 1.00 89.81 370 PHE A O 1
ATOM 2833 N N . GLU A 1 371 ? 19.055 0.688 4.569 1.00 88.44 371 GLU A N 1
ATOM 2834 C CA . GLU A 1 371 ? 20.265 1.133 3.881 1.00 88.44 371 GLU A CA 1
ATOM 2835 C C . GLU A 1 371 ? 20.507 0.284 2.629 1.00 88.44 371 GLU A C 1
ATOM 2837 O O . GLU A 1 371 ? 20.805 -0.910 2.686 1.00 88.44 371 GLU A O 1
ATOM 2842 N N . VAL A 1 372 ? 20.344 0.918 1.467 1.00 83.69 372 VAL A N 1
ATOM 2843 C CA . VAL A 1 372 ? 20.614 0.292 0.171 1.00 83.69 372 VAL A CA 1
ATOM 2844 C C . VAL A 1 372 ? 22.126 0.242 -0.040 1.00 83.69 372 VAL A C 1
ATOM 2846 O O . VAL A 1 372 ? 22.782 1.282 -0.053 1.00 83.69 372 VAL A O 1
ATOM 2849 N N . THR A 1 373 ? 22.665 -0.962 -0.228 1.00 80.62 373 THR A N 1
ATOM 2850 C CA . THR A 1 373 ? 24.092 -1.180 -0.497 1.00 80.62 373 THR A CA 1
ATOM 2851 C C . THR A 1 373 ? 24.494 -0.610 -1.856 1.00 80.62 373 THR A C 1
ATOM 2853 O O . THR A 1 373 ? 23.703 -0.619 -2.800 1.00 80.62 373 THR A O 1
ATOM 2856 N N . ASP A 1 374 ? 25.738 -0.152 -1.988 1.00 72.06 374 ASP A N 1
ATOM 2857 C CA . ASP A 1 374 ? 26.248 0.400 -3.252 1.00 72.06 374 ASP A CA 1
ATOM 2858 C C . ASP A 1 374 ? 26.241 -0.639 -4.387 1.00 72.06 374 ASP A C 1
ATOM 2860 O O . ASP A 1 374 ? 25.904 -0.321 -5.530 1.00 72.06 374 ASP A O 1
ATOM 2864 N N . ASP A 1 375 ? 26.455 -1.910 -4.040 1.00 69.94 375 ASP A N 1
ATOM 2865 C CA . ASP A 1 375 ? 26.386 -3.051 -4.961 1.00 69.94 375 ASP A CA 1
ATOM 2866 C C . ASP A 1 375 ? 24.968 -3.340 -5.475 1.00 69.94 375 ASP A C 1
ATOM 2868 O O . ASP A 1 375 ? 24.779 -4.147 -6.385 1.00 69.94 375 ASP A O 1
ATOM 2872 N N . ALA A 1 376 ? 23.931 -2.698 -4.925 1.00 70.38 376 ALA A N 1
ATOM 2873 C CA . ALA A 1 376 ? 22.557 -2.934 -5.359 1.00 70.38 376 ALA A CA 1
ATOM 2874 C C . ALA A 1 376 ? 22.322 -2.515 -6.822 1.00 70.38 376 ALA A C 1
ATOM 2876 O O . ALA A 1 376 ? 21.459 -3.086 -7.490 1.00 70.38 376 ALA A O 1
ATOM 2877 N N . LYS A 1 377 ? 23.111 -1.565 -7.347 1.00 69.69 377 LYS A N 1
ATOM 2878 C CA . LYS A 1 377 ? 23.060 -1.154 -8.760 1.00 69.69 377 LYS A CA 1
ATOM 2879 C C . LYS A 1 377 ? 23.526 -2.275 -9.701 1.00 69.69 377 LYS A C 1
ATOM 2881 O O . LYS A 1 377 ? 22.977 -2.445 -10.790 1.00 69.69 377 LYS A O 1
ATOM 2886 N N . THR A 1 378 ? 24.522 -3.057 -9.290 1.00 63.88 378 THR A N 1
ATOM 2887 C CA . THR A 1 378 ? 25.157 -4.098 -10.115 1.00 63.88 378 THR A CA 1
ATOM 2888 C C . THR A 1 378 ? 24.597 -5.495 -9.849 1.00 63.88 378 THR A C 1
ATOM 2890 O O . THR A 1 378 ? 24.474 -6.272 -10.791 1.00 63.88 378 THR A O 1
ATOM 2893 N N . GLY A 1 379 ? 24.205 -5.800 -8.609 1.00 60.88 379 GLY A N 1
ATOM 2894 C CA . GLY A 1 379 ? 23.700 -7.112 -8.188 1.00 60.88 379 GLY A CA 1
ATOM 2895 C C . GLY A 1 379 ? 22.195 -7.335 -8.377 1.00 60.88 379 GLY A C 1
ATOM 2896 O O . GLY A 1 379 ? 21.713 -8.461 -8.231 1.00 60.88 379 GLY A O 1
ATOM 2897 N N . ALA A 1 380 ? 21.422 -6.295 -8.699 1.00 62.97 380 ALA A N 1
ATOM 2898 C CA . ALA A 1 380 ? 19.992 -6.445 -8.938 1.00 62.97 380 ALA A CA 1
ATOM 2899 C C . ALA A 1 380 ? 19.712 -7.218 -10.236 1.00 62.97 380 ALA A C 1
ATOM 2901 O O . ALA A 1 380 ? 20.343 -6.989 -11.269 1.00 62.97 380 ALA A O 1
ATOM 2902 N N . LYS A 1 381 ? 18.688 -8.084 -10.224 1.00 79.50 381 LYS A N 1
ATOM 2903 C CA . LYS A 1 381 ? 18.140 -8.712 -11.439 1.00 79.50 381 LYS A CA 1
ATOM 2904 C C . LYS A 1 381 ? 17.531 -7.618 -12.333 1.00 79.50 381 LYS A C 1
ATOM 2906 O O . LYS A 1 381 ? 16.325 -7.381 -12.272 1.00 79.50 381 LYS A O 1
ATOM 2911 N N . ARG A 1 382 ? 18.357 -6.933 -13.138 1.00 86.81 382 ARG A N 1
ATOM 2912 C CA . ARG A 1 382 ? 18.022 -5.682 -13.856 1.00 86.81 382 ARG A CA 1
ATOM 2913 C C . ARG A 1 382 ? 16.724 -5.775 -14.655 1.00 86.81 382 ARG A C 1
ATOM 2915 O O . ARG A 1 382 ? 15.898 -4.873 -14.581 1.00 86.81 382 ARG A O 1
ATOM 2922 N N . VAL A 1 383 ? 16.495 -6.897 -15.340 1.00 88.94 383 VAL A N 1
ATOM 2923 C CA . VAL A 1 383 ? 15.255 -7.148 -16.096 1.00 88.94 383 VAL A CA 1
ATOM 2924 C C . VAL A 1 383 ? 14.028 -7.200 -15.179 1.00 88.94 383 VAL A C 1
ATOM 2926 O O . VAL A 1 383 ? 13.007 -6.588 -15.482 1.00 88.94 383 VAL A O 1
ATOM 2929 N N . ALA A 1 384 ? 14.118 -7.897 -14.042 1.00 88.88 384 ALA A N 1
ATOM 2930 C CA . ALA A 1 384 ? 13.017 -7.998 -13.085 1.00 88.88 384 ALA A CA 1
ATOM 2931 C C . ALA A 1 384 ? 12.726 -6.646 -12.414 1.00 88.88 384 ALA A C 1
ATOM 2933 O O . ALA A 1 384 ? 11.565 -6.268 -12.268 1.00 88.88 384 ALA A O 1
ATOM 2934 N N . VAL A 1 385 ? 13.774 -5.891 -12.065 1.00 91.38 385 VAL A N 1
ATOM 2935 C CA . VAL A 1 385 ? 13.665 -4.534 -11.507 1.00 91.38 385 VAL A CA 1
ATOM 2936 C C . VAL A 1 385 ? 13.022 -3.574 -12.503 1.00 91.38 385 VAL A C 1
ATOM 2938 O O . VAL A 1 385 ? 12.067 -2.882 -12.148 1.00 91.38 385 VAL A O 1
ATOM 2941 N N . LEU A 1 386 ? 13.487 -3.574 -13.756 1.00 92.56 386 LEU A N 1
ATOM 2942 C CA . LEU A 1 386 ? 12.920 -2.762 -14.829 1.00 92.56 386 LEU A CA 1
ATOM 2943 C C . LEU A 1 386 ? 11.445 -3.099 -15.049 1.00 92.56 386 LEU A C 1
ATOM 2945 O O . LEU A 1 386 ? 10.604 -2.205 -15.035 1.00 92.56 386 LEU A O 1
ATOM 2949 N N . ARG A 1 387 ? 11.113 -4.390 -15.179 1.00 92.69 387 ARG A N 1
ATOM 2950 C CA . ARG A 1 387 ? 9.730 -4.850 -15.356 1.00 92.69 387 ARG A CA 1
ATOM 2951 C C . ARG A 1 387 ? 8.832 -4.378 -14.214 1.00 92.69 387 ARG A C 1
ATOM 2953 O O . ARG A 1 387 ? 7.760 -3.837 -14.471 1.00 92.69 387 ARG A O 1
ATOM 2960 N N . ASN A 1 388 ? 9.273 -4.556 -12.970 1.00 93.56 388 ASN A N 1
ATOM 2961 C CA . ASN A 1 388 ? 8.515 -4.154 -11.789 1.00 93.56 388 ASN A CA 1
ATOM 2962 C C . ASN A 1 388 ? 8.301 -2.629 -11.761 1.00 93.56 388 ASN A C 1
ATOM 2964 O O . ASN A 1 388 ? 7.186 -2.158 -11.539 1.00 93.56 388 ASN A O 1
ATOM 2968 N N . LEU A 1 389 ? 9.333 -1.839 -12.072 1.00 95.06 389 LEU A N 1
ATOM 2969 C CA . LEU A 1 389 ? 9.210 -0.386 -12.188 1.00 95.06 389 LEU A CA 1
ATOM 2970 C C . LEU A 1 389 ? 8.202 0.017 -13.271 1.00 95.06 389 LEU A C 1
ATOM 2972 O O . LEU A 1 389 ? 7.293 0.801 -12.989 1.00 95.06 389 LEU A O 1
ATOM 2976 N N . CYS A 1 390 ? 8.328 -0.542 -14.475 1.00 95.06 390 CYS A N 1
ATOM 2977 C CA . CYS A 1 390 ? 7.419 -0.288 -15.587 1.00 95.06 390 CYS A CA 1
ATOM 2978 C C . CYS A 1 390 ? 5.968 -0.579 -15.204 1.00 95.06 390 CYS A C 1
ATOM 2980 O O . CYS A 1 390 ? 5.112 0.277 -15.400 1.00 95.06 390 CYS A O 1
ATOM 2982 N N . GLN A 1 391 ? 5.696 -1.719 -14.565 1.00 93.69 391 GLN A N 1
ATOM 2983 C CA . GLN A 1 391 ? 4.353 -2.082 -14.104 1.00 93.69 391 GLN A CA 1
ATOM 2984 C C . GLN A 1 391 ? 3.808 -1.126 -13.030 1.00 93.69 391 GLN A C 1
ATOM 2986 O O . GLN A 1 391 ? 2.626 -0.796 -13.046 1.00 93.69 391 GLN A O 1
ATOM 2991 N N . LYS A 1 392 ? 4.647 -0.639 -12.103 1.00 93.81 392 LYS A N 1
ATOM 2992 C CA . LYS A 1 392 ? 4.205 0.284 -11.039 1.00 93.81 392 LYS A CA 1
ATOM 2993 C C . LYS A 1 392 ? 3.983 1.724 -11.513 1.00 93.81 392 LYS A C 1
ATOM 2995 O O . LYS A 1 392 ? 3.258 2.471 -10.847 1.00 93.81 392 LYS A O 1
ATOM 3000 N N . VAL A 1 393 ? 4.660 2.140 -12.582 1.00 95.19 393 VAL A N 1
ATOM 3001 C CA . VAL A 1 393 ? 4.534 3.487 -13.165 1.00 95.19 393 VAL A CA 1
ATOM 3002 C C . VAL A 1 393 ? 3.530 3.501 -14.320 1.00 95.19 393 VAL A C 1
ATOM 3004 O O . VAL A 1 393 ? 2.881 4.520 -14.522 1.00 95.19 393 VAL A O 1
ATOM 3007 N N . GLY A 1 394 ? 3.366 2.372 -15.015 1.00 95.81 394 GLY A N 1
ATOM 3008 C CA . GLY A 1 394 ? 2.560 2.235 -16.227 1.00 95.81 394 GLY A CA 1
ATOM 3009 C C . GLY A 1 394 ? 3.346 2.473 -17.519 1.00 95.81 394 GLY A C 1
ATOM 3010 O O . GLY A 1 394 ? 2.764 2.847 -18.529 1.00 95.81 394 GLY A O 1
ATOM 3011 N N . ILE A 1 395 ? 4.670 2.299 -17.501 1.00 96.62 395 ILE A N 1
ATOM 3012 C CA . ILE A 1 395 ? 5.529 2.520 -18.675 1.00 96.62 395 ILE A CA 1
ATOM 3013 C C . ILE A 1 395 ? 5.507 1.273 -19.560 1.00 96.62 395 ILE A C 1
ATOM 3015 O O . ILE A 1 395 ? 5.786 0.171 -19.090 1.00 96.62 395 ILE A O 1
ATOM 3019 N N . THR A 1 396 ? 5.250 1.459 -20.852 1.00 96.06 396 THR A N 1
ATOM 3020 C CA . THR A 1 396 ? 5.398 0.425 -21.881 1.00 96.06 396 THR A CA 1
ATOM 3021 C C . THR A 1 396 ? 6.650 0.700 -22.702 1.00 96.06 396 THR A C 1
ATOM 3023 O O . THR A 1 396 ? 6.790 1.775 -23.283 1.00 96.06 396 THR A O 1
ATOM 3026 N N . ILE A 1 397 ? 7.547 -0.283 -22.753 1.00 95.00 397 ILE A N 1
ATOM 3027 C CA . ILE A 1 397 ? 8.808 -0.223 -23.499 1.00 95.00 397 ILE A CA 1
ATOM 3028 C C . ILE A 1 397 ? 8.721 -1.176 -24.699 1.00 95.00 397 ILE A C 1
ATOM 3030 O O . ILE A 1 397 ? 8.077 -2.224 -24.611 1.00 95.00 397 ILE A O 1
ATOM 3034 N N . ALA A 1 398 ? 9.357 -0.820 -25.814 1.00 94.94 398 ALA A N 1
ATOM 3035 C CA . ALA A 1 398 ? 9.450 -1.653 -27.004 1.00 94.94 398 ALA A CA 1
ATOM 3036 C C . ALA A 1 398 ? 10.077 -3.026 -26.706 1.00 94.94 398 ALA A C 1
ATOM 3038 O O . ALA A 1 398 ? 11.002 -3.162 -25.908 1.00 94.94 398 ALA A O 1
ATOM 3039 N N . SER A 1 399 ? 9.582 -4.073 -27.366 1.00 92.19 399 SER A N 1
ATOM 3040 C CA . SER A 1 399 ? 10.156 -5.412 -27.223 1.00 92.19 399 SER A CA 1
ATOM 3041 C C . SER A 1 399 ? 11.351 -5.557 -28.162 1.00 92.19 399 SER A C 1
ATOM 3043 O O . SER A 1 399 ? 11.191 -5.753 -29.365 1.00 92.19 399 SER A O 1
ATOM 3045 N N . ARG A 1 400 ? 12.561 -5.429 -27.614 1.00 90.19 400 ARG A N 1
ATOM 3046 C CA . ARG A 1 400 ? 13.826 -5.681 -28.315 1.00 90.19 400 ARG A CA 1
ATOM 3047 C C . ARG A 1 400 ? 14.868 -6.242 -27.353 1.00 90.19 400 ARG A C 1
ATOM 3049 O O . ARG A 1 400 ? 14.699 -6.211 -26.135 1.00 90.19 400 ARG A O 1
ATOM 3056 N N . LYS A 1 401 ? 15.977 -6.735 -27.899 1.00 90.31 401 LYS A N 1
ATOM 3057 C CA . LYS A 1 401 ? 17.134 -7.148 -27.104 1.00 90.31 401 LYS A CA 1
ATOM 3058 C C . LYS A 1 401 ? 17.915 -5.905 -26.669 1.00 90.31 401 LYS A C 1
ATOM 3060 O O . LYS A 1 401 ? 18.581 -5.284 -27.490 1.00 90.31 401 LYS A O 1
ATOM 3065 N N . TYR A 1 402 ? 17.804 -5.540 -25.395 1.00 90.19 402 TYR A N 1
ATOM 3066 C CA . TYR A 1 402 ? 18.555 -4.435 -24.799 1.00 90.19 402 TYR A CA 1
ATOM 3067 C C . TYR A 1 402 ? 19.910 -4.919 -24.281 1.00 90.19 402 TYR A C 1
ATOM 3069 O O . TYR A 1 402 ? 19.981 -5.955 -23.620 1.00 90.19 402 TYR A O 1
ATOM 3077 N N . ASP A 1 403 ? 20.958 -4.143 -24.539 1.00 90.12 403 ASP A N 1
ATOM 3078 C CA . ASP A 1 403 ? 22.238 -4.277 -23.847 1.00 90.12 403 ASP A CA 1
ATOM 3079 C C . ASP A 1 403 ? 22.196 -3.438 -22.566 1.00 90.12 403 ASP A C 1
ATOM 3081 O O . ASP A 1 403 ? 22.439 -2.235 -22.593 1.00 90.12 403 ASP A O 1
ATOM 3085 N N . LEU A 1 404 ? 21.820 -4.064 -21.449 1.00 87.38 404 LEU A N 1
ATOM 3086 C CA . LEU A 1 404 ? 21.677 -3.378 -20.162 1.00 87.38 404 LEU A CA 1
ATOM 3087 C C . LEU A 1 404 ? 23.020 -3.041 -19.500 1.00 87.38 404 LEU A C 1
ATOM 3089 O O . LEU A 1 404 ? 22.998 -2.427 -18.433 1.00 87.38 404 LEU A O 1
ATOM 3093 N N . ASP A 1 405 ? 24.150 -3.456 -20.079 1.00 85.69 405 ASP A N 1
ATOM 3094 C CA . ASP A 1 405 ? 25.497 -3.099 -19.621 1.00 85.69 405 ASP A CA 1
ATOM 3095 C C . ASP A 1 405 ? 26.026 -1.829 -20.303 1.00 85.69 405 ASP A C 1
ATOM 3097 O O . ASP A 1 405 ? 26.987 -1.218 -19.830 1.00 85.69 405 ASP A O 1
ATOM 3101 N N . ALA A 1 406 ? 25.361 -1.377 -21.369 1.00 86.94 406 ALA A N 1
ATOM 3102 C CA . ALA A 1 406 ? 25.650 -0.103 -22.005 1.00 86.94 406 ALA A CA 1
ATOM 3103 C C . ALA A 1 406 ? 25.376 1.089 -21.066 1.00 86.94 406 ALA A C 1
ATOM 3105 O O . ALA A 1 406 ? 24.522 1.047 -20.178 1.00 86.94 406 ALA A O 1
ATOM 3106 N N . ALA A 1 407 ? 26.058 2.213 -21.310 1.00 85.62 407 ALA A N 1
ATOM 3107 C CA . ALA A 1 407 ? 25.855 3.443 -20.539 1.00 85.62 407 ALA A CA 1
ATOM 3108 C C . ALA A 1 407 ? 24.434 4.023 -20.700 1.00 85.62 407 ALA A C 1
ATOM 3110 O O . ALA A 1 407 ? 23.866 4.526 -19.731 1.00 85.62 407 ALA A O 1
ATOM 3111 N N . ALA A 1 408 ? 23.858 3.924 -21.904 1.00 89.31 408 ALA A N 1
ATOM 3112 C CA . ALA A 1 408 ? 22.528 4.428 -22.253 1.00 89.31 408 ALA A CA 1
ATOM 3113 C C . ALA A 1 408 ? 21.730 3.384 -23.076 1.00 89.31 408 ALA A C 1
ATOM 3115 O O . ALA A 1 408 ? 21.651 3.489 -24.303 1.00 89.31 408 ALA A O 1
ATOM 3116 N N . PRO A 1 409 ? 21.168 2.348 -22.424 1.00 90.12 409 PRO A N 1
ATOM 3117 C CA . PRO A 1 409 ? 20.457 1.247 -23.090 1.00 90.12 409 PRO A CA 1
ATOM 3118 C C . PRO A 1 409 ? 19.154 1.636 -23.811 1.00 90.12 409 PRO A C 1
ATOM 3120 O O . PRO A 1 409 ? 18.707 0.923 -24.718 1.00 90.12 409 PRO A O 1
ATOM 3123 N N . PHE A 1 410 ? 18.517 2.733 -23.406 1.00 93.88 410 PHE A N 1
ATOM 3124 C CA . PHE A 1 410 ? 17.195 3.155 -23.863 1.00 93.88 410 PHE A CA 1
ATOM 3125 C C . PHE A 1 410 ? 17.273 4.422 -24.711 1.00 93.88 410 PHE A C 1
ATOM 3127 O O . PHE A 1 410 ? 17.990 5.371 -24.396 1.00 93.88 410 PHE A O 1
ATOM 3134 N N . GLN A 1 411 ? 16.485 4.447 -25.777 1.00 93.44 411 GLN A N 1
ATOM 3135 C CA . GLN A 1 411 ? 16.266 5.593 -26.647 1.00 93.44 411 GLN A CA 1
ATOM 3136 C C . GLN A 1 411 ? 14.837 6.117 -26.453 1.00 93.44 411 GLN A C 1
ATOM 3138 O O . GLN A 1 411 ? 13.955 5.346 -26.069 1.00 93.44 411 GLN A O 1
ATOM 3143 N N . PRO A 1 412 ? 14.551 7.396 -26.753 1.00 93.38 412 PRO A N 1
ATOM 3144 C CA . PRO A 1 412 ? 13.191 7.931 -26.651 1.00 93.38 412 PRO A CA 1
ATOM 3145 C C . PRO A 1 412 ? 12.159 7.148 -27.477 1.00 93.38 412 PRO A C 1
ATOM 3147 O O . PRO A 1 412 ? 11.022 6.990 -27.045 1.00 93.38 412 PRO A O 1
ATOM 3150 N N . SER A 1 413 ? 12.567 6.598 -28.627 1.00 93.94 413 SER A N 1
ATOM 3151 C CA . SER A 1 413 ? 11.722 5.758 -29.486 1.00 93.94 413 SER A CA 1
ATOM 3152 C C . SER A 1 413 ? 11.346 4.407 -28.870 1.00 93.94 413 SER A C 1
ATOM 3154 O O . SER A 1 413 ? 10.423 3.757 -29.353 1.00 93.94 413 SER A O 1
ATOM 3156 N N . ASP A 1 414 ? 12.032 3.980 -27.806 1.00 95.00 414 ASP A N 1
ATOM 3157 C CA . ASP A 1 414 ? 11.696 2.750 -27.091 1.00 95.00 414 ASP A CA 1
ATOM 3158 C C . ASP A 1 414 ? 10.498 2.924 -26.156 1.00 95.00 414 ASP A C 1
ATOM 3160 O O . ASP A 1 414 ? 9.917 1.928 -25.727 1.00 95.00 414 ASP A O 1
ATOM 3164 N N . ILE A 1 415 ? 10.127 4.159 -25.809 1.00 95.94 415 ILE A N 1
ATOM 3165 C CA . ILE A 1 415 ? 9.016 4.436 -24.899 1.00 95.94 415 ILE A CA 1
ATOM 3166 C C . ILE A 1 415 ? 7.729 4.501 -25.716 1.00 95.94 415 ILE A C 1
ATOM 3168 O O . ILE A 1 415 ? 7.432 5.503 -26.359 1.00 95.94 415 ILE A O 1
ATOM 3172 N N . LEU A 1 416 ? 6.967 3.408 -25.699 1.00 94.81 416 LEU A N 1
ATOM 3173 C CA . LEU A 1 416 ? 5.773 3.265 -26.531 1.00 94.81 416 LEU A CA 1
ATOM 3174 C C . LEU A 1 416 ? 4.544 3.933 -25.918 1.00 94.81 416 LEU A C 1
ATOM 3176 O O . LEU A 1 416 ? 3.713 4.474 -26.641 1.00 94.81 416 LEU A O 1
ATOM 3180 N N . ASN A 1 417 ? 4.380 3.834 -24.596 1.00 93.94 417 ASN A N 1
ATOM 3181 C CA . ASN A 1 417 ? 3.193 4.351 -23.920 1.00 93.94 417 ASN A CA 1
ATOM 3182 C C . ASN A 1 417 ? 3.434 4.590 -22.423 1.00 93.94 417 ASN A C 1
ATOM 3184 O O . ASN A 1 417 ? 4.268 3.927 -21.802 1.00 93.94 417 ASN A O 1
ATOM 3188 N N . LEU A 1 418 ? 2.639 5.485 -21.840 1.00 94.44 418 LEU A N 1
ATOM 3189 C CA . LEU A 1 418 ? 2.504 5.697 -20.404 1.00 94.44 418 LEU A CA 1
ATOM 3190 C C . LEU A 1 418 ? 1.020 5.581 -20.033 1.00 94.44 418 LEU A C 1
ATOM 3192 O O . LEU A 1 418 ? 0.216 6.450 -20.357 1.00 94.44 418 LEU A O 1
ATOM 3196 N N . GLN A 1 419 ? 0.657 4.496 -19.355 1.00 93.88 419 GLN A N 1
ATOM 3197 C CA . GLN A 1 419 ? -0.722 4.178 -18.997 1.00 93.88 419 GLN A CA 1
ATOM 3198 C C . GLN A 1 419 ? -1.000 4.463 -17.516 1.00 93.88 419 GLN A C 1
ATOM 3200 O O . GLN A 1 419 ? -0.148 4.210 -16.662 1.00 93.88 419 GLN A O 1
ATOM 3205 N N . PRO A 1 420 ? -2.202 4.946 -17.164 1.00 91.00 420 PRO A N 1
ATOM 3206 C CA . PRO A 1 420 ? -2.580 5.101 -15.769 1.00 91.00 420 PRO A CA 1
ATOM 3207 C C . PRO A 1 420 ? -2.694 3.732 -15.086 1.00 91.00 420 PRO A C 1
ATOM 3209 O O . PRO A 1 420 ? -3.462 2.867 -15.500 1.00 91.00 420 PRO A O 1
ATOM 3212 N N . VAL A 1 421 ? -1.958 3.550 -13.988 1.00 90.12 421 VAL A N 1
ATOM 3213 C CA . VAL A 1 421 ? -2.093 2.364 -13.130 1.00 90.12 421 VAL A CA 1
ATOM 3214 C C . VAL A 1 421 ? -3.267 2.576 -12.177 1.00 90.12 421 VAL A C 1
ATOM 3216 O O . VAL A 1 421 ? -3.134 3.236 -11.142 1.00 90.12 421 VAL A O 1
ATOM 3219 N N . VAL A 1 422 ? -4.425 2.027 -12.542 1.00 85.06 422 VAL A N 1
ATOM 3220 C CA . VAL A 1 422 ? -5.665 2.119 -11.762 1.00 85.06 422 VAL A CA 1
ATOM 3221 C C . VAL A 1 422 ? -5.677 1.054 -10.667 1.00 85.06 422 VAL A C 1
ATOM 3223 O O . VAL A 1 422 ? -5.462 -0.129 -10.926 1.00 85.06 422 VAL A O 1
ATOM 3226 N N . LYS A 1 423 ? -5.939 1.472 -9.426 1.00 80.38 423 LYS A N 1
ATOM 3227 C CA . LYS A 1 423 ? -6.195 0.557 -8.310 1.00 80.38 423 LYS A CA 1
ATOM 3228 C C . LYS A 1 423 ? -7.696 0.417 -8.127 1.00 80.38 423 LYS A C 1
ATOM 3230 O O . LYS A 1 423 ? -8.375 1.418 -7.923 1.00 80.38 423 LYS A O 1
ATOM 3235 N N . HIS A 1 424 ? -8.181 -0.813 -8.158 1.00 73.06 424 HIS A N 1
ATOM 3236 C CA . HIS A 1 424 ? -9.582 -1.119 -7.909 1.00 73.06 424 HIS A CA 1
ATOM 3237 C C . HIS A 1 424 ? -9.760 -1.512 -6.442 1.00 73.06 424 HIS A C 1
ATOM 3239 O O . HIS A 1 424 ? -8.950 -2.265 -5.900 1.00 73.06 424 HIS A O 1
ATOM 3245 N N . SER A 1 425 ? -10.813 -1.002 -5.804 1.00 70.19 425 SER A N 1
ATOM 3246 C CA . SER A 1 425 ? -11.283 -1.543 -4.529 1.00 70.19 425 SER A CA 1
ATOM 3247 C C . SER A 1 425 ? -12.139 -2.760 -4.842 1.00 70.19 425 SER A C 1
ATOM 3249 O O . SER A 1 425 ? -13.348 -2.639 -5.023 1.00 70.19 425 SER A O 1
ATOM 3251 N N . VAL A 1 426 ? -11.499 -3.915 -4.996 1.00 72.00 426 VAL A N 1
ATOM 3252 C CA . VAL A 1 426 ? -12.224 -5.167 -5.210 1.00 72.00 426 VAL A CA 1
ATOM 3253 C C . VAL A 1 426 ? -12.786 -5.627 -3.862 1.00 72.00 426 VAL A C 1
ATOM 3255 O O . VAL A 1 426 ? -12.007 -5.747 -2.912 1.00 72.00 426 VAL A O 1
ATOM 3258 N N . PRO A 1 427 ? -14.105 -5.864 -3.741 1.00 73.50 427 PRO A N 1
ATOM 3259 C CA . PRO A 1 427 ? -14.677 -6.420 -2.525 1.00 73.50 427 PRO A CA 1
ATOM 3260 C C . PRO A 1 427 ? -14.094 -7.811 -2.272 1.00 73.50 427 PRO A C 1
ATOM 3262 O O . PRO A 1 427 ? -14.074 -8.667 -3.154 1.00 73.50 427 PRO A O 1
ATOM 3265 N N . VAL A 1 428 ? -13.600 -8.023 -1.058 1.00 75.31 428 VAL A N 1
ATOM 3266 C CA . VAL A 1 428 ? -13.038 -9.302 -0.634 1.00 75.31 428 VAL A CA 1
ATOM 3267 C C . VAL A 1 428 ? -14.109 -10.066 0.133 1.00 75.31 428 VAL A C 1
ATOM 3269 O O . VAL A 1 428 ? -14.593 -9.582 1.150 1.00 75.31 428 VAL A O 1
ATOM 3272 N N . CYS A 1 429 ? -14.453 -11.264 -0.337 1.00 83.00 429 CYS A N 1
ATOM 3273 C CA . CYS A 1 429 ? -15.326 -12.186 0.383 1.00 83.00 429 CYS A CA 1
ATOM 3274 C C . CYS A 1 429 ? -14.464 -13.167 1.187 1.00 83.00 429 CYS A C 1
ATOM 3276 O O . CYS A 1 429 ? -13.730 -13.972 0.609 1.00 83.00 429 CYS A O 1
ATOM 3278 N N . THR A 1 430 ? -14.513 -13.066 2.516 1.00 82.44 430 THR A N 1
ATOM 3279 C CA . THR A 1 430 ? -13.813 -13.983 3.429 1.00 82.44 430 THR A CA 1
ATOM 3280 C C . THR A 1 430 ? -14.342 -15.402 3.296 1.00 82.44 430 THR A C 1
ATOM 3282 O O . THR A 1 430 ? -13.548 -16.327 3.176 1.00 82.44 430 THR A O 1
ATOM 3285 N N . ASP A 1 431 ? -15.660 -15.561 3.202 1.00 86.94 431 ASP A N 1
ATOM 3286 C CA . ASP A 1 431 ? -16.312 -16.871 3.149 1.00 86.94 431 ASP A CA 1
ATOM 3287 C C . ASP A 1 431 ? -15.902 -17.636 1.890 1.00 86.94 431 ASP A C 1
ATOM 3289 O O . ASP A 1 431 ? -15.454 -18.777 1.966 1.00 86.94 431 ASP A O 1
ATOM 3293 N N . ALA A 1 432 ? -15.921 -16.969 0.731 1.00 89.25 432 ALA A N 1
ATOM 3294 C CA . ALA A 1 432 ? -15.448 -17.564 -0.514 1.00 89.25 432 ALA A CA 1
ATOM 3295 C C . ALA A 1 432 ? -13.954 -17.928 -0.465 1.00 89.25 432 ALA A C 1
ATOM 3297 O O . ALA A 1 432 ? -13.553 -18.947 -1.027 1.00 89.25 432 ALA A O 1
ATOM 3298 N N . ARG A 1 433 ? -13.115 -17.130 0.215 1.00 86.69 433 ARG A N 1
ATOM 3299 C CA . ARG A 1 433 ? -11.695 -17.470 0.401 1.00 86.69 433 ARG A CA 1
ATOM 3300 C C . ARG A 1 433 ? -11.535 -18.716 1.274 1.00 86.69 433 ARG A C 1
ATOM 3302 O O . ARG A 1 433 ? -10.787 -19.607 0.885 1.00 86.69 433 ARG A O 1
ATOM 3309 N N . ASN A 1 434 ? -12.256 -18.795 2.389 1.00 89.56 434 ASN A N 1
ATOM 3310 C CA . ASN A 1 434 ? -12.215 -19.940 3.297 1.00 89.56 434 ASN A CA 1
ATOM 3311 C C . ASN A 1 434 ? -12.679 -21.222 2.593 1.00 89.56 434 ASN A C 1
ATOM 3313 O O . ASN A 1 434 ? -12.028 -22.256 2.714 1.00 89.56 434 ASN A O 1
ATOM 3317 N N . LEU A 1 435 ? -13.743 -21.143 1.786 1.00 92.56 435 LEU A N 1
ATOM 3318 C CA . LEU A 1 435 ? -14.206 -22.255 0.951 1.00 92.56 435 LEU A CA 1
ATOM 3319 C C . LEU A 1 435 ? -13.149 -22.679 -0.076 1.00 92.56 435 LEU A C 1
ATOM 3321 O O . LEU A 1 435 ? -12.908 -23.871 -0.248 1.00 92.56 435 LEU A O 1
ATOM 3325 N N . MET A 1 436 ? -12.466 -21.728 -0.726 1.00 90.31 436 MET A N 1
ATOM 3326 C CA . MET A 1 436 ? -11.370 -22.054 -1.645 1.00 90.31 436 MET A CA 1
ATOM 3327 C C . MET A 1 436 ? -10.179 -22.713 -0.941 1.00 90.31 436 MET A C 1
ATOM 3329 O O . MET A 1 436 ? -9.563 -23.616 -1.503 1.00 90.31 436 MET A O 1
ATOM 3333 N N . GLU A 1 437 ? -9.808 -22.259 0.254 1.00 89.38 437 GLU A N 1
ATOM 3334 C CA . GLU A 1 437 ? -8.720 -22.864 1.030 1.00 89.38 437 GLU A CA 1
ATOM 3335 C C . GLU A 1 437 ? -9.092 -24.269 1.507 1.00 89.38 437 GLU A C 1
ATOM 3337 O O . GLU A 1 437 ? -8.329 -25.208 1.279 1.00 89.38 437 GLU A O 1
ATOM 3342 N N . ALA A 1 438 ? -10.298 -24.444 2.049 1.00 91.44 438 ALA A N 1
ATOM 3343 C CA . ALA A 1 438 ? -10.833 -25.753 2.409 1.00 91.44 438 ALA A CA 1
ATOM 3344 C C . ALA A 1 438 ? -10.893 -26.694 1.193 1.00 91.44 438 ALA A C 1
ATOM 3346 O O . ALA A 1 438 ? -10.479 -27.849 1.285 1.00 91.44 438 ALA A O 1
ATOM 3347 N N . GLY A 1 439 ? -11.328 -26.192 0.032 1.00 92.50 439 GLY A N 1
ATOM 3348 C CA . GLY A 1 439 ? -11.362 -26.947 -1.220 1.00 92.50 439 GLY A CA 1
ATOM 3349 C C . GLY A 1 439 ? -9.979 -27.435 -1.650 1.00 92.50 439 GLY A C 1
ATOM 3350 O O . GLY A 1 439 ? -9.826 -28.596 -2.023 1.00 92.50 439 GLY A O 1
ATOM 3351 N N . LYS A 1 440 ? -8.942 -26.596 -1.521 1.00 90.19 440 LYS A N 1
ATOM 3352 C CA . LYS A 1 440 ? -7.548 -26.989 -1.807 1.00 90.19 440 LYS A CA 1
ATOM 3353 C C . LYS A 1 440 ? -7.041 -28.073 -0.860 1.00 90.19 440 LYS A C 1
ATOM 3355 O O . LYS A 1 440 ? -6.343 -28.975 -1.315 1.00 90.19 440 LYS A O 1
ATOM 3360 N N . ILE A 1 441 ? -7.392 -27.996 0.425 1.00 92.31 441 ILE A N 1
ATOM 3361 C CA . ILE A 1 441 ? -7.026 -29.015 1.418 1.00 92.31 441 ILE A CA 1
ATOM 3362 C C . ILE A 1 441 ? -7.677 -30.356 1.050 1.00 92.31 441 ILE A C 1
ATOM 3364 O O . ILE A 1 441 ? -6.970 -31.345 0.881 1.00 92.31 441 ILE A O 1
ATOM 3368 N N . ARG A 1 442 ? -8.993 -30.374 0.799 1.00 92.88 442 ARG A N 1
ATOM 3369 C CA . ARG A 1 442 ? -9.731 -31.585 0.381 1.00 92.88 442 ARG A CA 1
ATOM 3370 C C . ARG A 1 442 ? -9.221 -32.165 -0.938 1.00 92.88 442 ARG A C 1
ATOM 3372 O O . ARG A 1 442 ? -9.105 -33.378 -1.099 1.00 92.88 442 ARG A O 1
ATOM 3379 N N . MET A 1 443 ? -8.845 -31.300 -1.878 1.00 92.81 443 MET A N 1
ATOM 3380 C CA . MET A 1 443 ? -8.224 -31.713 -3.135 1.00 92.81 443 MET A CA 1
ATOM 3381 C C . MET A 1 443 ? -6.864 -32.388 -2.905 1.00 92.81 443 MET A C 1
ATOM 3383 O O . MET A 1 443 ? -6.579 -33.396 -3.548 1.00 92.81 443 MET A O 1
ATOM 3387 N N . ALA A 1 444 ? -6.046 -31.873 -1.982 1.00 91.69 444 ALA A N 1
ATOM 3388 C CA . ALA A 1 444 ? -4.765 -32.478 -1.613 1.00 91.69 444 ALA A CA 1
ATOM 3389 C C . ALA A 1 444 ? -4.932 -33.815 -0.863 1.00 91.69 444 ALA A C 1
ATOM 3391 O O . ALA A 1 444 ? -4.111 -34.713 -1.034 1.00 91.69 444 ALA A O 1
ATOM 3392 N N . GLU A 1 445 ? -6.006 -33.966 -0.085 1.00 93.81 445 GLU A N 1
ATOM 3393 C CA . GLU A 1 445 ? -6.386 -35.214 0.598 1.00 93.81 445 GLU A CA 1
ATOM 3394 C C . GLU A 1 445 ? -6.977 -36.272 -0.356 1.00 93.81 445 GLU A C 1
ATOM 3396 O O . GLU A 1 445 ? -7.078 -37.446 -0.002 1.00 93.81 445 GLU A O 1
ATOM 3401 N N . GLY A 1 446 ? -7.347 -35.878 -1.579 1.00 92.31 446 GLY A N 1
ATOM 3402 C CA . GLY A 1 446 ? -7.902 -36.762 -2.605 1.00 92.31 446 GLY A CA 1
ATOM 3403 C C . GLY A 1 446 ? -9.430 -36.886 -2.596 1.00 92.31 446 GLY A C 1
ATOM 3404 O O . GLY A 1 446 ? -9.977 -37.639 -3.405 1.00 92.31 446 GLY A O 1
ATOM 3405 N N . THR A 1 447 ? -10.153 -36.136 -1.754 1.00 94.50 447 THR A N 1
ATOM 3406 C CA . THR A 1 447 ? -11.628 -36.132 -1.729 1.00 94.50 447 THR A CA 1
ATOM 3407 C C . THR A 1 447 ? -12.204 -35.179 -2.784 1.00 94.50 447 THR A C 1
ATOM 3409 O O . THR A 1 447 ? -12.756 -34.115 -2.504 1.00 94.50 447 THR A O 1
ATOM 3412 N N . LEU A 1 448 ? -12.097 -35.581 -4.055 1.00 93.56 448 LEU A N 1
ATOM 3413 C CA . LEU A 1 448 ? -12.426 -34.728 -5.208 1.00 93.56 448 LEU A CA 1
ATOM 3414 C C . LEU A 1 448 ? -13.875 -34.211 -5.222 1.00 93.56 448 LEU A C 1
ATOM 3416 O O . LEU A 1 448 ? -14.103 -33.069 -5.612 1.00 93.56 448 LEU A O 1
ATOM 3420 N N . ASN A 1 449 ? -14.848 -35.014 -4.781 1.00 94.38 449 ASN A N 1
ATOM 3421 C CA . ASN A 1 449 ? -16.260 -34.608 -4.774 1.00 94.38 449 ASN A CA 1
ATOM 3422 C C . ASN A 1 449 ? -16.531 -33.469 -3.779 1.00 94.38 449 ASN A C 1
ATOM 3424 O O . ASN A 1 449 ? -17.280 -32.545 -4.086 1.00 94.38 449 ASN A O 1
ATOM 3428 N N . GLU A 1 450 ? -15.902 -33.517 -2.603 1.00 93.31 450 GLU A N 1
ATOM 3429 C CA . GLU A 1 450 ? -16.031 -32.468 -1.587 1.00 93.31 450 GLU A CA 1
ATOM 3430 C C . GLU A 1 450 ? -15.295 -31.202 -2.022 1.00 93.31 450 GLU A C 1
ATOM 3432 O O . GLU A 1 450 ? -15.842 -30.106 -1.924 1.00 93.31 450 GLU A O 1
ATOM 3437 N N . ALA A 1 451 ? -14.086 -31.353 -2.573 1.00 93.88 451 ALA A N 1
ATOM 3438 C CA . ALA A 1 451 ? -13.339 -30.238 -3.141 1.00 93.88 451 ALA A CA 1
ATOM 3439 C C . ALA A 1 451 ? -14.140 -29.532 -4.247 1.00 93.88 451 ALA A C 1
ATOM 3441 O O . ALA A 1 451 ? -14.250 -28.307 -4.248 1.00 93.88 451 ALA A O 1
ATOM 3442 N N . TYR A 1 452 ? -14.762 -30.298 -5.149 1.00 93.81 452 TYR A N 1
ATOM 3443 C CA . TYR A 1 452 ? -15.607 -29.759 -6.213 1.00 93.81 452 TYR A CA 1
ATOM 3444 C C . TYR A 1 452 ? -16.828 -29.003 -5.672 1.00 93.81 452 TYR A C 1
ATOM 3446 O O . TYR A 1 452 ? -17.146 -27.923 -6.176 1.00 93.81 452 TYR A O 1
ATOM 3454 N N . ALA A 1 453 ? -17.493 -29.529 -4.638 1.00 94.81 453 ALA A N 1
ATOM 3455 C CA . ALA A 1 453 ? -18.617 -28.849 -3.997 1.00 94.81 453 ALA A CA 1
ATOM 3456 C C . ALA A 1 453 ? -18.187 -27.499 -3.395 1.00 94.81 453 ALA A C 1
ATOM 3458 O O . ALA A 1 453 ? -18.808 -26.475 -3.682 1.00 94.81 453 ALA A O 1
ATOM 3459 N N . LEU A 1 454 ? -17.071 -27.483 -2.657 1.00 94.88 454 LEU A N 1
ATOM 3460 C CA . LEU A 1 454 ? -16.513 -26.271 -2.048 1.00 94.88 454 LEU A CA 1
ATOM 3461 C C . LEU A 1 454 ? -16.106 -25.228 -3.099 1.00 94.88 454 LEU A C 1
ATOM 3463 O O . LEU A 1 454 ? -16.414 -24.044 -2.949 1.00 94.88 454 LEU A O 1
ATOM 3467 N N . PHE A 1 455 ? -15.458 -25.645 -4.192 1.00 94.69 455 PHE A N 1
ATOM 3468 C CA . PHE A 1 455 ? -15.102 -24.730 -5.281 1.00 94.69 455 PHE A CA 1
ATOM 3469 C C . PHE A 1 455 ? -16.326 -24.198 -6.030 1.00 94.69 455 PHE A C 1
ATOM 3471 O O . PHE A 1 455 ? -16.337 -23.027 -6.404 1.00 94.69 455 PHE A O 1
ATOM 3478 N N . SER A 1 456 ? -17.366 -25.013 -6.217 1.00 93.75 456 SER A N 1
ATOM 3479 C CA . SER A 1 456 ? -18.611 -24.594 -6.877 1.00 93.75 456 SER A CA 1
ATOM 3480 C C . SER A 1 456 ? -19.388 -23.570 -6.044 1.00 93.75 456 SER A C 1
ATOM 3482 O O . SER A 1 456 ? -19.931 -22.597 -6.581 1.00 93.75 456 SER A O 1
ATOM 3484 N N . GLU A 1 457 ? -19.407 -23.749 -4.723 1.00 94.56 457 GLU A N 1
ATOM 3485 C CA . GLU A 1 457 ? -19.996 -22.789 -3.790 1.00 94.56 457 GLU A CA 1
ATOM 3486 C C . GLU A 1 457 ? -19.197 -21.477 -3.768 1.00 94.56 457 GLU A C 1
ATOM 3488 O O . GLU A 1 457 ? -19.765 -20.398 -3.966 1.00 94.56 457 GLU A O 1
ATOM 3493 N N . ALA A 1 458 ? -17.866 -21.562 -3.648 1.00 93.19 458 ALA A N 1
ATOM 3494 C CA . ALA A 1 458 ? -16.984 -20.398 -3.714 1.00 93.19 458 ALA A CA 1
ATOM 3495 C C . ALA A 1 458 ? -17.139 -19.631 -5.040 1.00 93.19 458 ALA A C 1
ATOM 3497 O O . ALA A 1 458 ? -17.220 -18.400 -5.037 1.00 93.19 458 ALA A O 1
ATOM 3498 N N . PHE A 1 459 ? -17.235 -20.343 -6.167 1.00 92.81 459 PHE A N 1
ATOM 3499 C CA . PHE A 1 459 ? -17.456 -19.757 -7.489 1.00 92.81 459 PHE A CA 1
ATOM 3500 C C . PHE A 1 459 ? -18.772 -18.977 -7.549 1.00 92.81 459 PHE A C 1
ATOM 3502 O O . PHE A 1 459 ? -18.789 -17.831 -8.003 1.00 92.81 459 PHE A O 1
ATOM 3509 N N . SER A 1 460 ? -19.857 -19.567 -7.041 1.00 92.44 460 SER A N 1
ATOM 3510 C CA . SER A 1 460 ? -21.183 -18.941 -7.025 1.00 92.44 460 SER A CA 1
ATOM 3511 C C . SER A 1 460 ? -21.179 -17.632 -6.227 1.00 92.44 460 SER A C 1
ATOM 3513 O O . SER A 1 460 ? -21.690 -16.614 -6.701 1.00 92.44 460 SER A O 1
ATOM 3515 N N . LEU A 1 461 ? -20.529 -17.620 -5.058 1.00 91.56 461 LEU A N 1
ATOM 3516 C CA . LEU A 1 461 ? -20.359 -16.413 -4.243 1.00 91.56 461 LEU A CA 1
ATOM 3517 C C . LEU A 1 461 ? -19.509 -15.353 -4.957 1.00 91.56 461 LEU A C 1
ATOM 3519 O O . LEU A 1 461 ? -19.886 -14.180 -5.033 1.00 91.56 461 LEU A O 1
ATOM 3523 N N . LEU A 1 462 ? -18.369 -15.749 -5.529 1.00 90.19 462 LEU A N 1
ATOM 3524 C CA . LEU A 1 462 ? -17.462 -14.825 -6.215 1.00 90.19 462 LEU A CA 1
ATOM 3525 C C . LEU A 1 462 ? -18.093 -14.215 -7.466 1.00 90.19 462 LEU A C 1
ATOM 3527 O O . LEU A 1 462 ? -17.870 -13.033 -7.738 1.00 90.19 462 LEU A O 1
ATOM 3531 N N . GLN A 1 463 ? -18.913 -14.969 -8.199 1.00 89.44 463 GLN A N 1
ATOM 3532 C CA . GLN A 1 463 ? -19.619 -14.459 -9.369 1.00 89.44 463 GLN A CA 1
ATOM 3533 C C . GLN A 1 463 ? -20.647 -13.386 -8.992 1.00 89.44 463 GLN A C 1
ATOM 3535 O O . GLN A 1 463 ? -20.767 -12.391 -9.707 1.00 89.44 463 GLN A O 1
ATOM 3540 N N . GLN A 1 464 ? -21.344 -13.549 -7.864 1.00 88.94 464 GLN A N 1
ATOM 3541 C CA . GLN A 1 464 ? -22.303 -12.557 -7.368 1.00 88.94 464 GLN A CA 1
ATOM 3542 C C . GLN A 1 464 ? -21.618 -11.281 -6.861 1.00 88.94 464 GLN A C 1
ATOM 3544 O O . GLN A 1 464 ? -22.116 -10.182 -7.094 1.00 88.94 464 GLN A O 1
ATOM 3549 N N . ILE A 1 465 ? -20.471 -11.414 -6.188 1.00 85.81 465 ILE A N 1
ATOM 3550 C CA . ILE A 1 465 ? -19.803 -10.294 -5.508 1.00 85.81 465 ILE A CA 1
ATOM 3551 C C . ILE A 1 465 ? -18.836 -9.549 -6.437 1.00 85.81 465 ILE A C 1
ATOM 3553 O O . ILE A 1 465 ? -18.835 -8.320 -6.492 1.00 85.81 465 ILE A O 1
ATOM 3557 N N . THR A 1 466 ? -17.983 -10.287 -7.147 1.00 83.25 466 THR A N 1
ATOM 3558 C CA . THR A 1 466 ? -16.877 -9.731 -7.952 1.00 83.25 466 THR A CA 1
ATOM 3559 C C . THR A 1 466 ? -17.112 -9.817 -9.460 1.00 83.25 466 THR A C 1
ATOM 3561 O O . THR A 1 466 ? -16.384 -9.195 -10.235 1.00 83.25 466 THR A O 1
ATOM 3564 N N . GLY A 1 467 ? -18.147 -10.544 -9.883 1.00 84.81 467 GLY A N 1
ATOM 3565 C CA . GLY A 1 467 ? -18.451 -10.792 -11.287 1.00 84.81 467 GLY A CA 1
ATOM 3566 C C . GLY A 1 467 ? -17.654 -11.959 -11.892 1.00 84.81 467 GLY A C 1
ATOM 3567 O O . GLY A 1 467 ? -16.647 -12.405 -11.340 1.00 84.81 467 GLY A O 1
ATOM 3568 N N . PRO A 1 468 ? -18.071 -12.453 -13.071 1.00 83.44 468 PRO A N 1
ATOM 3569 C CA . PRO A 1 468 ? -17.515 -13.664 -13.684 1.00 83.44 468 PRO A CA 1
ATOM 3570 C C . PRO A 1 468 ? -16.085 -13.502 -14.221 1.00 83.44 468 PRO A C 1
ATOM 3572 O O . PRO A 1 468 ? -15.387 -14.490 -14.410 1.00 83.44 468 PRO A O 1
ATOM 3575 N N . MET A 1 469 ? -15.640 -12.270 -14.488 1.00 83.19 469 MET A N 1
ATOM 3576 C CA . MET A 1 469 ? -14.302 -11.982 -15.032 1.00 83.19 469 MET A CA 1
ATOM 3577 C C . MET A 1 469 ? -13.240 -11.785 -13.941 1.00 83.19 469 MET A C 1
ATOM 3579 O O . MET A 1 469 ? -12.094 -11.447 -14.242 1.00 83.19 469 MET A O 1
ATOM 3583 N N . HIS A 1 470 ? -13.607 -11.949 -12.669 1.00 83.25 470 HIS A N 1
ATOM 3584 C CA . HIS A 1 470 ? -12.670 -11.791 -11.571 1.00 83.25 470 HIS A CA 1
ATOM 3585 C C . HIS A 1 470 ? -11.679 -12.963 -11.506 1.00 83.25 470 HIS A C 1
ATOM 3587 O O . HIS A 1 470 ? -12.046 -14.120 -11.713 1.00 83.25 470 HIS A O 1
ATOM 3593 N N . LYS A 1 471 ? -10.414 -12.672 -11.172 1.00 82.75 471 LYS A N 1
ATOM 3594 C CA . LYS A 1 471 ? -9.341 -13.680 -11.099 1.00 82.75 471 LYS A CA 1
ATOM 3595 C C . LYS A 1 471 ? -9.693 -14.826 -10.148 1.00 82.75 471 LYS A C 1
ATOM 3597 O O . LYS A 1 471 ? -9.413 -15.975 -10.465 1.00 82.75 471 LYS A O 1
ATOM 3602 N N . ASP A 1 472 ? -10.297 -14.519 -9.003 1.00 82.81 472 ASP A N 1
ATOM 3603 C CA . ASP A 1 472 ? -10.629 -15.547 -8.012 1.00 82.81 472 ASP A CA 1
ATOM 3604 C C . ASP A 1 472 ? -11.764 -16.455 -8.490 1.00 82.81 472 ASP A C 1
ATOM 3606 O O . ASP A 1 472 ? -11.681 -17.659 -8.287 1.00 82.81 472 ASP A O 1
ATOM 3610 N N . ALA A 1 473 ? -12.751 -15.919 -9.220 1.00 85.75 473 ALA A N 1
ATOM 3611 C CA . ALA A 1 473 ? -13.781 -16.743 -9.852 1.00 85.75 473 ALA A CA 1
ATOM 3612 C C . ALA A 1 473 ? -13.160 -17.689 -10.896 1.00 85.75 473 ALA A C 1
ATOM 3614 O O . ALA A 1 473 ? -13.479 -18.872 -10.935 1.00 85.75 473 ALA A O 1
ATOM 3615 N N . ALA A 1 474 ? -12.203 -17.198 -11.691 1.00 85.62 474 ALA A N 1
ATOM 3616 C CA . ALA A 1 474 ? -11.468 -18.038 -12.634 1.00 85.62 474 ALA A CA 1
ATOM 3617 C C . ALA A 1 474 ? -10.605 -19.110 -11.939 1.00 85.62 474 ALA A C 1
ATOM 3619 O O . ALA A 1 474 ? -10.443 -20.201 -12.482 1.00 85.62 474 ALA A O 1
ATOM 3620 N N . ASN A 1 475 ? -10.065 -18.823 -10.749 1.00 84.38 475 ASN A N 1
ATOM 3621 C CA . ASN A 1 475 ? -9.284 -19.791 -9.977 1.00 84.38 475 ASN A CA 1
ATOM 3622 C C . ASN A 1 475 ? -10.140 -20.942 -9.432 1.00 84.38 475 ASN A C 1
ATOM 3624 O O . ASN A 1 475 ? -9.608 -22.033 -9.303 1.00 84.38 475 ASN A O 1
ATOM 3628 N N . CYS A 1 476 ? -11.427 -20.733 -9.130 1.00 84.81 476 CYS A N 1
ATOM 3629 C CA . CYS A 1 476 ? -12.317 -21.826 -8.710 1.00 84.81 476 CYS A CA 1
ATOM 3630 C C . CYS A 1 476 ? -12.556 -22.860 -9.820 1.00 84.81 476 CYS A C 1
ATOM 3632 O O . CYS A 1 476 ? -12.857 -24.012 -9.533 1.00 84.81 476 CYS A O 1
ATOM 3634 N N . CYS A 1 477 ? -12.443 -22.445 -11.084 1.00 80.62 477 CYS A N 1
ATOM 3635 C CA . CYS A 1 477 ? -12.645 -23.312 -12.245 1.00 80.62 477 CYS A CA 1
ATOM 3636 C C . CYS A 1 477 ? -11.379 -24.065 -12.679 1.00 80.62 477 CYS A C 1
ATOM 3638 O O . CYS A 1 477 ? -11.429 -24.808 -13.661 1.00 80.62 477 CYS A O 1
ATOM 3640 N N . ARG A 1 478 ? -10.241 -23.805 -12.030 1.00 68.00 478 ARG A N 1
ATOM 3641 C CA . ARG A 1 478 ? -8.929 -24.347 -12.381 1.00 68.00 478 ARG A CA 1
ATOM 3642 C C . ARG A 1 478 ? -8.512 -25.406 -11.379 1.00 68.00 478 ARG A C 1
ATOM 3644 O O . ARG A 1 478 ? -7.946 -26.417 -11.847 1.00 68.00 478 ARG A O 1
#

pLDDT: mean 74.82, std 25.12, range [21.11, 96.62]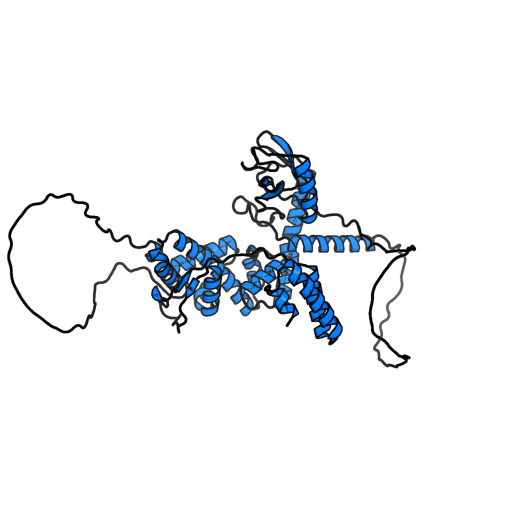

Mean predicted aligned error: 14.83 Å

Secondary structure (DSSP, 8-state):
--EEEE-SSTTSS-B--HHHHHHHHHHHHHTTBPPEEEE-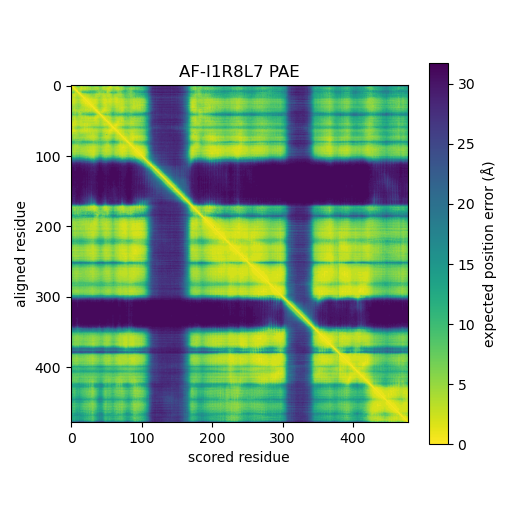TTS-EEEESS-TT-EEEE-TTS-EEEE--TT-SPB-TTS-SGGGTT-B--HHHHHHHHHHHHHHHHHHHTTS------------------------------------------------PPP----------B-TTTTSSS-B-S-HHHHHHHHHHHHHHHHHIIIIIHHHHHHHHHHTSS---SHHHHHHHHHHTT--GGGHHHHHHH--S-HHHHHHHHHHHHHHHHHHHHHHHHHHS-GGGHHHHHHHHHHHHHS-PPP--S----------------------------------------GGGG--HHHHHHHHHHHHHHHH-----TTHHHHS-HHHHHHHHHHHHTEEE--S---TTSS----GGGEEEE---PPP-PPP-HHHHHHHHHHHHHHHHT-HHHHHHHHHHHHHHHHHHH-TTSHHHHHHT-

Sequence (478 aa):
DSLLYGSVDNGKKISWNESFHSKVVEAAKRLHVKEHVVLDGSGNPVKLAATVECKGIVGSDDRHYILDLMRVTPRDSNYIGLQHRFCVLRPELVASFIEAESTNKSTTQKVADAPGESNGQLATTAEGPAKSDENSVPRPDKFDEDSGPRPGTSDDSSATKPAEHNESTAEILFNPNVFTEYKLAGSPEEIAADEALVKKVGSYLLDTVIPKFVQDLCSLDVSPMDGQTLTDVLHSNGINVRYLGKVADMIKHLPHLRGLLSSEIIVRSAKHVVKEILRQSADHDIGPAIAHFLNCFIGNVLAPSTKGSVDSTDTKTQKGHEKTQNQKSAKGQKSSLSASSKNIVPTFSHLTSDGIWSNIKEFAKHKYLFEVTDDAKTGAKRVAVLRNLCQKVGITIASRKYDLDAAAPFQPSDILNLQPVVKHSVPVCTDARNLMEAGKIRMAEGTLNEAYALFSEAFSLLQQITGPMHKDAANCCR

Nearest PDB structures (foldseek):
  3zfw-assembly2_B  TM=9.572E-01  e=3.006E+00  Mus musculus
  3zfw-assembly1_A  TM=9.563E-01  e=3.006E+00  Mus musculus
  7w5m-assembly1_A  TM=8.904E-01  e=4.060E+00  Arabidopsis thaliana

Foldseek 3Di:
DQFQAADDPQQQDGHHDDVLQVVLQVVLLVLLADWFWFAGNVGDTDIHSADNNWTWGQDPVRDIDIPPRLQSAAAQPVDADPVRLSRHFASLLVVVVLVVVLVVVVVVVVVPDDDDDDDDDDDDDDDDDDDDDDDDDDDDDDDDDDDDDDDDDDDDDDDDDPDPPPPPSPRNHAHSCQSHPTHTPDDPVVSVVNVVSSVVSNCCCVPPLLVVLLVCCVVVVDPQPALVSVCVSCVNSRHHLLQLQVSLVVPPPDVVVNLRSLLSLLLVLLLVVLVVLCVQFDPVCNLVLVLLSLLLQLAFFDAPPPDDDDDDPDDDDDDDDDDDDDDDDDDDDDDDPPPPPPPPPRPSNRDGSVNSVVSSQVSSCVRNVHGRDPCSSVPHPSVSSVVSNCLVFVWQFADDDFPSHHSRRGDSVRTDDGDDDDDDPQDDDPQLVVLQVVLVVCVVVVVNVSSLVSLVVSLVVCCVRRNCPDPSNVVSVD

InterPro domains:
  IPR025697 CLU domain [PF13236] (2-79)
  IPR025697 CLU domain [PS51823] (1-80)
  IPR027523 CLU domain containing protein [PTHR12601] (1-478)
  IPR033646 CLU central domain [PF12807] (222-403)
  IPR033646 CLU central domain [cd15466] (224-404)

Organism: Oryza glaberrima (NCBI:txid4538)

Radius of gyration: 33.21 Å; Cα contacts (8 Å, |Δi|>4): 524; chains: 1; bounding box: 89×103×105 Å

Solvent-accessible surface area (backbone atoms only — not comparable to full-atom values): 29171 Å² total; per-residue (Å²): 132,72,64,43,28,30,14,89,63,77,31,46,55,63,35,76,39,70,79,59,45,58,56,41,43,61,52,13,60,80,58,35,28,31,72,45,41,33,37,32,65,85,65,50,79,44,83,36,36,65,45,57,56,18,39,25,34,66,48,100,81,76,43,81,43,79,40,66,67,78,46,61,38,44,44,31,59,87,43,75,53,83,96,28,73,73,40,51,46,41,69,51,34,53,52,53,50,53,54,51,52,51,52,53,52,54,57,56,57,66,69,73,75,71,88,87,86,79,90,84,84,92,84,88,89,78,84,87,87,90,84,91,90,85,90,87,85,84,86,88,91,85,88,86,90,86,86,89,83,91,84,90,83,90,83,90,84,83,84,80,71,84,77,80,81,79,70,82,65,82,80,75,54,37,52,42,57,56,95,51,94,62,53,66,63,58,57,73,65,58,51,51,50,48,47,49,52,41,39,50,52,41,45,43,44,64,74,46,48,49,53,49,52,53,48,35,48,70,72,55,80,46,74,63,89,47,63,65,52,42,49,52,53,35,41,70,66,18,42,58,76,55,49,49,26,58,55,40,67,72,41,71,88,44,67,70,60,32,50,48,46,51,45,42,49,50,35,57,28,44,50,54,54,53,51,52,53,55,73,75,43,53,84,88,42,45,39,49,46,51,21,51,49,50,12,25,69,61,28,58,36,71,68,85,69,96,72,82,79,90,81,81,88,76,88,79,85,88,86,89,90,80,90,84,89,88,87,83,89,82,92,80,88,88,81,88,78,80,79,75,80,70,82,73,73,60,81,67,75,76,66,24,19,67,59,53,50,48,53,29,40,51,45,28,36,75,61,26,71,27,87,72,58,82,59,53,77,75,72,46,63,59,68,61,45,51,52,52,35,25,63,73,62,21,50,38,66,61,95,70,92,68,54,67,86,38,44,64,54,52,49,41,87,35,48,72,47,79,44,87,71,80,84,78,90,72,82,82,59,64,67,37,48,51,30,43,52,53,16,52,51,31,46,74,74,62,43,54,70,61,14,51,50,30,21,52,53,21,28,55,51,32,34,74,74,62,32,75,87,29,70,68,30,52,55,48,78,105